Protein AF-0000000086955701 (afdb_homodimer)

pLDDT: mean 74.33, std 22.79, range [26.5, 97.44]

Nearest PDB structures (foldseek):
  3wxb-assembly1_A  TM=9.368E-01  e=4.980E-22  Gallus gallus
  3wxb-assembly1_B  TM=9.186E-01  e=1.092E-20  Gallus gallus
  1sny-assembly1_A-2  TM=8.992E-01  e=3.364E-16  Drosophila melanogaster
  1yo6-assembly1_B  TM=9.088E-01  e=3.689E-15  Caenorhabditis elegans
  1yo6-assembly1_A  TM=8.841E-01  e=3.929E-15  Caenorhabditis elegans

Structure (mmCIF, N/CA/C/O backbone):
data_AF-0000000086955701-model_v1
#
loop_
_entity.id
_entity.type
_entity.pdbx_description
1 polymer '17-beta-hydroxysteroid dehydrogenase type 6-like'
#
loop_
_atom_site.group_PDB
_atom_site.id
_atom_site.type_symbol
_atom_site.label_atom_id
_atom_site.label_alt_id
_atom_site.label_comp_id
_atom_site.label_asym_id
_atom_site.label_entity_id
_atom_site.label_seq_id
_atom_site.pdbx_PDB_ins_code
_atom_site.Cartn_x
_atom_site.Cartn_y
_atom_site.Cartn_z
_atom_site.occupancy
_atom_site.B_iso_or_equiv
_atom_site.auth_seq_id
_atom_site.auth_comp_id
_atom_site.auth_asym_id
_atom_site.auth_atom_id
_atom_site.pdbx_PDB_model_num
ATOM 1 N N . MET A 1 1 ? 8.922 -15.148 -23.328 1 37.38 1 MET A N 1
ATOM 2 C CA . MET A 1 1 ? 9.047 -15.992 -22.141 1 37.38 1 MET A CA 1
ATOM 3 C C . MET A 1 1 ? 10.094 -17.078 -22.344 1 37.38 1 MET A C 1
ATOM 5 O O . MET A 1 1 ? 10.102 -17.75 -23.375 1 37.38 1 MET A O 1
ATOM 9 N N . LEU A 1 2 ? 11.141 -16.922 -21.797 1 40.81 2 LEU A N 1
ATOM 10 C CA . LEU A 1 2 ? 12.133 -17.984 -21.953 1 40.81 2 LEU A CA 1
ATOM 11 C C . LEU A 1 2 ? 11.633 -19.281 -21.312 1 40.81 2 LEU A C 1
ATOM 13 O O . LEU A 1 2 ? 11.219 -19.297 -20.156 1 40.81 2 LEU A O 1
ATOM 17 N N . GLU A 1 3 ? 11.305 -20.25 -22.125 1 47.03 3 GLU A N 1
ATOM 18 C CA . GLU A 1 3 ? 10.945 -21.594 -21.703 1 47.03 3 GLU A CA 1
ATOM 19 C C . GLU A 1 3 ? 12.172 -22.516 -21.703 1 47.03 3 GLU A C 1
ATOM 21 O O . GLU A 1 3 ? 12.945 -22.531 -22.656 1 47.03 3 GLU A O 1
ATOM 26 N N . ALA A 1 4 ? 12.664 -22.922 -20.656 1 48.16 4 ALA A N 1
ATOM 27 C CA . ALA A 1 4 ? 13.695 -23.969 -20.672 1 48.16 4 ALA A CA 1
ATOM 28 C C . ALA A 1 4 ? 13.133 -25.297 -20.188 1 48.16 4 ALA A C 1
ATOM 30 O O . ALA A 1 4 ? 12.562 -25.375 -19.094 1 48.16 4 ALA A O 1
ATOM 31 N N . GLU A 1 5 ? 12.953 -26.312 -21.141 1 46.69 5 GLU A N 1
ATOM 32 C CA . GLU A 1 5 ? 12.695 -27.703 -20.766 1 46.69 5 GLU A CA 1
ATOM 33 C C . GLU A 1 5 ? 13.922 -28.344 -20.141 1 46.69 5 GLU A C 1
ATOM 35 O O . GLU A 1 5 ? 15.023 -28.266 -20.688 1 46.69 5 GLU A O 1
ATOM 40 N N . ALA A 1 6 ? 13.891 -28.75 -18.875 1 48.75 6 ALA A N 1
ATOM 41 C CA . ALA A 1 6 ? 15.008 -29.5 -18.312 1 48.75 6 ALA A CA 1
ATOM 42 C C . ALA A 1 6 ? 15.117 -30.875 -18.953 1 48.75 6 ALA A C 1
ATOM 44 O O . ALA A 1 6 ? 14.102 -31.484 -19.297 1 48.75 6 ALA A O 1
ATOM 45 N N . ALA A 1 7 ? 16.188 -31.453 -19.422 1 43.69 7 ALA A N 1
ATOM 46 C CA . ALA A 1 7 ? 16.531 -32.719 -20.031 1 43.69 7 ALA A CA 1
ATOM 47 C C . ALA A 1 7 ? 15.883 -33.875 -19.266 1 43.69 7 ALA A C 1
ATOM 49 O O . ALA A 1 7 ? 15.742 -33.844 -18.047 1 43.69 7 ALA A O 1
ATOM 50 N N . GLY A 1 8 ? 15.172 -34.906 -19.953 1 35.97 8 GLY A N 1
ATOM 51 C CA . GLY A 1 8 ? 14.438 -36.094 -19.547 1 35.97 8 GLY A CA 1
ATOM 52 C C . GLY A 1 8 ? 15.203 -36.969 -18.562 1 35.97 8 GLY A C 1
ATOM 53 O O . GLY A 1 8 ? 16.422 -37.094 -18.656 1 35.97 8 GLY A O 1
ATOM 54 N N . PRO A 1 9 ? 14.711 -37.406 -17.422 1 35.78 9 PRO A N 1
ATOM 55 C CA . PRO A 1 9 ? 15.406 -38.406 -16.609 1 35.78 9 PRO A CA 1
ATOM 56 C C . PRO A 1 9 ? 15.68 -39.688 -17.359 1 35.78 9 PRO A C 1
ATOM 58 O O . PRO A 1 9 ? 14.914 -40.062 -18.266 1 35.78 9 PRO A O 1
ATOM 61 N N . GLY A 1 10 ? 16.766 -40.344 -17.594 1 33.59 10 GLY A N 1
ATOM 62 C CA . GLY A 1 10 ? 16.906 -41.781 -17.562 1 33.59 10 GLY A CA 1
ATOM 63 C C . GLY A 1 10 ? 16.031 -42.438 -16.531 1 33.59 10 GLY A C 1
ATOM 64 O O . GLY A 1 10 ? 15.406 -41.781 -15.711 1 33.59 10 GLY A O 1
ATOM 65 N N . GLY A 1 11 ? 15.938 -44.031 -16.391 1 34.28 11 GLY A N 1
ATOM 66 C CA . GLY A 1 11 ? 15.195 -44.906 -15.5 1 34.28 11 GLY A CA 1
ATOM 67 C C . GLY A 1 11 ? 15.172 -44.438 -14.062 1 34.28 11 GLY A C 1
ATOM 68 O O . GLY A 1 11 ? 15.133 -45.25 -13.141 1 34.28 11 GLY A O 1
ATOM 69 N N . MET A 1 12 ? 15.688 -43.438 -13.742 1 33.34 12 MET A N 1
ATOM 70 C CA . MET A 1 12 ? 15.906 -43.125 -12.328 1 33.34 12 MET A CA 1
ATOM 71 C C . MET A 1 12 ? 14.633 -43.344 -11.516 1 33.34 12 MET A C 1
ATOM 73 O O . MET A 1 12 ? 13.531 -43.094 -12 1 33.34 12 MET A O 1
ATOM 77 N N . ALA A 1 13 ? 14.695 -44.219 -10.422 1 35.06 13 ALA A N 1
ATOM 78 C CA . ALA A 1 13 ? 13.781 -44.469 -9.312 1 35.06 13 ALA A CA 1
ATOM 79 C C . ALA A 1 13 ? 12.953 -43.25 -8.977 1 35.06 13 ALA A C 1
ATOM 81 O O . ALA A 1 13 ? 13.492 -42.125 -8.883 1 35.06 13 ALA A O 1
ATOM 82 N N . LYS A 1 14 ? 11.688 -43.188 -9.375 1 37.66 14 LYS A N 1
ATOM 83 C CA . LYS A 1 14 ? 10.625 -42.281 -8.945 1 37.66 14 LYS A CA 1
ATOM 84 C C . LYS A 1 14 ? 10.773 -41.906 -7.469 1 37.66 14 LYS A C 1
ATOM 86 O O . LYS A 1 14 ? 10.219 -42.594 -6.602 1 37.66 14 LYS A O 1
ATOM 91 N N . THR A 1 15 ? 11.922 -41.875 -6.887 1 36.03 15 THR A N 1
ATOM 92 C CA . THR A 1 15 ? 11.82 -41.469 -5.488 1 36.03 15 THR A CA 1
ATOM 93 C C . THR A 1 15 ? 10.781 -40.375 -5.316 1 36.03 15 THR A C 1
ATOM 95 O O . THR A 1 15 ? 10.656 -39.5 -6.172 1 36.03 15 THR A O 1
ATOM 98 N N . ALA A 1 16 ? 9.695 -40.562 -4.555 1 39.22 16 ALA A N 1
ATOM 99 C CA . ALA A 1 16 ? 8.539 -39.812 -4.086 1 39.22 16 ALA A CA 1
ATOM 100 C C . ALA A 1 16 ? 8.906 -38.344 -3.91 1 39.22 16 ALA A C 1
ATOM 102 O O . ALA A 1 16 ? 8.203 -37.594 -3.217 1 39.22 16 ALA A O 1
ATOM 103 N N . GLY A 1 17 ? 10.141 -37.969 -3.979 1 42.03 17 GLY A N 1
ATOM 104 C CA . GLY A 1 17 ? 10.539 -36.594 -3.625 1 42.03 17 GLY A CA 1
ATOM 105 C C . GLY A 1 17 ? 9.789 -35.531 -4.406 1 42.03 17 GLY A C 1
ATOM 106 O O . GLY A 1 17 ? 9.383 -35.781 -5.547 1 42.03 17 GLY A O 1
ATOM 107 N N . PHE A 1 18 ? 8.961 -34.594 -3.738 1 47.38 18 PHE A N 1
ATOM 108 C CA . PHE A 1 18 ? 8.055 -33.5 -4.082 1 47.38 18 PHE A CA 1
ATOM 109 C C . PHE A 1 18 ? 8.602 -32.719 -5.262 1 47.38 18 PHE A C 1
ATOM 111 O O . PHE A 1 18 ? 9.516 -31.906 -5.098 1 47.38 18 PHE A O 1
ATOM 118 N N . SER A 1 19 ? 8.844 -33.219 -6.422 1 59 19 SER A N 1
ATOM 119 C CA . SER A 1 19 ? 9.445 -32.594 -7.586 1 59 19 SER A CA 1
ATOM 120 C C . SER A 1 19 ? 8.539 -31.5 -8.148 1 59 19 SER A C 1
ATOM 122 O O . SER A 1 19 ? 7.355 -31.734 -8.398 1 59 19 SER A O 1
ATOM 124 N N . VAL A 1 20 ? 8.82 -30.141 -7.879 1 64.69 20 VAL A N 1
ATOM 125 C CA . VAL A 1 20 ? 8.188 -28.984 -8.516 1 64.69 20 VAL A CA 1
ATOM 126 C C . VAL A 1 20 ? 8.195 -29.172 -10.031 1 64.69 20 VAL A C 1
ATOM 128 O O . VAL A 1 20 ? 9.25 -29.391 -10.633 1 64.69 20 VAL A O 1
ATOM 131 N N . PHE A 1 21 ? 6.957 -29.391 -10.664 1 78.19 21 PHE A N 1
ATOM 132 C CA . PHE A 1 21 ? 6.789 -29.656 -12.094 1 78.19 21 PHE A CA 1
ATOM 133 C C . PHE A 1 21 ? 6.965 -28.375 -12.906 1 78.19 21 PHE A C 1
ATOM 135 O O . PHE A 1 21 ? 7.598 -28.391 -13.961 1 78.19 21 PHE A O 1
ATOM 142 N N . SER A 1 22 ? 6.551 -27.281 -12.383 1 91.12 22 SER A N 1
ATOM 143 C CA . SER A 1 22 ? 6.551 -26.047 -13.172 1 91.12 22 SER A CA 1
ATOM 144 C C . SER A 1 22 ? 6.648 -24.828 -12.273 1 91.12 22 SER A C 1
ATOM 146 O O . SER A 1 22 ? 6.047 -24.781 -11.195 1 91.12 22 SER A O 1
ATOM 148 N N . VAL A 1 23 ? 7.496 -23.812 -12.719 1 91.44 23 VAL A N 1
ATOM 149 C CA . VAL A 1 23 ? 7.711 -22.562 -12 1 91.44 23 VAL A CA 1
ATOM 150 C C . VAL A 1 23 ? 7.691 -21.391 -12.977 1 91.44 23 VAL A C 1
ATOM 152 O O . VAL A 1 23 ? 8.258 -21.484 -14.07 1 91.44 23 VAL A O 1
ATOM 155 N N . LEU A 1 24 ? 6.953 -20.375 -12.664 1 92.44 24 LEU A N 1
ATOM 156 C CA . LEU A 1 24 ? 7.004 -19.109 -13.398 1 92.44 24 LEU A CA 1
ATOM 157 C C . LEU A 1 24 ? 7.574 -18 -12.523 1 92.44 24 LEU A C 1
ATOM 159 O O . LEU A 1 24 ? 7.09 -17.766 -11.414 1 92.44 24 LEU A O 1
ATOM 163 N N . VAL A 1 25 ? 8.641 -17.375 -12.969 1 90.31 25 VAL A N 1
ATOM 164 C CA . VAL A 1 25 ? 9.273 -16.25 -12.273 1 90.31 25 VAL A CA 1
ATOM 165 C C . VAL A 1 25 ? 9.117 -14.984 -13.109 1 90.31 25 VAL A C 1
ATOM 167 O O . VAL A 1 25 ? 9.578 -14.914 -14.25 1 90.31 25 VAL A O 1
ATOM 170 N N . THR A 1 26 ? 8.43 -13.992 -12.531 1 91.5 26 THR A N 1
ATOM 171 C CA . THR A 1 26 ? 8.336 -12.719 -13.234 1 91.5 26 THR A CA 1
ATOM 172 C C . THR A 1 26 ? 9.547 -11.844 -12.938 1 91.5 26 THR A C 1
ATOM 174 O O . THR A 1 26 ? 10.164 -11.977 -11.875 1 91.5 26 THR A O 1
ATOM 177 N N . GLY A 1 27 ? 9.844 -10.891 -13.875 1 86.19 27 GLY A N 1
ATOM 178 C CA . GLY A 1 27 ? 10.984 -10 -13.688 1 86.19 27 GLY A CA 1
ATOM 179 C C . GLY A 1 27 ? 12.305 -10.742 -13.617 1 86.19 27 GLY A C 1
ATOM 180 O O . GLY A 1 27 ? 13.109 -10.508 -12.711 1 86.19 27 GLY A O 1
ATOM 181 N N . SER A 1 28 ? 12.609 -11.617 -14.461 1 81.94 28 SER A N 1
ATOM 182 C CA . SER A 1 28 ? 13.734 -12.539 -14.352 1 81.94 28 SER A CA 1
ATOM 183 C C . SER A 1 28 ? 14.914 -12.07 -15.203 1 81.94 28 SER A C 1
ATOM 185 O O . SER A 1 28 ? 15.82 -12.852 -15.492 1 81.94 28 SER A O 1
ATOM 187 N N . ASP A 1 29 ? 14.891 -10.852 -15.578 1 76.62 29 ASP A N 1
ATOM 188 C CA . ASP A 1 29 ? 15.945 -10.367 -16.469 1 76.62 29 ASP A CA 1
ATOM 189 C C . ASP A 1 29 ? 17.188 -9.953 -15.672 1 76.62 29 ASP A C 1
ATOM 191 O O . ASP A 1 29 ? 18.281 -9.883 -16.219 1 76.62 29 ASP A O 1
ATOM 195 N N . GLN A 1 30 ? 17.016 -9.617 -14.445 1 73.31 30 GLN A N 1
ATOM 196 C CA . GLN A 1 30 ? 18.141 -9.195 -13.617 1 73.31 30 GLN A CA 1
ATOM 197 C C . GLN A 1 30 ? 17.859 -9.453 -12.141 1 73.31 30 GLN A C 1
ATOM 199 O O . GLN A 1 30 ? 16.781 -9.906 -11.773 1 73.31 30 GLN A O 1
ATOM 204 N N . GLY A 1 31 ? 18.969 -9.391 -11.445 1 77.31 31 GLY A N 1
ATOM 205 C CA . GLY A 1 31 ? 18.844 -9.375 -9.992 1 77.31 31 GLY A CA 1
ATOM 206 C C . GLY A 1 31 ? 18.391 -10.703 -9.422 1 77.31 31 GLY A C 1
ATOM 207 O O . GLY A 1 31 ? 18.891 -11.758 -9.797 1 77.31 31 GLY A O 1
ATOM 208 N N . ILE A 1 32 ? 17.484 -10.602 -8.5 1 76.25 32 ILE A N 1
ATOM 209 C CA . ILE A 1 32 ? 16.984 -11.742 -7.734 1 76.25 32 ILE A CA 1
ATOM 210 C C . ILE A 1 32 ? 16.25 -12.711 -8.664 1 76.25 32 ILE A C 1
ATOM 212 O O . ILE A 1 32 ? 16.438 -13.93 -8.555 1 76.25 32 ILE A O 1
ATOM 216 N N . GLY A 1 33 ? 15.508 -12.172 -9.664 1 81.81 33 GLY A N 1
ATOM 217 C CA . GLY A 1 33 ? 14.758 -13.016 -10.57 1 81.81 33 GLY A CA 1
ATOM 218 C C . GLY A 1 33 ? 15.641 -13.914 -11.422 1 81.81 33 GLY A C 1
ATOM 219 O O . GLY A 1 33 ? 15.383 -15.109 -11.539 1 81.81 33 GLY A O 1
ATOM 220 N N . LEU A 1 34 ? 16.656 -13.305 -11.938 1 81.94 34 LEU A N 1
ATOM 221 C CA . LEU A 1 34 ? 17.594 -14.078 -12.742 1 81.94 34 LEU A CA 1
ATOM 222 C C . LEU A 1 34 ? 18.281 -15.141 -11.898 1 81.94 34 LEU A C 1
ATOM 224 O O . LEU A 1 34 ? 18.453 -16.281 -12.352 1 81.94 34 LEU A O 1
ATOM 228 N N . GLY A 1 35 ? 18.656 -14.797 -10.695 1 80.81 35 GLY A N 1
ATOM 229 C CA . GLY A 1 35 ? 19.266 -15.742 -9.781 1 80.81 35 GLY A CA 1
ATOM 230 C C . GLY A 1 35 ? 18.359 -16.906 -9.438 1 80.81 35 GLY A C 1
ATOM 231 O O . GLY A 1 35 ? 18.812 -18.062 -9.367 1 80.81 35 GLY A O 1
ATOM 232 N N . LEU A 1 36 ? 17.141 -16.625 -9.273 1 82.25 36 LEU A N 1
ATOM 233 C CA . LEU A 1 36 ? 16.172 -17.672 -8.953 1 82.25 36 LEU A CA 1
ATOM 234 C C . LEU A 1 36 ? 16.016 -18.641 -10.117 1 82.25 36 LEU A C 1
ATOM 236 O O . LEU A 1 36 ? 16.016 -19.859 -9.922 1 82.25 36 LEU A O 1
ATOM 240 N N . VAL A 1 37 ? 15.883 -18.078 -11.289 1 84.5 37 VAL A N 1
ATOM 241 C CA . VAL A 1 37 ? 15.727 -18.906 -12.477 1 84.5 37 VAL A CA 1
ATOM 242 C C . VAL A 1 37 ? 16.938 -19.828 -12.625 1 84.5 37 VAL A C 1
ATOM 244 O O . VAL A 1 37 ? 16.797 -21.031 -12.836 1 84.5 37 VAL A O 1
ATOM 247 N N . LYS A 1 38 ? 18.078 -19.281 -12.461 1 83.12 38 LYS A N 1
ATOM 248 C CA . LYS A 1 38 ? 19.297 -20.062 -12.57 1 83.12 38 LYS A CA 1
ATOM 249 C C . LYS A 1 38 ? 19.344 -21.156 -11.523 1 83.12 38 LYS A C 1
ATOM 251 O O . LYS A 1 38 ? 19.734 -22.297 -11.82 1 83.12 38 LYS A O 1
ATOM 256 N N . ARG A 1 39 ? 18.953 -20.797 -10.352 1 78.94 39 ARG A N 1
ATOM 257 C CA . ARG A 1 39 ? 18.984 -21.766 -9.258 1 78.94 39 ARG A CA 1
ATOM 258 C C . ARG A 1 39 ? 18.031 -22.922 -9.531 1 78.94 39 ARG A C 1
ATOM 260 O O . ARG A 1 39 ? 18.359 -24.078 -9.25 1 78.94 39 ARG A O 1
ATOM 267 N N . PHE A 1 40 ? 16.875 -22.688 -10.078 1 82.31 40 PHE A N 1
ATOM 268 C CA . PHE A 1 40 ? 15.93 -23.734 -10.406 1 82.31 40 PHE A CA 1
ATOM 269 C C . PHE A 1 40 ? 16.5 -24.672 -11.477 1 82.31 40 PHE A C 1
ATOM 271 O O . PHE A 1 40 ? 16.312 -25.875 -11.414 1 82.31 40 PHE A O 1
ATOM 278 N N . LEU A 1 41 ? 17.188 -24.047 -12.422 1 84.56 41 LEU A N 1
ATOM 279 C CA . LEU A 1 41 ? 17.719 -24.812 -13.539 1 84.56 41 LEU A CA 1
ATOM 280 C C . LEU A 1 41 ? 18.906 -25.656 -13.109 1 84.56 41 LEU A C 1
ATOM 282 O O . LEU A 1 41 ? 19.234 -26.656 -13.742 1 84.56 41 LEU A O 1
ATOM 286 N N . GLU A 1 42 ? 19.5 -25.281 -11.953 1 80.5 42 GLU A N 1
ATOM 287 C CA . GLU A 1 42 ? 20.703 -25.953 -11.484 1 80.5 42 GLU A CA 1
ATOM 288 C C . GLU A 1 42 ? 20.375 -27.016 -10.445 1 80.5 42 GLU A C 1
ATOM 290 O O . GLU A 1 42 ? 21.25 -27.75 -9.992 1 80.5 42 GLU A O 1
ATOM 295 N N . LEU A 1 43 ? 19.156 -27.109 -10.125 1 76.81 43 LEU A N 1
ATOM 296 C CA . LEU A 1 43 ? 18.766 -28.141 -9.172 1 76.81 43 LEU A CA 1
ATOM 297 C C . LEU A 1 43 ? 19.047 -29.531 -9.727 1 76.81 43 LEU A C 1
ATOM 299 O O . LEU A 1 43 ? 18.969 -29.75 -10.938 1 76.81 43 LEU A O 1
ATOM 303 N N . PRO A 1 44 ? 19.391 -30.484 -8.852 1 75.94 44 PRO A N 1
ATOM 304 C CA . PRO A 1 44 ? 19.609 -31.844 -9.32 1 75.94 44 PRO A CA 1
ATOM 305 C C . PRO A 1 44 ? 18.406 -32.406 -10.086 1 75.94 44 PRO A C 1
ATOM 307 O O . PRO A 1 44 ? 18.594 -33.125 -11.078 1 75.94 44 PRO A O 1
ATOM 310 N N . CYS A 1 45 ? 17.281 -32.156 -9.609 1 78.38 45 CYS A N 1
ATOM 311 C CA . CYS A 1 45 ? 16.031 -32.469 -10.297 1 78.38 45 CYS A CA 1
ATOM 312 C C . CYS A 1 45 ? 15.25 -31.188 -10.609 1 78.38 45 CYS A C 1
ATOM 314 O O . CYS A 1 45 ? 14.398 -30.766 -9.828 1 78.38 45 CYS A O 1
ATOM 316 N N . PRO A 1 46 ? 15.547 -30.578 -11.672 1 81.81 46 PRO A N 1
ATOM 317 C CA . PRO A 1 46 ? 14.898 -29.312 -12.008 1 81.81 46 PRO A CA 1
ATOM 318 C C . PRO A 1 46 ? 13.422 -29.484 -12.383 1 81.81 46 PRO A C 1
ATOM 320 O O . PRO A 1 46 ? 13.016 -30.562 -12.805 1 81.81 46 PRO A O 1
ATOM 323 N N . PRO A 1 47 ? 12.688 -28.422 -12.141 1 85.31 47 PRO A N 1
ATOM 324 C CA . PRO A 1 47 ? 11.32 -28.469 -12.672 1 85.31 47 PRO A CA 1
ATOM 325 C C . PRO A 1 47 ? 11.281 -28.719 -14.18 1 85.31 47 PRO A C 1
ATOM 327 O O . PRO A 1 47 ? 12.172 -28.281 -14.906 1 85.31 47 PRO A O 1
ATOM 330 N N . LYS A 1 48 ? 10.289 -29.469 -14.594 1 85.69 48 LYS A N 1
ATOM 331 C CA . LYS A 1 48 ? 10.148 -29.734 -16.016 1 85.69 48 LYS A CA 1
ATOM 332 C C . LYS A 1 48 ? 10.047 -28.438 -16.812 1 85.69 48 LYS A C 1
ATOM 334 O O . LYS A 1 48 ? 10.586 -28.344 -17.922 1 85.69 48 LYS A O 1
ATOM 339 N N . TRP A 1 49 ? 9.312 -27.484 -16.25 1 88 49 TRP A N 1
ATOM 340 C CA . TRP A 1 49 ? 9.133 -26.203 -16.922 1 88 49 TRP A CA 1
ATOM 341 C C . TRP A 1 49 ? 9.547 -25.047 -16.016 1 88 49 TRP A C 1
ATOM 343 O O . TRP A 1 49 ? 9.078 -24.938 -14.883 1 88 49 TRP A O 1
ATOM 353 N N . VAL A 1 50 ? 10.43 -24.219 -16.516 1 87.38 50 VAL A N 1
ATOM 354 C CA . VAL A 1 50 ? 10.781 -22.953 -15.875 1 87.38 50 VAL A CA 1
ATOM 355 C C . VAL A 1 50 ? 10.484 -21.797 -16.828 1 87.38 50 VAL A C 1
ATOM 357 O O . VAL A 1 50 ? 11.117 -21.672 -17.875 1 87.38 50 VAL A O 1
ATOM 360 N N . PHE A 1 51 ? 9.461 -21.031 -16.453 1 85.88 51 PHE A N 1
ATOM 361 C CA . PHE A 1 51 ? 9.07 -19.875 -17.25 1 85.88 51 PHE A CA 1
ATOM 362 C C . PHE A 1 51 ? 9.641 -18.594 -16.656 1 85.88 51 PHE A C 1
ATOM 364 O O . PHE A 1 51 ? 9.547 -18.375 -15.438 1 85.88 51 PHE A O 1
ATOM 371 N N . ALA A 1 52 ? 10.297 -17.828 -17.438 1 82.19 52 ALA A N 1
ATOM 372 C CA . ALA A 1 52 ? 10.875 -16.547 -17.047 1 82.19 52 ALA A CA 1
ATOM 373 C C . ALA A 1 52 ? 10.336 -15.414 -17.906 1 82.19 52 ALA A C 1
ATOM 375 O O . ALA A 1 52 ? 10.359 -15.5 -19.141 1 82.19 52 ALA A O 1
ATOM 376 N N . THR A 1 53 ? 9.68 -14.594 -17.172 1 76.5 53 THR A N 1
ATOM 377 C CA . THR A 1 53 ? 9.258 -13.43 -17.938 1 76.5 53 THR A CA 1
ATOM 378 C C . THR A 1 53 ? 10.391 -12.414 -18.062 1 76.5 53 THR A C 1
ATOM 380 O O . THR A 1 53 ? 11.078 -12.133 -17.078 1 76.5 53 THR A O 1
ATOM 383 N N . SER A 1 54 ? 11.141 -12.695 -19.188 1 57.94 54 SER A N 1
ATOM 384 C CA . SER A 1 54 ? 12.25 -11.789 -19.453 1 57.94 54 SER A CA 1
ATOM 385 C C . SER A 1 54 ? 11.812 -10.617 -20.312 1 57.94 54 SER A C 1
ATOM 387 O O . SER A 1 54 ? 10.789 -10.688 -21 1 57.94 54 SER A O 1
ATOM 389 N N . LEU A 1 55 ? 12.367 -9.344 -19.969 1 46.03 55 LEU A N 1
ATOM 390 C CA . LEU A 1 55 ? 12.352 -8.234 -20.922 1 46.03 55 LEU A CA 1
ATOM 391 C C . LEU A 1 55 ? 12.773 -8.695 -22.312 1 46.03 55 LEU A C 1
ATOM 393 O O . LEU A 1 55 ? 13.648 -9.555 -22.438 1 46.03 55 LEU A O 1
ATOM 397 N N . ASP A 1 56 ? 12.055 -8.93 -23.172 1 42.59 56 ASP A N 1
ATOM 398 C CA . ASP A 1 56 ? 12.773 -8.828 -24.438 1 42.59 56 ASP A CA 1
ATOM 399 C C . ASP A 1 56 ? 14.008 -7.945 -24.281 1 42.59 56 ASP A C 1
ATOM 401 O O . ASP A 1 56 ? 13.914 -6.801 -23.844 1 42.59 56 ASP A O 1
ATOM 405 N N . LEU A 1 57 ? 15.211 -8.414 -24.062 1 37.34 57 LEU A N 1
ATOM 406 C CA . LEU A 1 57 ? 16.5 -7.75 -24.016 1 37.34 57 LEU A CA 1
ATOM 407 C C . LEU A 1 57 ? 16.5 -6.508 -24.906 1 37.34 57 LEU A C 1
ATOM 409 O O . LEU A 1 57 ? 17.484 -5.754 -24.922 1 37.34 57 LEU A O 1
ATOM 413 N N . GLN A 1 58 ? 15.938 -6.586 -25.953 1 38.97 58 GLN A N 1
ATOM 414 C CA . GLN A 1 58 ? 16.344 -5.527 -26.859 1 38.97 58 GLN A CA 1
ATOM 415 C C . GLN A 1 58 ? 15.938 -4.156 -26.328 1 38.97 58 GLN A C 1
ATOM 417 O O . GLN A 1 58 ? 16.438 -3.129 -26.797 1 38.97 58 GLN A O 1
ATOM 422 N N . GLY A 1 59 ? 14.711 -3.834 -25.672 1 38.16 59 GLY A N 1
ATOM 423 C CA . GLY A 1 59 ? 14.414 -2.445 -25.359 1 38.16 59 GLY A CA 1
ATOM 424 C C . GLY A 1 59 ? 14.5 -2.133 -23.875 1 38.16 59 GLY A C 1
ATOM 425 O O . GLY A 1 59 ? 14.625 -3.039 -23.062 1 38.16 59 GLY A O 1
ATOM 426 N N . GLU A 1 60 ? 14.438 -0.698 -23.312 1 37.78 60 GLU A N 1
ATOM 427 C CA . GLU A 1 60 ? 14.703 0.055 -22.094 1 37.78 60 GLU A CA 1
ATOM 428 C C . GLU A 1 60 ? 13.977 -0.558 -20.891 1 37.78 60 GLU A C 1
ATOM 430 O O . GLU A 1 60 ? 13.008 -1.3 -21.062 1 37.78 60 GLU A O 1
ATOM 435 N N . GLU A 1 61 ? 14.453 -0.284 -19.641 1 42.78 61 GLU A N 1
ATOM 436 C CA . GLU A 1 61 ? 14.039 -0.405 -18.234 1 42.78 61 GLU A CA 1
ATOM 437 C C . GLU A 1 61 ? 12.523 -0.528 -18.125 1 42.78 61 GLU A C 1
ATOM 439 O O . GLU A 1 61 ? 12.016 -1.278 -17.281 1 42.78 61 GLU A O 1
ATOM 444 N N . SER A 1 62 ? 11.805 0.159 -19.031 1 46.38 62 SER A N 1
ATOM 445 C CA . SER A 1 62 ? 10.391 0.538 -18.969 1 46.38 62 SER A CA 1
ATOM 446 C C . SER A 1 62 ? 9.484 -0.655 -19.25 1 46.38 62 SER A C 1
ATOM 448 O O . SER A 1 62 ? 8.312 -0.652 -18.875 1 46.38 62 SER A O 1
ATOM 450 N N . LYS A 1 63 ? 9.969 -1.735 -19.812 1 49.41 63 LYS A N 1
ATOM 451 C CA . LYS A 1 63 ? 9.055 -2.729 -20.359 1 49.41 63 LYS A CA 1
ATOM 452 C C . LYS A 1 63 ? 8.672 -3.766 -19.297 1 49.41 63 LYS A C 1
ATOM 454 O O . LYS A 1 63 ? 7.578 -4.328 -19.344 1 49.41 63 LYS A O 1
ATOM 459 N N . GLN A 1 64 ? 9.695 -4.066 -18.312 1 51.72 64 GLN A N 1
ATOM 460 C CA . GLN A 1 64 ? 9.406 -5.043 -17.281 1 51.72 64 GLN A CA 1
ATOM 461 C C . GLN A 1 64 ? 8.102 -4.715 -16.562 1 51.72 64 GLN A C 1
ATOM 463 O O . GLN A 1 64 ? 7.273 -5.602 -16.328 1 51.72 64 GLN A O 1
ATOM 468 N N . THR A 1 65 ? 8.016 -3.428 -16.219 1 55.66 65 THR A N 1
ATOM 469 C CA . THR A 1 65 ? 6.895 -2.938 -15.422 1 55.66 65 THR A CA 1
ATOM 470 C C . THR A 1 65 ? 5.586 -3.086 -16.203 1 55.66 65 THR A C 1
ATOM 472 O O . THR A 1 65 ? 4.535 -3.342 -15.602 1 55.66 65 THR A O 1
ATOM 475 N N . LYS A 1 66 ? 5.855 -3.197 -17.5 1 60.44 66 LYS A N 1
ATOM 476 C CA . LYS A 1 66 ? 4.652 -3.188 -18.312 1 60.44 66 LYS A CA 1
ATOM 477 C C . LYS A 1 66 ? 4.066 -4.59 -18.453 1 60.44 66 LYS A C 1
ATOM 479 O O . LYS A 1 66 ? 2.854 -4.75 -18.594 1 60.44 66 LYS A O 1
ATOM 484 N N . TYR A 1 67 ? 4.941 -5.664 -18.219 1 73.38 67 TYR A N 1
ATOM 485 C CA . TYR A 1 67 ? 4.469 -7.02 -18.469 1 73.38 67 TYR A CA 1
ATOM 486 C C . TYR A 1 67 ? 3.5 -7.473 -17.391 1 73.38 67 TYR A C 1
ATOM 488 O O . TYR A 1 67 ? 2.459 -8.07 -17.672 1 73.38 67 TYR A O 1
ATOM 496 N N . VAL A 1 68 ? 3.807 -7.055 -16.188 1 85.31 68 VAL A N 1
ATOM 497 C CA . VAL A 1 68 ? 2.979 -7.566 -15.109 1 85.31 68 VAL A CA 1
ATOM 498 C C . VAL A 1 68 ? 1.809 -6.621 -14.859 1 85.31 68 VAL A C 1
ATOM 500 O O . VAL A 1 68 ? 0.92 -6.918 -14.055 1 85.31 68 VAL A O 1
ATOM 503 N N . THR A 1 69 ? 1.828 -5.492 -15.562 1 86.94 69 THR A N 1
ATOM 504 C CA . THR A 1 69 ? 0.75 -4.535 -15.344 1 86.94 69 THR A CA 1
ATOM 505 C C . THR A 1 69 ? -0.188 -4.488 -16.547 1 86.94 69 THR A C 1
ATOM 507 O O . THR A 1 69 ? -1.237 -3.844 -16.5 1 86.94 69 THR A O 1
ATOM 510 N N . ASN A 1 70 ? 0.196 -5.133 -17.625 1 89.31 70 ASN A N 1
ATOM 511 C CA . ASN A 1 70 ? -0.621 -5.199 -18.828 1 89.31 70 ASN A CA 1
ATOM 512 C C . ASN A 1 70 ? -1.38 -6.52 -18.922 1 89.31 70 ASN A C 1
ATOM 514 O O . ASN A 1 70 ? -0.772 -7.582 -19.078 1 89.31 70 ASN A O 1
ATOM 518 N N . LEU A 1 71 ? -2.713 -6.43 -18.922 1 91.5 71 LEU A N 1
ATOM 519 C CA . LEU A 1 71 ? -3.562 -7.617 -18.859 1 91.5 71 LEU A CA 1
ATOM 520 C C . LEU A 1 71 ? -3.391 -8.469 -20.109 1 91.5 71 LEU A C 1
ATOM 522 O O . LEU A 1 71 ? -3.422 -9.703 -20.031 1 91.5 71 LEU A O 1
ATOM 526 N N . GLU A 1 72 ? -3.203 -7.855 -21.219 1 90.81 72 GLU A N 1
ATOM 527 C CA . GLU A 1 72 ? -3.016 -8.602 -22.453 1 90.81 72 GLU A CA 1
ATOM 528 C C . GLU A 1 72 ? -1.73 -9.422 -22.422 1 90.81 72 GLU A C 1
ATOM 530 O O . GLU A 1 72 ? -1.71 -10.578 -22.859 1 90.81 72 GLU A O 1
ATOM 535 N N . SER A 1 73 ? -0.643 -8.773 -21.953 1 88.38 73 SER A N 1
ATOM 536 C CA . SER A 1 73 ? 0.625 -9.477 -21.812 1 88.38 73 SER A CA 1
ATOM 537 C C . SER A 1 73 ? 0.499 -10.648 -20.844 1 88.38 73 SER A C 1
ATOM 539 O O . SER A 1 73 ? 1.041 -11.727 -21.094 1 88.38 73 SER A O 1
ATOM 541 N N . ILE A 1 74 ? -0.272 -10.477 -19.797 1 92.62 74 ILE A N 1
ATOM 542 C CA . ILE A 1 74 ? -0.468 -11.508 -18.797 1 92.62 74 ILE A CA 1
ATOM 543 C C . ILE A 1 74 ? -1.254 -12.672 -19.391 1 92.62 74 ILE A C 1
ATOM 545 O O . ILE A 1 74 ? -0.895 -13.836 -19.203 1 92.62 74 ILE A O 1
ATOM 549 N N . GLN A 1 75 ? -2.234 -12.359 -20.156 1 93.25 75 GLN A N 1
ATOM 550 C CA . GLN A 1 75 ? -3.051 -13.398 -20.781 1 93.25 75 GLN A CA 1
ATOM 551 C C . GLN A 1 75 ? -2.246 -14.188 -21.812 1 93.25 75 GLN A C 1
ATOM 553 O O . GLN A 1 75 ? -2.412 -15.398 -21.953 1 93.25 75 GLN A O 1
ATOM 558 N N . SER A 1 76 ? -1.44 -13.469 -22.531 1 90.44 76 SER A N 1
ATOM 559 C CA . SER A 1 76 ? -0.579 -14.148 -23.484 1 90.44 76 SER A CA 1
ATOM 560 C C . SER A 1 76 ? 0.374 -15.117 -22.797 1 90.44 76 SER A C 1
ATOM 562 O O . SER A 1 76 ? 0.569 -16.234 -23.266 1 90.44 76 SER A O 1
ATOM 564 N N . ALA A 1 77 ? 0.94 -14.648 -21.672 1 88.81 77 ALA A N 1
ATOM 565 C CA . ALA A 1 77 ? 1.817 -15.516 -20.891 1 88.81 77 ALA A CA 1
ATOM 566 C C . ALA A 1 77 ? 1.062 -16.734 -20.375 1 88.81 77 ALA A C 1
ATOM 568 O O . ALA A 1 77 ? 1.588 -17.859 -20.406 1 88.81 77 ALA A O 1
ATOM 569 N N . LEU A 1 78 ? -0.156 -16.531 -19.938 1 93.62 78 LEU A N 1
ATOM 570 C CA . LEU A 1 78 ? -0.989 -17.625 -19.453 1 93.62 78 LEU A CA 1
ATOM 571 C C . LEU A 1 78 ? -1.191 -18.688 -20.516 1 93.62 78 LEU A C 1
ATOM 573 O O . LEU A 1 78 ? -1.029 -19.875 -20.25 1 93.62 78 LEU A O 1
ATOM 577 N N . LYS A 1 79 ? -1.506 -18.234 -21.688 1 93.44 79 LYS A N 1
ATOM 578 C CA . LYS A 1 79 ? -1.748 -19.172 -22.781 1 93.44 79 LYS A CA 1
ATOM 579 C C . LYS A 1 79 ? -0.493 -19.969 -23.109 1 93.44 79 LYS A C 1
ATOM 581 O O . LYS A 1 79 ? -0.567 -21.172 -23.344 1 93.44 79 LYS A O 1
ATOM 586 N N . GLU A 1 80 ? 0.604 -19.312 -23.125 1 89.31 80 GLU A N 1
ATOM 587 C CA . GLU A 1 80 ? 1.868 -19.984 -23.406 1 89.31 80 GLU A CA 1
ATOM 588 C C . GLU A 1 80 ? 2.189 -21.031 -22.359 1 89.31 80 GLU A C 1
ATOM 590 O O . GLU A 1 80 ? 2.611 -22.141 -22.672 1 89.31 80 GLU A O 1
ATOM 595 N N . VAL A 1 81 ? 1.982 -20.672 -21.094 1 92.38 81 VAL A N 1
ATOM 596 C CA . VAL A 1 81 ? 2.27 -21.594 -20 1 92.38 81 VAL A CA 1
ATOM 597 C C . VAL A 1 81 ? 1.291 -22.766 -20.031 1 92.38 81 VAL A C 1
ATOM 599 O O . VAL A 1 81 ? 1.688 -23.922 -19.859 1 92.38 81 VAL A O 1
ATOM 602 N N . GLU A 1 82 ? 0.056 -22.484 -20.266 1 93.75 82 GLU A N 1
ATOM 603 C CA . GLU A 1 82 ? -0.985 -23.5 -20.297 1 93.75 82 GLU A CA 1
ATOM 604 C C . GLU A 1 82 ? -0.705 -24.547 -21.359 1 93.75 82 GLU A C 1
ATOM 606 O O . GLU A 1 82 ? -0.923 -25.75 -21.141 1 93.75 82 GLU A O 1
ATOM 611 N N . LYS A 1 83 ? -0.24 -24.141 -22.469 1 92.88 83 LYS A N 1
ATOM 612 C CA . LYS A 1 83 ? 0.09 -25.047 -23.562 1 92.88 83 LYS A CA 1
ATOM 613 C C . LYS A 1 83 ? 1.172 -26.031 -23.141 1 92.88 83 LYS A C 1
ATOM 615 O O . LYS A 1 83 ? 1.158 -27.188 -23.562 1 92.88 83 LYS A O 1
ATOM 620 N N . CYS A 1 84 ? 2.043 -25.562 -22.328 1 90.88 84 CYS A N 1
ATOM 621 C CA . CYS A 1 84 ? 3.182 -26.375 -21.922 1 90.88 84 CYS A CA 1
ATOM 622 C C . CYS A 1 84 ? 2.812 -27.297 -20.766 1 90.88 84 CYS A C 1
ATOM 624 O O . CYS A 1 84 ? 3.1 -28.5 -20.812 1 90.88 84 CYS A O 1
ATOM 626 N N . VAL A 1 85 ? 2.139 -26.797 -19.797 1 92 85 VAL A N 1
ATOM 627 C CA . VAL A 1 85 ? 1.952 -27.547 -18.562 1 92 85 VAL A CA 1
ATOM 628 C C . VAL A 1 85 ? 0.717 -28.438 -18.672 1 92 85 VAL A C 1
ATOM 630 O O . VAL A 1 85 ? 0.585 -29.438 -17.953 1 92 85 VAL A O 1
ATOM 633 N N . GLY A 1 86 ? -0.271 -28.125 -19.5 1 89.81 86 GLY A N 1
ATOM 634 C CA . GLY A 1 86 ? -1.47 -28.906 -19.719 1 89.81 86 GLY A CA 1
ATOM 635 C C . GLY A 1 86 ? -2.225 -29.219 -18.438 1 89.81 86 GLY A C 1
ATOM 636 O O . GLY A 1 86 ? -2.518 -28.312 -17.656 1 89.81 86 GLY A O 1
ATOM 637 N N . GLU A 1 87 ? -2.443 -30.531 -18.25 1 89.75 87 GLU A N 1
ATOM 638 C CA . GLU A 1 87 ? -3.248 -30.969 -17.109 1 89.75 87 GLU A CA 1
ATOM 639 C C . GLU A 1 87 ? -2.436 -30.953 -15.82 1 89.75 87 GLU A C 1
ATOM 641 O O . GLU A 1 87 ? -2.996 -31.047 -14.727 1 89.75 87 GLU A O 1
ATOM 646 N N . GLY A 1 88 ? -1.155 -30.875 -15.969 1 89.62 88 GLY A N 1
ATOM 647 C CA . GLY A 1 88 ? -0.296 -30.875 -14.797 1 89.62 88 GLY A CA 1
ATOM 648 C C . GLY A 1 88 ? -0.424 -29.609 -13.961 1 89.62 88 GLY A C 1
ATOM 649 O O . GLY A 1 88 ? -0.132 -29.625 -12.766 1 89.62 88 GLY A O 1
ATOM 650 N N . GLY A 1 89 ? -0.874 -28.5 -14.672 1 93.5 89 GLY A N 1
ATOM 651 C CA . GLY A 1 89 ? -1.021 -27.234 -13.961 1 93.5 89 GLY A CA 1
ATOM 652 C C . GLY A 1 89 ? 0.306 -26.578 -13.641 1 93.5 89 GLY A C 1
ATOM 653 O O . GLY A 1 89 ? 1.335 -26.922 -14.227 1 93.5 89 GLY A O 1
ATOM 654 N N . MET A 1 90 ? 0.241 -25.531 -12.734 1 94.06 90 MET A N 1
ATOM 655 C CA . MET A 1 90 ? 1.429 -24.797 -12.328 1 94.06 90 MET A CA 1
ATOM 656 C C . MET A 1 90 ? 1.63 -24.875 -10.82 1 94.06 90 MET A C 1
ATOM 658 O O . MET A 1 90 ? 0.702 -24.609 -10.047 1 94.06 90 MET A O 1
ATOM 662 N N . ASN A 1 91 ? 2.898 -25.172 -10.438 1 92.06 91 ASN A N 1
ATOM 663 C CA . ASN A 1 91 ? 3.156 -25.406 -9.023 1 92.06 91 ASN A CA 1
ATOM 664 C C . ASN A 1 91 ? 3.531 -24.109 -8.305 1 92.06 91 ASN A C 1
ATOM 666 O O . ASN A 1 91 ? 3.086 -23.875 -7.18 1 92.06 91 ASN A O 1
ATOM 670 N N . ILE A 1 92 ? 4.387 -23.281 -8.953 1 93.25 92 ILE A N 1
ATOM 671 C CA . ILE A 1 92 ? 4.898 -22.125 -8.219 1 93.25 92 ILE A CA 1
ATOM 672 C C . ILE A 1 92 ? 4.836 -20.891 -9.094 1 93.25 92 ILE A C 1
ATOM 674 O O . ILE A 1 92 ? 5.34 -20.891 -10.219 1 93.25 92 ILE A O 1
ATOM 678 N N . LEU A 1 93 ? 4.184 -19.906 -8.688 1 95.19 93 LEU A N 1
ATOM 679 C CA . LEU A 1 93 ? 4.227 -18.547 -9.242 1 95.19 93 LEU A CA 1
ATOM 680 C C . LEU A 1 93 ? 5.051 -17.625 -8.359 1 95.19 93 LEU A C 1
ATOM 682 O O . LEU A 1 93 ? 4.684 -17.375 -7.207 1 95.19 93 LEU A O 1
ATOM 686 N N . ILE A 1 94 ? 6.18 -17.172 -8.859 1 92.31 94 ILE A N 1
ATOM 687 C CA . ILE A 1 94 ? 7.031 -16.25 -8.117 1 92.31 94 ILE A CA 1
ATOM 688 C C . ILE A 1 94 ? 6.891 -14.836 -8.703 1 92.31 94 ILE A C 1
ATOM 690 O O . ILE A 1 94 ? 7.398 -14.555 -9.789 1 92.31 94 ILE A O 1
ATOM 694 N N . ASN A 1 95 ? 6.176 -14.047 -8 1 93.62 95 ASN A N 1
ATOM 695 C CA . ASN A 1 95 ? 6.07 -12.633 -8.352 1 93.62 95 ASN A CA 1
ATOM 696 C C . ASN A 1 95 ? 7.285 -11.844 -7.867 1 93.62 95 ASN A C 1
ATOM 698 O O . ASN A 1 95 ? 7.309 -11.367 -6.73 1 93.62 95 ASN A O 1
ATOM 702 N N . ASN A 1 96 ? 8.195 -11.68 -8.719 1 87.5 96 ASN A N 1
ATOM 703 C CA . ASN A 1 96 ? 9.461 -11.047 -8.391 1 87.5 96 ASN A CA 1
ATOM 704 C C . ASN A 1 96 ? 9.602 -9.68 -9.062 1 87.5 96 ASN A C 1
ATOM 706 O O . ASN A 1 96 ? 10.352 -8.828 -8.586 1 87.5 96 ASN A O 1
ATOM 710 N N . ALA A 1 97 ? 8.867 -9.516 -10.219 1 87.31 97 ALA A N 1
ATOM 711 C CA . ALA A 1 97 ? 8.945 -8.227 -10.898 1 87.31 97 ALA A CA 1
ATOM 712 C C . ALA A 1 97 ? 8.656 -7.082 -9.938 1 87.31 97 ALA A C 1
ATOM 714 O O . ALA A 1 97 ? 7.707 -7.145 -9.156 1 87.31 97 ALA A O 1
ATOM 715 N N . GLY A 1 98 ? 9.492 -6.125 -9.906 1 86.81 98 GLY A N 1
ATOM 716 C CA . GLY A 1 98 ? 9.352 -4.957 -9.055 1 86.81 98 GLY A CA 1
ATOM 717 C C . GLY A 1 98 ? 10.125 -3.752 -9.555 1 86.81 98 GLY A C 1
ATOM 718 O O . GLY A 1 98 ? 10.977 -3.879 -10.438 1 86.81 98 GLY A O 1
ATOM 719 N N . THR A 1 99 ? 9.75 -2.645 -9.07 1 86.88 99 THR A N 1
ATOM 720 C CA . THR A 1 99 ? 10.43 -1.401 -9.422 1 86.88 99 THR A CA 1
ATOM 721 C C . THR A 1 99 ? 10.508 -0.47 -8.219 1 86.88 99 THR A C 1
ATOM 723 O O . THR A 1 99 ? 9.805 -0.667 -7.223 1 86.88 99 THR A O 1
ATOM 726 N N . SER A 1 100 ? 11.477 0.339 -8.266 1 85.56 100 SER A N 1
ATOM 727 C CA . SER A 1 100 ? 11.648 1.372 -7.246 1 85.56 100 SER A CA 1
ATOM 728 C C . SER A 1 100 ? 11.891 2.736 -7.883 1 85.56 100 SER A C 1
ATOM 730 O O . SER A 1 100 ? 12.148 2.83 -9.086 1 85.56 100 SER A O 1
ATOM 732 N N . SER A 1 101 ? 11.586 3.766 -7.16 1 82.06 101 SER A N 1
ATOM 733 C CA . SER A 1 101 ? 11.891 5.148 -7.52 1 82.06 101 SER A CA 1
ATOM 734 C C . SER A 1 101 ? 12.445 5.918 -6.332 1 82.06 101 SER A C 1
ATOM 736 O O . SER A 1 101 ? 11.742 6.164 -5.355 1 82.06 101 SER A O 1
ATOM 738 N N . PRO A 1 102 ? 13.773 6.133 -6.41 1 82.69 102 PRO A N 1
ATOM 739 C CA . PRO A 1 102 ? 14.312 6.941 -5.316 1 82.69 102 PRO A CA 1
ATOM 740 C C . PRO A 1 102 ? 13.625 8.305 -5.195 1 82.69 102 PRO A C 1
ATOM 742 O O . PRO A 1 102 ? 13.508 9.023 -6.188 1 82.69 102 PRO A O 1
ATOM 745 N N . ASN A 1 103 ? 13.07 8.539 -4.125 1 85.81 103 ASN A N 1
ATOM 746 C CA . ASN A 1 103 ? 12.445 9.82 -3.818 1 85.81 103 ASN A CA 1
ATOM 747 C C . ASN A 1 103 ? 12.297 10.031 -2.312 1 85.81 103 ASN A C 1
ATOM 749 O O . ASN A 1 103 ? 12.461 9.094 -1.533 1 85.81 103 ASN A O 1
ATOM 753 N N . ASP A 1 104 ? 12.164 11.305 -1.939 1 87.31 104 ASP A N 1
ATOM 754 C CA . ASP A 1 104 ? 11.945 11.602 -0.527 1 87.31 104 ASP A CA 1
ATOM 755 C C . ASP A 1 104 ? 10.539 12.141 -0.289 1 87.31 104 ASP A C 1
ATOM 757 O O . ASP A 1 104 ? 9.758 12.289 -1.231 1 87.31 104 ASP A O 1
ATOM 761 N N . LEU A 1 105 ? 10.211 12.406 0.961 1 91.12 105 LEU A N 1
ATOM 762 C CA . LEU A 1 105 ? 8.859 12.797 1.343 1 91.12 105 LEU A CA 1
ATOM 763 C C . LEU A 1 105 ? 8.469 14.125 0.698 1 91.12 105 LEU A C 1
ATOM 765 O O . LEU A 1 105 ? 7.297 14.352 0.394 1 91.12 105 LEU A O 1
ATOM 769 N N . GLU A 1 106 ? 9.422 14.961 0.467 1 90.31 106 GLU A N 1
ATOM 770 C CA . GLU A 1 106 ? 9.133 16.297 -0.043 1 90.31 106 GLU A CA 1
ATOM 771 C C . GLU A 1 106 ? 8.953 16.281 -1.559 1 90.31 106 GLU A C 1
ATOM 773 O O . GLU A 1 106 ? 8.164 17.062 -2.102 1 90.31 106 GLU A O 1
ATOM 778 N N . THR A 1 107 ? 9.617 15.359 -2.23 1 90.81 107 THR A N 1
ATOM 779 C CA . THR A 1 107 ? 9.648 15.422 -3.688 1 90.81 107 THR A CA 1
ATOM 780 C C . THR A 1 107 ? 8.828 14.289 -4.293 1 90.81 107 THR A C 1
ATOM 782 O O . THR A 1 107 ? 8.57 14.273 -5.5 1 90.81 107 THR A O 1
ATOM 785 N N . GLU A 1 108 ? 8.445 13.344 -3.484 1 91.94 108 GLU A N 1
ATOM 786 C CA . GLU A 1 108 ? 7.625 12.242 -3.992 1 91.94 108 GLU A CA 1
ATOM 787 C C . GLU A 1 108 ? 6.332 12.766 -4.613 1 91.94 108 GLU A C 1
ATOM 789 O O . GLU A 1 108 ? 5.805 13.797 -4.191 1 91.94 108 GLU A O 1
ATOM 794 N N . ASN A 1 109 ? 5.875 12.086 -5.672 1 93.62 109 ASN A N 1
ATOM 795 C CA . ASN A 1 109 ? 4.691 12.547 -6.391 1 93.62 109 ASN A CA 1
ATOM 796 C C . ASN A 1 109 ? 3.756 11.391 -6.73 1 93.62 109 ASN A C 1
ATOM 798 O O . ASN A 1 109 ? 4.148 10.227 -6.648 1 93.62 109 ASN A O 1
ATOM 802 N N . ALA A 1 110 ? 2.578 11.789 -7.137 1 94.94 110 ALA A N 1
ATOM 803 C CA . ALA A 1 110 ? 1.514 10.82 -7.387 1 94.94 110 ALA A CA 1
ATOM 804 C C . ALA A 1 110 ? 1.889 9.875 -8.531 1 94.94 110 ALA A C 1
ATOM 806 O O . ALA A 1 110 ? 1.605 8.68 -8.469 1 94.94 110 ALA A O 1
ATOM 807 N N . LYS A 1 111 ? 2.422 10.438 -9.508 1 93.94 111 LYS A N 1
ATOM 808 C CA . LYS A 1 111 ? 2.766 9.648 -10.688 1 93.94 111 LYS A CA 1
ATOM 809 C C . LYS A 1 111 ? 3.73 8.523 -10.336 1 93.94 111 LYS A C 1
ATOM 811 O O . LYS A 1 111 ? 3.506 7.363 -10.695 1 93.94 111 LYS A O 1
ATOM 816 N N . ASP A 1 112 ? 4.754 8.836 -9.609 1 93.19 112 ASP A N 1
ATOM 817 C CA . ASP A 1 112 ? 5.742 7.84 -9.211 1 93.19 112 ASP A CA 1
ATOM 818 C C . ASP A 1 112 ? 5.137 6.816 -8.258 1 93.19 112 ASP A C 1
ATOM 820 O O . ASP A 1 112 ? 5.367 5.613 -8.406 1 93.19 112 ASP A O 1
ATOM 824 N N . MET A 1 113 ? 4.395 7.238 -7.324 1 95.31 113 MET A N 1
ATOM 825 C CA . MET A 1 113 ? 3.775 6.336 -6.355 1 95.31 113 MET A CA 1
ATOM 826 C C . MET A 1 113 ? 2.832 5.359 -7.047 1 95.31 113 MET A C 1
ATOM 828 O O . MET A 1 113 ? 2.818 4.168 -6.723 1 95.31 113 MET A O 1
ATOM 832 N N . MET A 1 114 ? 2.072 5.875 -8.016 1 95.56 114 MET A N 1
ATOM 833 C CA . MET A 1 114 ? 1.132 5.02 -8.734 1 95.56 114 MET A CA 1
ATOM 834 C C . MET A 1 114 ? 1.87 3.992 -9.586 1 95.56 114 MET A C 1
ATOM 836 O O . MET A 1 114 ? 1.469 2.828 -9.648 1 95.56 114 MET A O 1
ATOM 840 N N . ARG A 1 115 ? 2.863 4.449 -10.227 1 93.12 115 ARG A N 1
ATOM 841 C CA . ARG A 1 115 ? 3.643 3.553 -11.078 1 93.12 115 ARG A CA 1
ATOM 842 C C . ARG A 1 115 ? 4.238 2.41 -10.258 1 93.12 115 ARG A C 1
ATOM 844 O O . ARG A 1 115 ? 4.105 1.242 -10.633 1 93.12 115 ARG A O 1
ATOM 851 N N . VAL A 1 116 ? 4.844 2.721 -9.148 1 93.62 116 VAL A N 1
ATOM 852 C CA . VAL A 1 116 ? 5.504 1.729 -8.305 1 93.62 116 VAL A CA 1
ATOM 853 C C . VAL A 1 116 ? 4.465 0.783 -7.711 1 93.62 116 VAL A C 1
ATOM 855 O O . VAL A 1 116 ? 4.668 -0.434 -7.684 1 93.62 116 VAL A O 1
ATOM 858 N N . TYR A 1 117 ? 3.377 1.312 -7.305 1 95.62 117 TYR A N 1
ATOM 859 C CA . TYR A 1 117 ? 2.291 0.516 -6.746 1 95.62 117 TYR A CA 1
ATOM 860 C C . TYR A 1 117 ? 1.719 -0.435 -7.793 1 95.62 117 TYR A C 1
ATOM 862 O O . TYR A 1 117 ? 1.395 -1.584 -7.484 1 95.62 117 TYR A O 1
ATOM 870 N N . SER A 1 118 ? 1.562 0.042 -8.992 1 95.81 118 SER A N 1
ATOM 871 C CA . SER A 1 118 ? 1.023 -0.754 -10.094 1 95.81 118 SER A CA 1
ATOM 872 C C . SER A 1 118 ? 1.879 -1.989 -10.352 1 95.81 118 SER A C 1
ATOM 874 O O . SER A 1 118 ? 1.353 -3.088 -10.531 1 95.81 118 SER A O 1
ATOM 876 N N . VAL A 1 119 ? 3.105 -1.832 -10.297 1 93.25 119 VAL A N 1
ATOM 877 C CA . VAL A 1 119 ? 4.02 -2.926 -10.609 1 93.25 119 VAL A CA 1
ATOM 878 C C . VAL A 1 119 ? 4.18 -3.832 -9.391 1 93.25 119 VAL A C 1
ATOM 880 O O . VAL A 1 119 ? 4.02 -5.051 -9.492 1 93.25 119 VAL A O 1
ATOM 883 N N . ASN A 1 120 ? 4.406 -3.26 -8.195 1 93 120 ASN A N 1
ATOM 884 C CA . ASN A 1 120 ? 4.852 -4.004 -7.023 1 93 120 ASN A CA 1
ATOM 885 C C . ASN A 1 120 ? 3.682 -4.672 -6.305 1 93 120 ASN A C 1
ATOM 887 O O . ASN A 1 120 ? 3.871 -5.645 -5.57 1 93 120 ASN A O 1
ATOM 891 N N . THR A 1 121 ? 2.504 -4.133 -6.426 1 96.12 121 THR A N 1
ATOM 892 C CA . THR A 1 121 ? 1.378 -4.645 -5.656 1 96.12 121 THR A CA 1
ATOM 893 C C . THR A 1 121 ? 0.273 -5.148 -6.582 1 96.12 121 THR A C 1
ATOM 895 O O . THR A 1 121 ? -0.144 -6.305 -6.488 1 96.12 121 THR A O 1
ATOM 898 N N . ILE A 1 122 ? -0.119 -4.316 -7.539 1 96.88 122 ILE A N 1
ATOM 899 C CA . ILE A 1 122 ? -1.213 -4.695 -8.43 1 96.88 122 ILE A CA 1
ATOM 900 C C . ILE A 1 122 ? -0.75 -5.801 -9.375 1 96.88 122 ILE A C 1
ATOM 902 O O . ILE A 1 122 ? -1.522 -6.703 -9.703 1 96.88 122 ILE A O 1
ATOM 906 N N . GLY A 1 123 ? 0.491 -5.711 -9.844 1 95 123 GLY A N 1
ATOM 907 C CA . GLY A 1 123 ? 1.053 -6.738 -10.711 1 95 123 GLY A CA 1
ATOM 908 C C . GLY A 1 123 ? 0.885 -8.141 -10.156 1 95 123 GLY A C 1
ATOM 909 O O . GLY A 1 123 ? 0.244 -8.984 -10.781 1 95 123 GLY A O 1
ATOM 910 N N . PRO A 1 124 ? 1.415 -8.375 -8.953 1 96.12 124 PRO A N 1
ATOM 911 C CA . PRO A 1 124 ? 1.273 -9.688 -8.32 1 96.12 124 PRO A CA 1
ATOM 912 C C . PRO A 1 124 ? -0.183 -10.125 -8.195 1 96.12 124 PRO A C 1
ATOM 914 O O . PRO A 1 124 ? -0.49 -11.312 -8.336 1 96.12 124 PRO A O 1
ATOM 917 N N . LEU A 1 125 ? -1.077 -9.195 -7.887 1 96.81 125 LEU A N 1
ATOM 918 C CA . LEU A 1 125 ? -2.494 -9.539 -7.812 1 96.81 125 LEU A CA 1
ATOM 919 C C . LEU A 1 125 ? -3 -10.055 -9.156 1 96.81 125 LEU A C 1
ATOM 921 O O . LEU A 1 125 ? -3.637 -11.109 -9.219 1 96.81 125 LEU A O 1
ATOM 925 N N . GLN A 1 126 ? -2.715 -9.344 -10.188 1 96.56 126 GLN A N 1
ATOM 926 C CA . GLN A 1 126 ? -3.23 -9.68 -11.508 1 96.56 126 GLN A CA 1
ATOM 927 C C . GLN A 1 126 ? -2.611 -10.977 -12.023 1 96.56 126 GLN A C 1
ATOM 929 O O . GLN A 1 126 ? -3.289 -11.789 -12.656 1 96.56 126 GLN A O 1
ATOM 934 N N . MET A 1 127 ? -1.323 -11.125 -11.766 1 95.69 127 MET A N 1
ATOM 935 C CA . MET A 1 127 ? -0.671 -12.375 -12.133 1 95.69 127 MET A CA 1
ATOM 936 C C . MET A 1 127 ? -1.332 -13.562 -11.43 1 95.69 127 MET A C 1
ATOM 938 O O . MET A 1 127 ? -1.63 -14.57 -12.062 1 95.69 127 MET A O 1
ATOM 942 N N . THR A 1 128 ? -1.571 -13.414 -10.156 1 97.19 128 THR A N 1
ATOM 943 C CA . THR A 1 128 ? -2.178 -14.484 -9.375 1 97.19 128 THR A CA 1
ATOM 944 C C . THR A 1 128 ? -3.588 -14.789 -9.875 1 97.19 128 THR A C 1
ATOM 946 O O . THR A 1 128 ? -3.969 -15.953 -10 1 97.19 128 THR A O 1
ATOM 949 N N . GLN A 1 129 ? -4.324 -13.742 -10.172 1 96.69 129 GLN A N 1
ATOM 950 C CA . GLN A 1 129 ? -5.672 -13.93 -10.688 1 96.69 129 GLN A CA 1
ATOM 951 C C . GLN A 1 129 ? -5.656 -14.734 -11.984 1 96.69 129 GLN A C 1
ATOM 953 O O . GLN A 1 129 ? -6.449 -15.664 -12.156 1 96.69 129 GLN A O 1
ATOM 958 N N . ALA A 1 130 ? -4.785 -14.391 -12.875 1 96.19 130 ALA A N 1
ATOM 959 C CA . ALA A 1 130 ? -4.723 -15.023 -14.188 1 96.19 130 ALA A CA 1
ATOM 960 C C . ALA A 1 130 ? -4.293 -16.484 -14.062 1 96.19 130 ALA A C 1
ATOM 962 O O . ALA A 1 130 ? -4.82 -17.359 -14.766 1 96.19 130 ALA A O 1
ATOM 963 N N . PHE A 1 131 ? -3.418 -16.797 -13.156 1 96.69 131 PHE A N 1
ATOM 964 C CA . PHE A 1 131 ? -2.807 -18.109 -13.117 1 96.69 131 PHE A CA 1
ATOM 965 C C . PHE A 1 131 ? -3.469 -18.984 -12.062 1 96.69 131 PHE A C 1
ATOM 967 O O . PHE A 1 131 ? -3.109 -20.156 -11.898 1 96.69 131 PHE A O 1
ATOM 974 N N . LEU A 1 132 ? -4.461 -18.438 -11.375 1 97.44 132 LEU A N 1
ATOM 975 C CA . LEU A 1 132 ? -5.113 -19.141 -10.273 1 97.44 132 LEU A CA 1
ATOM 976 C C . LEU A 1 132 ? -5.68 -20.469 -10.727 1 97.44 132 LEU A C 1
ATOM 978 O O . LEU A 1 132 ? -5.516 -21.484 -10.039 1 97.44 132 LEU A O 1
ATOM 982 N N . PRO A 1 133 ? -6.266 -20.609 -11.93 1 97 133 PRO A N 1
ATOM 983 C CA . PRO A 1 133 ? -6.793 -21.906 -12.359 1 97 133 PRO A CA 1
ATOM 984 C C . PRO A 1 133 ? -5.707 -22.969 -12.5 1 97 133 PRO A C 1
ATOM 986 O O . PRO A 1 133 ? -5.93 -24.125 -12.156 1 97 133 PRO A O 1
ATOM 989 N N . LEU A 1 134 ? -4.57 -22.594 -12.977 1 96.69 134 LEU A N 1
ATOM 990 C CA . LEU A 1 134 ? -3.477 -23.547 -13.133 1 96.69 134 LEU A CA 1
ATOM 991 C C . LEU A 1 134 ? -2.916 -23.953 -11.773 1 96.69 134 LEU A C 1
ATOM 993 O O . LEU A 1 134 ? -2.523 -25.094 -11.578 1 96.69 134 LEU A O 1
ATOM 997 N N . LEU A 1 135 ? -2.896 -23.031 -10.852 1 96.69 135 LEU A N 1
ATOM 998 C CA . LEU A 1 135 ? -2.436 -23.312 -9.5 1 96.69 135 LEU A CA 1
ATOM 999 C C . LEU A 1 135 ? -3.389 -24.281 -8.797 1 96.69 135 LEU A C 1
ATOM 1001 O O . LEU A 1 135 ? -2.951 -25.219 -8.141 1 96.69 135 LEU A O 1
ATOM 1005 N N . LYS A 1 136 ? -4.66 -24.031 -9 1 96.31 136 LYS A N 1
ATOM 1006 C CA . LYS A 1 136 ? -5.668 -24.906 -8.414 1 96.31 136 LYS A CA 1
ATOM 1007 C C . LYS A 1 136 ? -5.555 -26.328 -8.977 1 96.31 136 LYS A C 1
ATOM 1009 O O . LYS A 1 136 ? -5.707 -27.297 -8.25 1 96.31 136 LYS A O 1
ATOM 1014 N N . ARG A 1 137 ? -5.34 -26.391 -10.234 1 95.25 137 ARG A N 1
ATOM 1015 C CA . ARG A 1 137 ? -5.195 -27.688 -10.891 1 95.25 137 ARG A CA 1
ATOM 1016 C C . ARG A 1 137 ? -4.016 -28.469 -10.312 1 95.25 137 ARG A C 1
ATOM 1018 O O . ARG A 1 137 ? -4.141 -29.656 -10.008 1 95.25 137 ARG A O 1
ATOM 1025 N N . ALA A 1 138 ? -2.893 -27.797 -10.172 1 93.88 138 ALA A N 1
ATOM 1026 C CA . ALA A 1 138 ? -1.719 -28.438 -9.586 1 93.88 138 ALA A CA 1
ATOM 1027 C C . ALA A 1 138 ? -1.989 -28.875 -8.148 1 93.88 138 ALA A C 1
ATOM 1029 O O . ALA A 1 138 ? -1.581 -29.953 -7.734 1 93.88 138 ALA A O 1
ATOM 1030 N N . ALA A 1 139 ? -2.641 -28.016 -7.41 1 93.62 139 ALA A N 1
ATOM 1031 C CA . ALA A 1 139 ? -2.949 -28.297 -6.016 1 93.62 139 ALA A CA 1
ATOM 1032 C C . ALA A 1 139 ? -3.836 -29.547 -5.898 1 93.62 139 ALA A C 1
ATOM 1034 O O . ALA A 1 139 ? -3.641 -30.375 -5.004 1 93.62 139 ALA A O 1
ATOM 1035 N N . ARG A 1 140 ? -4.777 -29.688 -6.789 1 92.69 140 ARG A N 1
ATOM 1036 C CA . ARG A 1 140 ? -5.727 -30.781 -6.758 1 92.69 140 ARG A CA 1
ATOM 1037 C C . ARG A 1 140 ? -5.051 -32.094 -7.145 1 92.69 140 ARG A C 1
ATOM 1039 O O . ARG A 1 140 ? -5.434 -33.156 -6.66 1 92.69 140 ARG A O 1
ATOM 1046 N N . ARG A 1 141 ? -4.113 -32.031 -7.945 1 89.69 141 ARG A N 1
ATOM 1047 C CA . ARG A 1 141 ? -3.459 -33.219 -8.477 1 89.69 141 ARG A CA 1
ATOM 1048 C C . ARG A 1 141 ? -2.41 -33.75 -7.508 1 89.69 141 ARG A C 1
ATOM 1050 O O . ARG A 1 141 ? -2.018 -34.906 -7.582 1 89.69 141 ARG A O 1
ATOM 1057 N N . SER A 1 142 ? -1.939 -32.844 -6.652 1 86.31 142 SER A N 1
ATOM 1058 C CA . SER A 1 142 ? -0.857 -33.219 -5.746 1 86.31 142 SER A CA 1
ATOM 1059 C C . SER A 1 142 ? -1.331 -34.219 -4.695 1 86.31 142 SER A C 1
ATOM 1061 O O . SER A 1 142 ? -2.387 -34.031 -4.086 1 86.31 142 SER A O 1
ATOM 1063 N N . PRO A 1 143 ? -0.538 -35.312 -4.488 1 81.62 143 PRO A N 1
ATOM 1064 C CA . PRO A 1 143 ? -0.89 -36.281 -3.447 1 81.62 143 PRO A CA 1
ATOM 1065 C C . PRO A 1 143 ? -0.567 -35.781 -2.041 1 81.62 143 PRO A C 1
ATOM 1067 O O . PRO A 1 143 ? -0.98 -36.406 -1.054 1 81.62 143 PRO A O 1
ATOM 1070 N N . CYS A 1 144 ? 0.144 -34.719 -1.938 1 76.5 144 CYS A N 1
ATOM 1071 C CA . CYS A 1 144 ? 0.556 -34.156 -0.651 1 76.5 144 CYS A CA 1
ATOM 1072 C C . CYS A 1 144 ? -0.619 -33.5 0.063 1 76.5 144 CYS A C 1
ATOM 1074 O O . CYS A 1 144 ? -1.455 -32.875 -0.573 1 76.5 144 CYS A O 1
ATOM 1076 N N . GLN A 1 145 ? -0.657 -33.812 1.36 1 78.38 145 GLN A N 1
ATOM 1077 C CA . GLN A 1 145 ? -1.68 -33.156 2.168 1 78.38 145 GLN A CA 1
ATOM 1078 C C . GLN A 1 145 ? -1.165 -31.844 2.742 1 78.38 145 GLN A C 1
ATOM 1080 O O . GLN A 1 145 ? 0.04 -31.688 2.939 1 78.38 145 GLN A O 1
ATOM 1085 N N . GLY A 1 146 ? -2.047 -30.875 2.971 1 79.25 146 GLY A N 1
ATOM 1086 C CA . GLY A 1 146 ? -1.668 -29.594 3.568 1 79.25 146 GLY A CA 1
ATOM 1087 C C . GLY A 1 146 ? -1.126 -28.609 2.561 1 79.25 146 GLY A C 1
ATOM 1088 O O . GLY A 1 146 ? -1.408 -28.703 1.364 1 79.25 146 GLY A O 1
ATOM 1089 N N . LEU A 1 147 ? -0.523 -27.609 3.061 1 79.69 147 LEU A N 1
ATOM 1090 C CA . LEU A 1 147 ? 0.056 -26.578 2.213 1 79.69 147 LEU A CA 1
ATOM 1091 C C . LEU A 1 147 ? 1.539 -26.828 1.972 1 79.69 147 LEU A C 1
ATOM 1093 O O . LEU A 1 147 ? 2.277 -27.156 2.904 1 79.69 147 LEU A O 1
ATOM 1097 N N . SER A 1 148 ? 1.922 -26.797 0.669 1 76.44 148 SER A N 1
ATOM 1098 C CA . SER A 1 148 ? 3.316 -27 0.291 1 76.44 148 SER A CA 1
ATOM 1099 C C . SER A 1 148 ? 3.615 -26.391 -1.073 1 76.44 148 SER A C 1
ATOM 1101 O O . SER A 1 148 ? 2.75 -26.359 -1.951 1 76.44 148 SER A O 1
ATOM 1103 N N . SER A 1 149 ? 4.879 -25.969 -1.232 1 78.94 149 SER A N 1
ATOM 1104 C CA . SER A 1 149 ? 5.285 -25.406 -2.52 1 78.94 149 SER A CA 1
ATOM 1105 C C . SER A 1 149 ? 5.363 -26.484 -3.59 1 78.94 149 SER A C 1
ATOM 1107 O O . SER A 1 149 ? 5.367 -26.188 -4.785 1 78.94 149 SER A O 1
ATOM 1109 N N . SER A 1 150 ? 5.418 -27.75 -3.111 1 78.81 150 SER A N 1
ATOM 1110 C CA . SER A 1 150 ? 5.43 -28.844 -4.074 1 78.81 150 SER A CA 1
ATOM 1111 C C . SER A 1 150 ? 4.039 -29.078 -4.648 1 78.81 150 SER A C 1
ATOM 1113 O O . SER A 1 150 ? 3.898 -29.734 -5.688 1 78.81 150 SER A O 1
ATOM 1115 N N . LYS A 1 151 ? 2.98 -28.625 -3.975 1 87.88 151 LYS A N 1
ATOM 1116 C CA . LYS A 1 151 ? 1.606 -28.688 -4.461 1 87.88 151 LYS A CA 1
ATOM 1117 C C . LYS A 1 151 ? 1.268 -27.469 -5.316 1 87.88 151 LYS A C 1
ATOM 1119 O O . LYS A 1 151 ? 1.227 -27.562 -6.547 1 87.88 151 LYS A O 1
ATOM 1124 N N . ALA A 1 152 ? 1.176 -26.344 -4.688 1 93.69 152 ALA A N 1
ATOM 1125 C CA . ALA A 1 152 ? 0.941 -25.062 -5.336 1 93.69 152 ALA A CA 1
ATOM 1126 C C . ALA A 1 152 ? 1.27 -23.906 -4.395 1 93.69 152 ALA A C 1
ATOM 1128 O O . ALA A 1 152 ? 0.886 -23.922 -3.221 1 93.69 152 ALA A O 1
ATOM 1129 N N . ALA A 1 153 ? 2.035 -22.938 -4.938 1 92.94 153 ALA A N 1
ATOM 1130 C CA . ALA A 1 153 ? 2.445 -21.844 -4.078 1 92.94 153 ALA A CA 1
ATOM 1131 C C . ALA A 1 153 ? 2.557 -20.547 -4.871 1 92.94 153 ALA A C 1
ATOM 1133 O O . ALA A 1 153 ? 2.961 -20.547 -6.035 1 92.94 153 ALA A O 1
ATOM 1134 N N . ILE A 1 154 ? 2.152 -19.5 -4.27 1 95.19 154 ILE A N 1
ATOM 1135 C CA . ILE A 1 154 ? 2.402 -18.141 -4.707 1 95.19 154 ILE A CA 1
ATOM 1136 C C . ILE A 1 154 ? 3.467 -17.5 -3.818 1 95.19 154 ILE A C 1
ATOM 1138 O O . ILE A 1 154 ? 3.312 -17.438 -2.598 1 95.19 154 ILE A O 1
ATOM 1142 N N . ILE A 1 155 ? 4.559 -17.109 -4.402 1 91.94 155 ILE A N 1
ATOM 1143 C CA . ILE A 1 155 ? 5.629 -16.438 -3.668 1 91.94 155 ILE A CA 1
ATOM 1144 C C . ILE A 1 155 ? 5.75 -14.992 -4.133 1 91.94 155 ILE A C 1
ATOM 1146 O O . ILE A 1 155 ? 6.086 -14.734 -5.289 1 91.94 155 ILE A O 1
ATOM 1150 N N . ASN A 1 156 ? 5.434 -14.062 -3.295 1 93.31 156 ASN A N 1
ATOM 1151 C CA . ASN A 1 156 ? 5.633 -12.641 -3.551 1 93.31 156 ASN A CA 1
ATOM 1152 C C . ASN A 1 156 ? 6.957 -12.148 -2.973 1 93.31 156 ASN A C 1
ATOM 1154 O O . ASN A 1 156 ? 7.188 -12.242 -1.766 1 93.31 156 ASN A O 1
ATOM 1158 N N . ILE A 1 157 ? 7.832 -11.648 -3.82 1 86.81 157 ILE A N 1
ATOM 1159 C CA . ILE A 1 157 ? 9.125 -11.164 -3.354 1 86.81 157 ILE A CA 1
ATOM 1160 C C . ILE A 1 157 ? 8.984 -9.742 -2.816 1 86.81 157 ILE A C 1
ATOM 1162 O O . ILE A 1 157 ? 8.742 -8.805 -3.582 1 86.81 157 ILE A O 1
ATOM 1166 N N . SER A 1 158 ? 9.086 -9.641 -1.54 1 83.94 158 SER A N 1
ATOM 1167 C CA . SER A 1 158 ? 9.023 -8.359 -0.85 1 83.94 158 SER A CA 1
ATOM 1168 C C . SER A 1 158 ? 10.414 -7.852 -0.489 1 83.94 158 SER A C 1
ATOM 1170 O O . SER A 1 158 ? 11.375 -8.102 -1.213 1 83.94 158 SER A O 1
ATOM 1172 N N . SER A 1 159 ? 10.602 -6.867 0.259 1 64.19 159 SER A N 1
ATOM 1173 C CA . SER A 1 159 ? 11.867 -6.293 0.722 1 64.19 159 SER A CA 1
ATOM 1174 C C . SER A 1 159 ? 11.82 -6.004 2.219 1 64.19 159 SER A C 1
ATOM 1176 O O . SER A 1 159 ? 10.742 -5.883 2.803 1 64.19 159 SER A O 1
ATOM 1178 N N . ILE A 1 160 ? 13.062 -6.027 2.762 1 52.97 160 ILE A N 1
ATOM 1179 C CA . ILE A 1 160 ? 13.172 -5.605 4.156 1 52.97 160 ILE A CA 1
ATOM 1180 C C . ILE A 1 160 ? 12.539 -4.23 4.332 1 52.97 160 ILE A C 1
ATOM 1182 O O . ILE A 1 160 ? 11.984 -3.924 5.391 1 52.97 160 ILE A O 1
ATOM 1186 N N . ALA A 1 161 ? 12.555 -3.539 3.301 1 49.81 161 ALA A N 1
ATOM 1187 C CA . ALA A 1 161 ? 11.992 -2.193 3.326 1 49.81 161 ALA A CA 1
ATOM 1188 C C . ALA A 1 161 ? 10.469 -2.24 3.441 1 49.81 161 ALA A C 1
ATOM 1190 O O . ALA A 1 161 ? 9.836 -1.235 3.768 1 49.81 161 ALA A O 1
ATOM 1191 N N . GLY A 1 162 ? 9.898 -3.373 3.285 1 51.5 162 GLY A N 1
ATOM 1192 C CA . GLY A 1 162 ? 8.461 -3.559 3.424 1 51.5 162 GLY A CA 1
ATOM 1193 C C . GLY A 1 162 ? 8.039 -3.879 4.844 1 51.5 162 GLY A C 1
ATOM 1194 O O . GLY A 1 162 ? 6.867 -4.168 5.098 1 51.5 162 GLY A O 1
ATOM 1195 N N . SER A 1 163 ? 9.047 -3.957 5.699 1 50.69 163 SER A N 1
ATOM 1196 C CA . SER A 1 163 ? 8.695 -4.184 7.098 1 50.69 163 SER A CA 1
ATOM 1197 C C . SER A 1 163 ? 8.469 -2.867 7.832 1 50.69 163 SER A C 1
ATOM 1199 O O . SER A 1 163 ? 9.391 -2.062 7.973 1 50.69 163 SER A O 1
ATOM 1201 N N . ILE A 1 164 ? 7.27 -2.666 8.195 1 53.12 164 ILE A N 1
ATOM 1202 C CA . ILE A 1 164 ? 6.906 -1.431 8.883 1 53.12 164 ILE A CA 1
ATOM 1203 C C . ILE A 1 164 ? 7.816 -1.229 10.094 1 53.12 164 ILE A C 1
ATOM 1205 O O . ILE A 1 164 ? 8.125 -0.093 10.461 1 53.12 164 ILE A O 1
ATOM 1209 N N . GLU A 1 165 ? 8.242 -2.357 10.625 1 49.75 165 GLU A N 1
ATOM 1210 C CA . GLU A 1 165 ? 9.031 -2.289 11.852 1 49.75 165 GLU A CA 1
ATOM 1211 C C . GLU A 1 165 ? 10.477 -1.895 11.555 1 49.75 165 GLU A C 1
ATOM 1213 O O . GLU A 1 165 ? 11.188 -1.404 12.43 1 49.75 165 GLU A O 1
ATOM 1218 N N . ASN A 1 166 ? 10.977 -2.15 10.367 1 49.09 166 ASN A N 1
ATOM 1219 C CA . ASN A 1 166 ? 12.398 -1.94 10.094 1 49.09 166 ASN A CA 1
ATOM 1220 C C . ASN A 1 166 ? 12.633 -0.647 9.32 1 49.09 166 ASN A C 1
ATOM 1222 O O . ASN A 1 166 ? 13.492 -0.593 8.438 1 49.09 166 ASN A O 1
ATOM 1226 N N . VAL A 1 167 ? 11.922 0.373 9.57 1 48.38 167 VAL A N 1
ATOM 1227 C CA . VAL A 1 167 ? 12.055 1.631 8.844 1 48.38 167 VAL A CA 1
ATOM 1228 C C . VAL A 1 167 ? 13.367 2.312 9.227 1 48.38 167 VAL A C 1
ATOM 1230 O O . VAL A 1 167 ? 13.914 3.107 8.461 1 48.38 167 VAL A O 1
ATOM 1233 N N . VAL A 1 168 ? 13.938 1.984 10.328 1 46.94 168 VAL A N 1
ATOM 1234 C CA . VAL A 1 168 ? 15.109 2.674 10.867 1 46.94 168 VAL A CA 1
ATOM 1235 C C . VAL A 1 168 ? 16.281 2.527 9.898 1 46.94 168 VAL A C 1
ATOM 1237 O O . VAL A 1 168 ? 17.094 3.441 9.758 1 46.94 168 VAL A O 1
ATOM 1240 N N . PHE A 1 169 ? 16.438 1.334 9.43 1 45.56 169 PHE A N 1
ATOM 1241 C CA . PHE A 1 169 ? 17.625 1.141 8.609 1 45.56 169 PHE A CA 1
ATOM 1242 C C . PHE A 1 169 ? 17.609 2.057 7.391 1 45.56 169 PHE A C 1
ATOM 1244 O O . PHE A 1 169 ? 18.578 2.148 6.652 1 45.56 169 PHE A O 1
ATOM 1251 N N . LEU A 1 170 ? 16.562 2.711 7.195 1 47.69 170 LEU A N 1
ATOM 1252 C CA . LEU A 1 170 ? 16.406 3.377 5.91 1 47.69 170 LEU A CA 1
ATOM 1253 C C . LEU A 1 170 ? 16.609 4.883 6.047 1 47.69 170 LEU A C 1
ATOM 1255 O O . LEU A 1 170 ? 16.25 5.648 5.152 1 47.69 170 LEU A O 1
ATOM 1259 N N . LYS A 1 171 ? 17.062 5.367 7.207 1 52.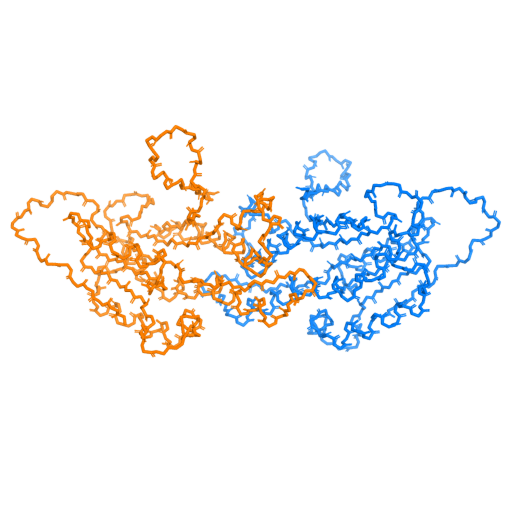28 171 LYS A N 1
ATOM 1260 C CA . LYS A 1 171 ? 17.359 6.793 7.281 1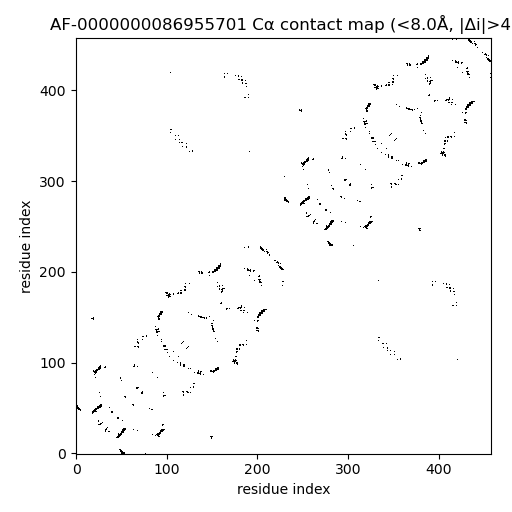 52.28 171 LYS A CA 1
ATOM 1261 C C . LYS A 1 171 ? 18.047 7.281 6.008 1 52.28 171 LYS A C 1
ATOM 1263 O O . LYS A 1 171 ? 17.875 8.438 5.613 1 52.28 171 LYS A O 1
ATOM 1268 N N . ASN A 1 172 ? 18.703 6.242 5.285 1 51.19 172 ASN A N 1
ATOM 1269 C CA . ASN A 1 172 ? 19.516 6.75 4.184 1 51.19 172 ASN A CA 1
ATOM 1270 C C . ASN A 1 172 ? 18.922 6.375 2.828 1 51.19 172 ASN A C 1
ATOM 1272 O O . ASN A 1 172 ? 19.469 6.75 1.785 1 51.19 172 ASN A O 1
ATOM 1276 N N . VAL A 1 173 ? 17.969 5.578 2.805 1 55.47 173 VAL A N 1
ATOM 1277 C CA . VAL A 1 173 ? 17.469 5.246 1.476 1 55.47 173 VAL A CA 1
ATOM 1278 C C . VAL A 1 173 ? 16.031 5.738 1.326 1 55.47 173 VAL A C 1
ATOM 1280 O O . VAL A 1 173 ? 15.117 5.223 1.978 1 55.47 173 VAL A O 1
ATOM 1283 N N . LYS A 1 174 ? 15.867 6.953 0.671 1 65.88 174 LYS A N 1
ATOM 1284 C CA . LYS A 1 174 ? 14.609 7.668 0.477 1 65.88 174 LYS A CA 1
ATOM 1285 C C . LYS A 1 174 ? 13.781 7.031 -0.631 1 65.88 174 LYS A C 1
ATOM 1287 O O . LYS A 1 174 ? 13.93 7.375 -1.805 1 65.88 174 LYS A O 1
ATOM 1292 N N . ILE A 1 175 ? 13.094 5.961 -0.379 1 83.75 175 ILE A N 1
ATOM 1293 C CA . ILE A 1 175 ? 12.273 5.262 -1.361 1 83.75 175 ILE A CA 1
ATOM 1294 C C . ILE A 1 175 ? 10.852 5.105 -0.829 1 83.75 175 ILE A C 1
ATOM 1296 O O . ILE A 1 175 ? 10.359 3.988 -0.68 1 83.75 175 ILE A O 1
ATOM 1300 N N . ILE A 1 176 ? 10.141 6.168 -0.707 1 88.44 176 ILE A N 1
ATOM 1301 C CA . ILE A 1 176 ? 8.828 6.215 -0.076 1 88.44 176 ILE A CA 1
ATOM 1302 C C . ILE A 1 176 ? 7.848 5.34 -0.858 1 88.44 176 ILE A C 1
ATOM 1304 O O . ILE A 1 176 ? 7.152 4.504 -0.279 1 88.44 176 ILE A O 1
ATOM 1308 N N . ALA A 1 177 ? 7.871 5.52 -2.18 1 92.06 177 ALA A N 1
ATOM 1309 C CA . ALA A 1 177 ? 6.953 4.762 -3.027 1 92.06 177 ALA A CA 1
ATOM 1310 C C . ALA A 1 177 ? 7.207 3.262 -2.904 1 92.06 177 ALA A C 1
ATOM 1312 O O . ALA A 1 177 ? 6.262 2.473 -2.824 1 92.06 177 ALA A O 1
ATOM 1313 N N . TYR A 1 178 ? 8.43 2.918 -2.893 1 89.38 178 TYR A N 1
ATOM 1314 C CA . TYR A 1 178 ? 8.812 1.514 -2.795 1 89.38 178 TYR A CA 1
ATOM 1315 C C . TYR A 1 178 ? 8.375 0.919 -1.463 1 89.38 178 TYR A C 1
ATOM 1317 O O . TYR A 1 178 ? 7.746 -0.143 -1.427 1 89.38 178 TYR A O 1
ATOM 1325 N N . ARG A 1 179 ? 8.625 1.568 -0.357 1 88.12 179 ARG A N 1
ATOM 1326 C CA . ARG A 1 179 ? 8.266 1.09 0.973 1 88.12 179 ARG A CA 1
ATOM 1327 C C . ARG A 1 179 ? 6.758 0.903 1.095 1 88.12 179 ARG A C 1
ATOM 1329 O O . ARG A 1 179 ? 6.289 -0.133 1.572 1 88.12 179 ARG A O 1
ATOM 1336 N N . CYS A 1 180 ? 6.047 1.897 0.674 1 92.06 180 CYS A N 1
ATOM 1337 C CA . CYS A 1 180 ? 4.594 1.832 0.758 1 92.06 180 CYS A CA 1
ATOM 1338 C C . CYS A 1 180 ? 4.047 0.692 -0.094 1 92.06 180 CYS A C 1
ATOM 1340 O O . CYS A 1 180 ? 3.139 -0.024 0.327 1 92.06 180 CYS A O 1
ATOM 1342 N N . SER A 1 181 ? 4.594 0.463 -1.28 1 92.94 181 SER A N 1
ATOM 1343 C CA . SER A 1 181 ? 4.105 -0.58 -2.178 1 92.94 181 SER A CA 1
ATOM 1344 C C . SER A 1 181 ? 4.406 -1.969 -1.625 1 92.94 181 SER A C 1
ATOM 1346 O O . SER A 1 181 ? 3.598 -2.887 -1.769 1 92.94 181 SER A O 1
ATOM 1348 N N . LYS A 1 182 ? 5.562 -2.102 -1.021 1 89.62 182 LYS A N 1
ATOM 1349 C CA . LYS A 1 182 ? 5.969 -3.424 -0.551 1 89.62 182 LYS A CA 1
ATOM 1350 C C . LYS A 1 182 ? 5.188 -3.826 0.697 1 89.62 182 LYS A C 1
ATOM 1352 O O . LYS A 1 182 ? 4.867 -5.004 0.883 1 89.62 182 LYS A O 1
ATOM 1357 N N . VAL A 1 183 ? 4.934 -2.93 1.566 1 88.31 183 VAL A N 1
ATOM 1358 C CA . VAL A 1 183 ? 4.086 -3.281 2.703 1 88.31 183 VAL A CA 1
ATOM 1359 C C . VAL A 1 183 ? 2.68 -3.619 2.217 1 88.31 183 VAL A C 1
ATOM 1361 O O . VAL A 1 183 ? 2.016 -4.492 2.779 1 88.31 183 VAL A O 1
ATOM 1364 N N . ALA A 1 184 ? 2.227 -2.877 1.255 1 92.56 184 ALA A N 1
ATOM 1365 C CA . ALA A 1 184 ? 0.945 -3.217 0.64 1 92.56 184 ALA A CA 1
ATOM 1366 C C . ALA A 1 184 ? 0.976 -4.625 0.054 1 92.56 184 ALA A C 1
ATOM 1368 O O . ALA A 1 184 ? 0.001 -5.371 0.167 1 92.56 184 ALA A O 1
ATOM 1369 N N . LEU A 1 185 ? 2.062 -4.961 -0.59 1 92.88 185 LEU A N 1
ATOM 1370 C CA . LEU A 1 185 ? 2.244 -6.309 -1.112 1 92.88 185 LEU A CA 1
ATOM 1371 C C . LEU A 1 185 ? 2.156 -7.344 0.006 1 92.88 185 LEU A C 1
ATOM 1373 O O . LEU A 1 185 ? 1.576 -8.414 -0.177 1 92.88 185 LEU A O 1
ATOM 1377 N N . ASN A 1 186 ? 2.766 -7.047 1.13 1 87.62 186 ASN A N 1
ATOM 1378 C CA . ASN A 1 186 ? 2.688 -7.949 2.273 1 87.62 186 ASN A CA 1
ATOM 1379 C C . ASN A 1 186 ? 1.245 -8.172 2.717 1 87.62 186 ASN A C 1
ATOM 1381 O O . ASN A 1 186 ? 0.862 -9.289 3.066 1 87.62 186 ASN A O 1
ATOM 1385 N N . MET A 1 187 ? 0.523 -7.09 2.701 1 88.75 187 MET A N 1
ATOM 1386 C CA . MET A 1 187 ? -0.888 -7.227 3.053 1 88.75 187 MET A CA 1
ATOM 1387 C C . MET A 1 187 ? -1.626 -8.078 2.029 1 88.75 187 MET A C 1
ATOM 1389 O O . MET A 1 187 ? -2.426 -8.945 2.396 1 88.75 187 MET A O 1
ATOM 1393 N N . LEU A 1 188 ? -1.403 -7.832 0.788 1 92.06 188 LEU A N 1
ATOM 1394 C CA . LEU A 1 188 ? -1.993 -8.648 -0.265 1 92.06 188 LEU A CA 1
ATOM 1395 C C . LEU A 1 188 ? -1.66 -10.125 -0.057 1 92.06 188 LEU A C 1
ATOM 1397 O O . LEU A 1 188 ? -2.529 -10.992 -0.202 1 92.06 188 LEU A O 1
ATOM 1401 N N . THR A 1 189 ? -0.42 -10.383 0.254 1 91.12 189 THR A N 1
ATOM 1402 C CA . THR A 1 189 ? 0.04 -11.75 0.488 1 91.12 189 THR A CA 1
ATOM 1403 C C . THR A 1 189 ? -0.766 -12.406 1.603 1 91.12 189 THR A C 1
ATOM 1405 O O . THR A 1 189 ? -1.172 -13.562 1.482 1 91.12 189 THR A O 1
ATOM 1408 N N . LYS A 1 190 ? -0.93 -11.672 2.666 1 88.62 190 LYS A N 1
ATOM 1409 C CA . LYS A 1 190 ? -1.704 -12.203 3.785 1 88.62 190 LYS A CA 1
ATOM 1410 C C . LYS A 1 190 ? -3.133 -12.523 3.359 1 88.62 190 LYS A C 1
ATOM 1412 O O . LYS A 1 190 ? -3.682 -13.562 3.748 1 88.62 190 LYS A O 1
ATOM 1417 N N . CYS A 1 191 ? -3.748 -11.633 2.598 1 89 191 CYS A N 1
ATOM 1418 C CA . CYS A 1 191 ? -5.094 -11.875 2.086 1 89 191 CYS A CA 1
ATOM 1419 C C . CYS A 1 191 ? -5.121 -13.117 1.204 1 89 191 CYS A C 1
ATOM 1421 O O . CYS A 1 191 ? -6.035 -13.938 1.312 1 89 191 CYS A O 1
ATOM 1423 N N . GLN A 1 192 ? -4.168 -13.25 0.354 1 92.38 192 GLN A N 1
ATOM 1424 C CA . GLN A 1 192 ? -4.062 -14.422 -0.513 1 92.38 192 GLN A CA 1
ATOM 1425 C C . GLN A 1 192 ? -3.914 -15.703 0.306 1 92.38 192 GLN A C 1
ATOM 1427 O O . GLN A 1 192 ? -4.539 -16.719 -0.004 1 92.38 192 GLN A O 1
ATOM 1432 N N . ALA A 1 193 ? -3.027 -15.664 1.298 1 89.12 193 ALA A N 1
ATOM 1433 C CA . ALA A 1 193 ? -2.791 -16.828 2.148 1 89.12 193 ALA A CA 1
ATOM 1434 C C . ALA A 1 193 ? -4.078 -17.281 2.824 1 89.12 193 ALA A C 1
ATOM 1436 O O . ALA A 1 193 ? -4.348 -18.484 2.914 1 89.12 193 ALA A O 1
ATOM 1437 N N . LEU A 1 194 ? -4.824 -16.344 3.246 1 87.69 194 LEU A N 1
ATOM 1438 C CA . LEU A 1 194 ? -6.062 -16.656 3.945 1 87.69 194 LEU A CA 1
ATOM 1439 C C . LEU A 1 194 ? -7.086 -17.25 2.99 1 87.69 194 LEU A C 1
ATOM 1441 O O . LEU A 1 194 ? -7.715 -18.266 3.305 1 87.69 194 LEU A O 1
ATOM 1445 N N . GLU A 1 195 ? -7.211 -16.75 1.848 1 90.12 195 GLU A N 1
ATOM 1446 C CA . GLU A 1 195 ? -8.281 -17.156 0.94 1 90.12 195 GLU A CA 1
ATOM 1447 C C . GLU A 1 195 ? -7.895 -18.406 0.154 1 90.12 195 GLU A C 1
ATOM 1449 O O . GLU A 1 195 ? -8.711 -19.312 -0.02 1 90.12 195 GLU A O 1
ATOM 1454 N N . TYR A 1 196 ? -6.691 -18.516 -0.283 1 93.56 196 TYR A N 1
ATOM 1455 C CA . TYR A 1 196 ? -6.316 -19.562 -1.213 1 93.56 196 TYR A CA 1
ATOM 1456 C C . TYR A 1 196 ? -5.898 -20.828 -0.464 1 93.56 196 TYR A C 1
ATOM 1458 O O . TYR A 1 196 ? -5.75 -21.891 -1.065 1 93.56 196 TYR A O 1
ATOM 1466 N N . SER A 1 197 ? -5.73 -20.703 0.82 1 90.88 197 SER A N 1
ATOM 1467 C CA . SER A 1 197 ? -5.395 -21.891 1.593 1 90.88 197 SER A CA 1
ATOM 1468 C C . SER A 1 197 ? -6.473 -22.969 1.456 1 90.88 197 SER A C 1
ATOM 1470 O O . SER A 1 197 ? -6.176 -24.156 1.485 1 90.88 197 SER A O 1
ATOM 1472 N N . ALA A 1 198 ? -7.676 -22.531 1.289 1 91 198 ALA A N 1
ATOM 1473 C CA . ALA A 1 198 ? -8.789 -23.469 1.121 1 91 198 ALA A CA 1
ATOM 1474 C C . ALA A 1 198 ? -8.648 -24.25 -0.177 1 91 198 ALA A C 1
ATOM 1476 O O . ALA A 1 198 ? -9.172 -25.375 -0.292 1 91 198 ALA A O 1
ATOM 1477 N N . ASP A 1 199 ? -7.922 -23.75 -1.098 1 93.94 199 ASP A N 1
ATOM 1478 C CA . ASP A 1 199 ? -7.703 -24.406 -2.385 1 93.94 199 ASP A CA 1
ATOM 1479 C C . ASP A 1 199 ? -6.398 -25.203 -2.381 1 93.94 199 ASP A C 1
ATOM 1481 O O . ASP A 1 199 ? -5.973 -25.703 -3.42 1 93.94 199 ASP A O 1
ATOM 1485 N N . GLY A 1 200 ? -5.707 -25.219 -1.226 1 92.62 200 GLY A N 1
ATOM 1486 C CA . GLY A 1 200 ? -4.449 -25.938 -1.122 1 92.62 200 GLY A CA 1
ATOM 1487 C C . GLY A 1 200 ? -3.268 -25.172 -1.683 1 92.62 200 GLY A C 1
ATOM 1488 O O . GLY A 1 200 ? -2.244 -25.766 -2.033 1 92.62 200 GLY A O 1
ATOM 1489 N N . ILE A 1 201 ? -3.42 -23.875 -1.869 1 94.25 201 ILE A N 1
ATOM 1490 C CA . ILE A 1 201 ? -2.363 -23.031 -2.416 1 94.25 201 ILE A CA 1
ATOM 1491 C C . ILE A 1 201 ? -1.704 -22.234 -1.293 1 94.25 201 ILE A C 1
ATOM 1493 O O . ILE A 1 201 ? -2.383 -21.531 -0.55 1 94.25 201 ILE A O 1
ATOM 1497 N N . MET A 1 202 ? -0.448 -22.375 -1.179 1 91.19 202 MET A N 1
ATOM 1498 C CA . MET A 1 202 ? 0.321 -21.625 -0.195 1 91.19 202 MET A CA 1
ATOM 1499 C C . MET A 1 202 ? 0.716 -20.266 -0.745 1 91.19 202 MET A C 1
ATOM 1501 O O . MET A 1 202 ? 1.157 -20.156 -1.891 1 91.19 202 MET A O 1
ATOM 1505 N N . SER A 1 203 ? 0.493 -19.203 0.003 1 93.19 203 SER A N 1
ATOM 1506 C CA . SER A 1 203 ? 0.933 -17.859 -0.359 1 93.19 203 SER A CA 1
ATOM 1507 C C . SER A 1 203 ? 1.864 -17.281 0.699 1 93.19 203 SER A C 1
ATOM 1509 O O . SER A 1 203 ? 1.501 -17.188 1.874 1 93.19 203 SER A O 1
ATOM 1511 N N . ILE A 1 204 ? 3.1 -16.875 0.249 1 87.25 204 ILE A N 1
ATOM 1512 C CA . ILE A 1 204 ? 4.059 -16.344 1.209 1 87.25 204 ILE A CA 1
ATOM 1513 C C . ILE A 1 204 ? 4.809 -15.164 0.59 1 87.25 204 ILE A C 1
ATOM 1515 O O . ILE A 1 204 ? 4.887 -15.039 -0.635 1 87.25 204 ILE A O 1
ATOM 1519 N N . ALA A 1 205 ? 5.223 -14.273 1.468 1 88.38 205 ALA A N 1
ATOM 1520 C CA . ALA A 1 205 ? 6.133 -13.203 1.078 1 88.38 205 ALA A CA 1
ATOM 1521 C C . ALA A 1 205 ? 7.562 -13.508 1.509 1 88.38 205 ALA A C 1
ATOM 1523 O O . ALA A 1 205 ? 7.793 -13.984 2.623 1 88.38 205 ALA A O 1
ATOM 1524 N N . ILE A 1 206 ? 8.555 -13.289 0.605 1 78.19 206 ILE A N 1
ATOM 1525 C CA . ILE A 1 206 ? 9.969 -13.484 0.927 1 78.19 206 ILE A CA 1
ATOM 1526 C C . ILE A 1 206 ? 10.703 -12.148 0.841 1 78.19 206 ILE A C 1
ATOM 1528 O O . ILE A 1 206 ? 10.5 -11.383 -0.102 1 78.19 206 ILE A O 1
ATOM 1532 N N . HIS A 1 207 ? 11.523 -11.734 1.894 1 70.75 207 HIS A N 1
ATOM 1533 C CA . HIS A 1 207 ? 12.359 -10.539 1.91 1 70.75 207 HIS A CA 1
ATOM 1534 C C . HIS A 1 207 ? 13.828 -10.883 1.673 1 70.75 207 HIS A C 1
ATOM 1536 O O . HIS A 1 207 ? 14.43 -11.617 2.461 1 70.75 207 HIS A O 1
ATOM 1542 N N . PRO A 1 208 ? 14.375 -10.531 0.531 1 53.5 208 PRO A N 1
ATOM 1543 C CA . PRO A 1 208 ? 15.766 -10.93 0.278 1 53.5 208 PRO A CA 1
ATOM 1544 C C . PRO A 1 208 ? 16.719 -10.492 1.392 1 53.5 208 PRO A C 1
ATOM 1546 O O . PRO A 1 208 ? 17.703 -11.172 1.661 1 53.5 208 PRO A O 1
ATOM 1549 N N . GLY A 1 209 ? 16.891 -9.125 1.998 1 45.03 209 GLY A N 1
ATOM 1550 C CA . GLY A 1 209 ? 17.906 -8.688 2.941 1 45.03 209 GLY A CA 1
ATOM 1551 C C . GLY A 1 209 ? 17.766 -9.344 4.305 1 45.03 209 GLY A C 1
ATOM 1552 O O . GLY A 1 209 ? 18.578 -9.094 5.199 1 45.03 209 GLY A O 1
ATOM 1553 N N . SER A 1 210 ? 16.859 -9.5 4.867 1 37.47 210 SER A N 1
ATOM 1554 C CA . SER A 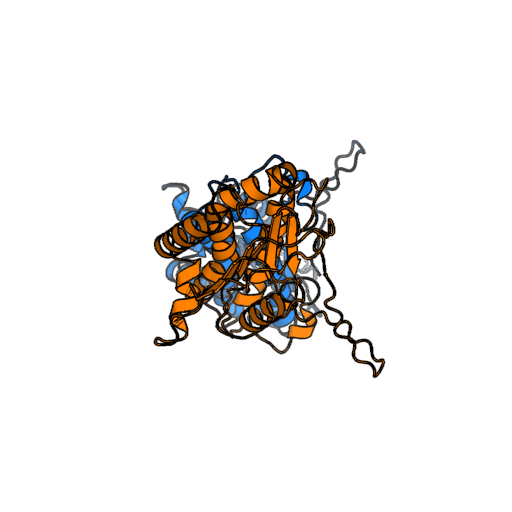1 210 ? 16.938 -9.953 6.254 1 37.47 210 SER A CA 1
ATOM 1555 C C . SER A 1 210 ? 17.844 -11.172 6.387 1 37.47 210 SER A C 1
ATOM 1557 O O . SER A 1 210 ? 17.391 -12.312 6.379 1 37.47 210 SER A O 1
ATOM 1559 N N . VAL A 1 211 ? 19.062 -11.094 5.734 1 33.28 211 VAL A N 1
ATOM 1560 C CA . VAL A 1 211 ? 20.094 -12.031 6.18 1 33.28 211 VAL A CA 1
ATOM 1561 C C . VAL A 1 211 ? 20.438 -11.766 7.645 1 33.28 211 VAL A C 1
ATOM 1563 O O . VAL A 1 211 ? 20.531 -10.609 8.07 1 33.28 2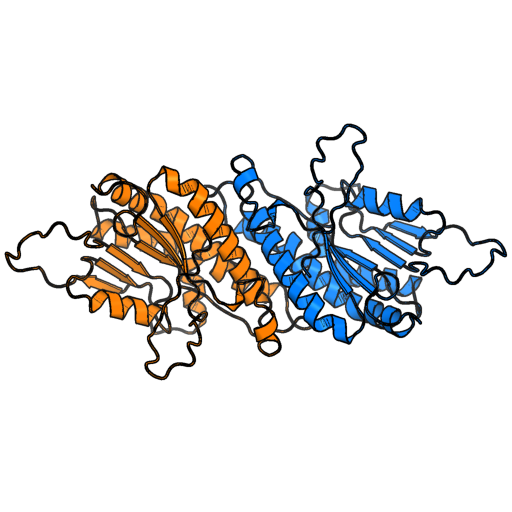11 VAL A O 1
ATOM 1566 N N . LYS A 1 212 ? 20.125 -12.523 8.5 1 31.91 212 LYS A N 1
ATOM 1567 C CA . LYS A 1 212 ? 20.781 -12.461 9.805 1 31.91 212 LYS A CA 1
ATOM 1568 C C . LYS A 1 212 ? 22.25 -12.094 9.664 1 31.91 212 LYS A C 1
ATOM 1570 O O . LYS A 1 212 ? 23 -12.781 8.961 1 31.91 212 LYS A O 1
ATOM 1575 N N . THR A 1 213 ? 22.609 -10.922 9.633 1 31.16 213 THR A N 1
ATOM 1576 C CA . THR A 1 213 ? 24.016 -10.734 9.945 1 31.16 213 THR A CA 1
ATOM 1577 C C . THR A 1 213 ? 24.438 -11.648 11.094 1 31.16 213 THR A C 1
ATOM 1579 O O . THR A 1 213 ? 24.062 -11.406 12.25 1 31.16 213 THR A O 1
ATOM 1582 N N . ALA A 1 214 ? 24.469 -13.016 10.922 1 28.98 214 ALA A N 1
ATOM 1583 C CA . ALA A 1 214 ? 25.375 -13.75 11.797 1 28.98 214 ALA A CA 1
ATOM 1584 C C . ALA A 1 214 ? 26.75 -13.086 11.82 1 28.98 214 ALA A C 1
ATOM 1586 O O . ALA A 1 214 ? 27.375 -12.883 10.773 1 28.98 214 ALA A O 1
ATOM 1587 N N . ARG A 1 215 ? 27.109 -12.328 12.734 1 31.28 215 ARG A N 1
ATOM 1588 C CA . ARG A 1 215 ? 28.516 -12.086 13.016 1 31.28 215 ARG A CA 1
ATOM 1589 C C . ARG A 1 215 ? 29.375 -13.281 12.617 1 31.28 215 ARG A C 1
ATOM 1591 O O . ARG A 1 215 ? 30.594 -13.266 12.781 1 31.28 215 ARG A O 1
ATOM 1598 N N . ASN A 1 216 ? 29.016 -14.562 12.961 1 29.75 216 ASN A N 1
ATOM 1599 C CA . ASN A 1 216 ? 30.188 -15.422 12.789 1 29.75 216 ASN A CA 1
ATOM 1600 C C . ASN A 1 216 ? 30.578 -15.57 11.32 1 29.75 216 ASN A C 1
ATOM 1602 O O . ASN A 1 216 ? 29.719 -15.422 10.438 1 29.75 216 ASN A O 1
ATOM 1606 N N . PRO A 1 217 ? 32 -15.734 10.875 1 33.97 217 PRO A N 1
ATOM 1607 C CA . PRO A 1 217 ? 32.781 -15.945 9.656 1 33.97 217 PRO A CA 1
ATOM 1608 C C . PRO A 1 217 ? 32.031 -16.766 8.609 1 33.97 217 PRO A C 1
ATOM 1610 O O . PRO A 1 217 ? 32.281 -16.625 7.41 1 33.97 217 PRO A O 1
ATOM 1613 N N . HIS A 1 218 ? 31.625 -18.047 8.914 1 31.22 218 HIS A N 1
ATOM 1614 C CA . HIS A 1 218 ? 31.062 -19.016 7.977 1 31.22 218 HIS A CA 1
ATOM 1615 C C . HIS A 1 218 ? 29.688 -18.578 7.496 1 31.22 218 HIS A C 1
ATOM 1617 O O . HIS A 1 218 ? 28.703 -18.688 8.234 1 31.22 218 HIS A O 1
ATOM 1623 N N . GLY A 1 219 ? 29.734 -17.438 6.895 1 32.34 219 GLY A N 1
ATOM 1624 C CA . GLY A 1 219 ? 28.734 -16.484 6.445 1 32.34 219 GLY A CA 1
ATOM 1625 C C . GLY A 1 219 ? 27.531 -17.156 5.805 1 32.34 219 GLY A C 1
ATOM 1626 O O . GLY A 1 219 ? 27.484 -17.344 4.586 1 32.34 219 GLY A O 1
ATOM 1627 N N . LYS A 1 220 ? 27.016 -18.141 6.453 1 31.08 220 LYS A N 1
ATOM 1628 C CA . LYS A 1 220 ? 25.922 -18.953 5.941 1 31.08 220 LYS A CA 1
ATOM 1629 C C . LYS A 1 220 ? 24.719 -18.078 5.555 1 31.08 220 LYS A C 1
ATOM 1631 O O . LYS A 1 220 ? 24.312 -17.203 6.316 1 31.08 220 LYS A O 1
ATOM 1636 N N . LYS A 1 221 ? 24.453 -18.078 4.277 1 31.23 221 LYS A N 1
ATOM 1637 C CA . LYS A 1 221 ? 23.359 -17.594 3.455 1 31.23 221 LYS A CA 1
ATOM 1638 C C . LYS A 1 221 ? 22.016 -17.891 4.109 1 31.23 221 LYS A C 1
ATOM 1640 O O . LYS A 1 221 ? 21.562 -19.047 4.133 1 31.23 221 LYS A O 1
ATOM 1645 N N . PHE A 1 222 ? 21.766 -17.422 5.348 1 27.73 222 PHE A N 1
ATOM 1646 C CA . PHE A 1 222 ? 20.469 -17.859 5.832 1 27.73 222 PHE A CA 1
ATOM 1647 C C . PHE A 1 222 ? 19.359 -17.016 5.207 1 27.73 222 PHE A C 1
ATOM 1649 O O . PHE A 1 222 ? 19.438 -15.789 5.16 1 27.73 222 PHE A O 1
ATOM 1656 N N . LEU A 1 223 ? 18.781 -17.391 4.18 1 30.06 223 LEU A N 1
ATOM 1657 C CA . LEU A 1 223 ? 17.453 -17.031 3.695 1 30.06 223 LEU A CA 1
ATOM 1658 C C . LEU A 1 223 ? 16.453 -16.938 4.848 1 30.06 223 LEU A C 1
ATOM 1660 O O . LEU A 1 223 ? 16.25 -17.906 5.57 1 30.06 223 LEU A O 1
ATOM 1664 N N . GLN A 1 224 ? 16.578 -16.047 5.719 1 30.5 224 GLN A N 1
ATOM 1665 C CA . GLN A 1 224 ? 15.531 -16.125 6.734 1 30.5 224 GLN A CA 1
ATOM 1666 C C . GLN A 1 224 ? 14.156 -15.852 6.137 1 30.5 224 GLN A C 1
ATOM 1668 O O . GLN A 1 224 ? 13.992 -14.906 5.359 1 30.5 224 GLN A O 1
ATOM 1673 N N . GLU A 1 225 ? 13.375 -16.781 6 1 29.77 225 GLU A N 1
ATOM 1674 C CA . GLU A 1 225 ? 11.938 -16.875 5.73 1 29.77 225 GLU A CA 1
ATOM 1675 C C . GLU A 1 225 ? 11.156 -15.898 6.609 1 29.77 225 GLU A C 1
ATOM 1677 O O . GLU A 1 225 ? 11.203 -15.984 7.836 1 29.77 225 GLU A O 1
ATOM 1682 N N . SER A 1 226 ? 11.383 -14.734 6.555 1 33.03 226 SER A N 1
ATOM 1683 C CA . SER A 1 226 ? 10.328 -14.094 7.344 1 33.03 226 SER A CA 1
ATOM 1684 C C . SER A 1 226 ? 8.953 -14.414 6.777 1 33.03 226 SER A C 1
ATOM 1686 O O . SER A 1 226 ? 8.672 -14.133 5.609 1 33.03 226 SER A O 1
ATOM 1688 N N . MET A 1 227 ? 8.406 -15.539 7 1 29.42 227 MET A N 1
ATOM 1689 C CA . MET A 1 227 ? 7.039 -15.992 6.742 1 29.42 227 MET A CA 1
ATOM 1690 C C . MET A 1 227 ? 6.023 -15.016 7.328 1 29.42 227 MET A C 1
ATOM 1692 O O . MET A 1 227 ? 6.051 -14.727 8.523 1 29.42 227 MET A O 1
ATOM 1696 N N . CYS A 1 228 ? 5.836 -13.992 6.754 1 30.42 228 CYS A N 1
ATOM 1697 C CA . CYS A 1 228 ? 4.602 -13.398 7.258 1 30.42 228 CYS A CA 1
ATOM 1698 C C . CYS A 1 228 ? 3.48 -14.43 7.312 1 30.42 228 CYS A C 1
ATOM 1700 O O . CYS A 1 228 ? 2.988 -14.867 6.273 1 30.42 228 CYS A O 1
ATOM 1702 N N . LEU A 1 229 ? 3.66 -15.477 8.078 1 26.58 229 LEU A N 1
ATOM 1703 C CA . LEU A 1 229 ? 2.506 -16.281 8.453 1 26.58 229 LEU A CA 1
ATOM 1704 C C . LEU A 1 229 ? 1.399 -15.414 9.039 1 26.58 229 LEU A C 1
ATOM 1706 O O . LEU A 1 229 ? 1.673 -14.492 9.812 1 26.58 229 LEU A O 1
ATOM 1710 N N . MET B 1 1 ? -14.5 24.969 1.752 1 35.75 1 MET B N 1
ATOM 1711 C CA . MET B 1 1 ? -13.906 24.688 3.055 1 35.75 1 MET B CA 1
ATOM 1712 C C . MET B 1 1 ? -14.703 25.344 4.172 1 35.75 1 MET B C 1
ATOM 1714 O O . MET B 1 1 ? -15.047 26.531 4.086 1 35.75 1 MET B O 1
ATOM 1718 N N . LEU B 1 2 ? -15.414 24.625 4.809 1 40.78 2 LEU B N 1
ATOM 1719 C CA . LEU B 1 2 ? -16.141 25.25 5.918 1 40.78 2 LEU B CA 1
ATOM 1720 C C . LEU B 1 2 ? -15.164 25.781 6.969 1 40.78 2 LEU B C 1
ATOM 1722 O O . LEU B 1 2 ? -14.289 25.047 7.434 1 40.78 2 LEU B O 1
ATOM 1726 N N . GLU B 1 3 ? -15.039 27.078 7.051 1 46.84 3 GLU B N 1
ATOM 1727 C CA . GLU B 1 3 ? -14.273 27.781 8.086 1 46.84 3 GLU B CA 1
ATOM 1728 C C . GLU B 1 3 ? -15.148 28.141 9.281 1 46.84 3 GLU B C 1
ATOM 1730 O O . GLU B 1 3 ? -16.25 28.656 9.109 1 46.84 3 GLU B O 1
ATOM 1735 N N . ALA B 1 4 ? -15.062 27.547 10.367 1 47.19 4 ALA B N 1
ATOM 1736 C CA . ALA B 1 4 ? -15.773 28.062 11.539 1 47.19 4 ALA B CA 1
ATOM 1737 C C . ALA B 1 4 ? -14.805 28.734 12.516 1 47.19 4 ALA B C 1
ATOM 1739 O O . ALA B 1 4 ? -13.805 28.141 12.922 1 47.19 4 ALA B O 1
ATOM 1740 N N . GLU B 1 5 ? -14.828 30.125 12.617 1 46.59 5 GLU B N 1
ATOM 1741 C CA . GLU B 1 5 ? -14.164 30.859 13.695 1 46.59 5 GLU B CA 1
ATOM 1742 C C . GLU B 1 5 ? -14.844 30.594 15.039 1 46.59 5 GLU B C 1
ATOM 1744 O O . GLU B 1 5 ? -16.062 30.703 15.156 1 46.59 5 GLU B O 1
ATOM 1749 N N . ALA B 1 6 ? -14.18 29.969 15.984 1 48.62 6 ALA B N 1
ATOM 1750 C CA . ALA B 1 6 ? -14.766 29.844 17.312 1 48.62 6 ALA B CA 1
ATOM 1751 C C . ALA B 1 6 ? -14.859 31.219 17.984 1 48.62 6 ALA B C 1
ATOM 1753 O O . ALA B 1 6 ? -14 32.062 17.797 1 48.62 6 ALA B O 1
ATOM 1754 N N . ALA B 1 7 ? -15.898 31.734 18.594 1 43.09 7 ALA B N 1
ATOM 1755 C CA . ALA B 1 7 ? -16.203 32.969 19.312 1 43.09 7 ALA B CA 1
ATOM 1756 C C . ALA B 1 7 ? -15.078 33.344 20.266 1 43.09 7 ALA B C 1
ATOM 1758 O O . ALA B 1 7 ? -14.43 32.469 20.844 1 43.09 7 ALA B O 1
ATOM 1759 N N . GLY B 1 8 ? -14.539 34.656 20.312 1 35.66 8 GLY B N 1
ATOM 1760 C CA . GLY B 1 8 ? -13.484 35.312 21.078 1 35.66 8 GLY B CA 1
ATOM 1761 C C . GLY B 1 8 ? -13.57 35.031 22.562 1 35.66 8 GLY B C 1
ATOM 1762 O O . GLY B 1 8 ? -14.664 34.938 23.125 1 35.66 8 GLY B O 1
ATOM 1763 N N . PRO B 1 9 ? -12.586 34.594 23.312 1 35.56 9 PRO B N 1
ATOM 1764 C CA . PRO B 1 9 ? -12.656 34.562 24.766 1 35.56 9 PRO B CA 1
ATOM 1765 C C . PRO B 1 9 ? -12.914 35.969 25.359 1 35.56 9 PRO B C 1
ATOM 1767 O O . PRO B 1 9 ? -12.555 36.969 24.75 1 35.56 9 PRO B O 1
ATOM 1770 N N . GLY B 1 10 ? -13.828 36.375 26.172 1 33.28 10 GLY B N 1
ATOM 1771 C CA . GLY B 1 10 ? -13.633 37.312 27.266 1 33.28 10 GLY B CA 1
ATOM 1772 C C . GLY B 1 10 ? -12.25 37.25 27.875 1 33.28 10 GLY B C 1
ATOM 1773 O O . GLY B 1 10 ? -11.484 36.312 27.594 1 33.28 10 GLY B O 1
ATOM 1774 N N . GLY B 1 11 ? -11.75 38.25 29.016 1 33.97 11 GLY B N 1
ATOM 1775 C CA . GLY B 1 11 ? -10.516 38.406 29.766 1 33.97 11 GLY B CA 1
ATOM 1776 C C . GLY B 1 11 ? -9.93 37.094 30.25 1 33.97 11 GLY B C 1
ATOM 1777 O O . GLY B 1 11 ? -9.234 37.031 31.25 1 33.97 11 GLY B O 1
ATOM 1778 N N . MET B 1 12 ? -10.469 36.062 30.047 1 33.88 12 MET B N 1
ATOM 1779 C CA . MET B 1 12 ? -10.086 34.844 30.766 1 33.88 12 MET B CA 1
ATOM 1780 C C . MET B 1 12 ? -8.57 34.656 30.734 1 33.88 12 MET B C 1
ATOM 1782 O O . MET B 1 12 ? -7.918 34.969 29.75 1 33.88 12 MET B O 1
ATOM 1786 N N . ALA B 1 13 ? -7.906 34.438 31.938 1 35.97 13 ALA B N 1
ATOM 1787 C CA . ALA B 1 13 ? -6.566 34 32.312 1 35.97 13 ALA B CA 1
ATOM 1788 C C . ALA B 1 13 ? -5.98 33.062 31.25 1 35.97 13 ALA B C 1
ATOM 1790 O O . ALA B 1 13 ? -6.633 32.094 30.844 1 35.97 13 ALA B O 1
ATOM 1791 N N . LYS B 1 14 ? -5.094 33.531 30.406 1 38.31 14 LYS B N 1
ATOM 1792 C CA . LYS B 1 14 ? -4.18 32.844 29.5 1 38.31 14 LYS B CA 1
ATOM 1793 C C . LYS B 1 14 ? -3.67 31.531 30.109 1 38.31 14 LYS B C 1
ATOM 1795 O O . LYS B 1 14 ? -2.631 31.516 30.766 1 38.31 14 LYS B O 1
ATOM 1800 N N . THR B 1 15 ? -4.387 30.828 30.922 1 36.03 15 THR B N 1
ATOM 1801 C CA . THR B 1 15 ? -3.736 29.609 31.391 1 36.03 15 THR B CA 1
ATOM 1802 C C . THR B 1 15 ? -2.973 28.938 30.25 1 36.03 15 THR B C 1
ATOM 1804 O O . THR B 1 15 ? -3.42 28.953 29.109 1 36.03 15 THR B O 1
ATOM 1807 N N . ALA B 1 16 ? -1.657 28.734 30.344 1 39.41 16 ALA B N 1
ATOM 1808 C CA . ALA B 1 16 ? -0.59 28.125 29.562 1 39.41 16 ALA B CA 1
ATOM 1809 C C . ALA B 1 16 ? -1.107 26.922 28.781 1 39.41 16 ALA B C 1
ATOM 1811 O O . ALA B 1 16 ? -0.324 26.078 28.328 1 39.41 16 ALA B O 1
ATOM 1812 N N . GLY B 1 17 ? -2.281 26.438 29.047 1 42.16 17 GLY B N 1
ATOM 1813 C CA . GLY B 1 17 ? -2.734 25.188 28.469 1 42.16 17 GLY B CA 1
ATOM 1814 C C . GLY B 1 17 ? -2.686 25.172 26.953 1 42.16 17 GLY B C 1
ATOM 1815 O O . GLY B 1 17 ? -2.885 26.203 26.312 1 42.16 17 GLY B O 1
ATOM 1816 N N . PHE B 1 18 ? -1.798 24.297 26.266 1 47.19 18 PHE B N 1
ATOM 1817 C CA . PHE B 1 18 ? -1.398 24.031 24.891 1 47.19 18 PHE B CA 1
ATOM 1818 C C . PHE B 1 18 ? -2.594 24.125 23.953 1 47.19 18 PHE B C 1
ATOM 1820 O O . PHE B 1 18 ? -3.439 23.219 23.922 1 47.19 18 PHE B O 1
ATOM 1827 N N . SER B 1 19 ? -3.275 25.203 23.797 1 58.94 19 SER B N 1
ATOM 1828 C CA . SER B 1 19 ? -4.469 25.438 22.984 1 58.94 19 SER B CA 1
ATOM 1829 C C . SER B 1 19 ? -4.164 25.281 21.5 1 58.94 19 SER B C 1
ATOM 1831 O O . SER B 1 19 ? -3.201 25.859 20.984 1 58.94 19 SER B O 1
ATOM 1833 N N . VAL B 1 20 ? -4.543 24.109 20.812 1 64.25 20 VAL B N 1
ATOM 1834 C CA . VAL B 1 20 ? -4.516 23.922 19.359 1 64.25 20 VAL B CA 1
ATOM 1835 C C . VAL B 1 20 ? -5.164 25.109 18.672 1 64.25 20 VAL B C 1
ATOM 1837 O O . VAL B 1 20 ? -6.309 25.469 18.969 1 64.25 20 VAL B O 1
ATOM 1840 N N . PHE B 1 21 ? -4.328 25.969 17.906 1 77.75 21 PHE B N 1
ATOM 1841 C CA . PHE B 1 21 ? -4.762 27.203 17.25 1 77.75 21 PHE B CA 1
ATOM 1842 C C . PHE B 1 21 ? -5.527 26.875 15.969 1 77.75 21 PHE B C 1
ATOM 1844 O O . PHE B 1 21 ? -6.547 27.516 15.68 1 77.75 21 PHE B O 1
ATOM 1851 N N . SER B 1 22 ? -5.156 25.844 15.305 1 90.94 22 SER B N 1
ATOM 1852 C CA . SER B 1 22 ? -5.75 25.578 14 1 90.94 22 SER B CA 1
ATOM 1853 C C . SER B 1 22 ? -5.691 24.094 13.664 1 90.94 22 SER B C 1
ATOM 1855 O O . SER B 1 22 ? -4.703 23.422 13.961 1 90.94 22 SER B O 1
ATOM 1857 N N . VAL B 1 23 ? -6.824 23.562 13.078 1 91.19 23 VAL B N 1
ATOM 1858 C CA . VAL B 1 23 ? -6.949 22.156 12.688 1 91.19 23 VAL B CA 1
ATOM 1859 C C . VAL B 1 23 ? -7.598 22.062 11.305 1 91.19 23 VAL B C 1
ATOM 1861 O O . VAL B 1 23 ? -8.555 22.797 11.016 1 91.19 23 VAL B O 1
ATOM 1864 N N . LEU B 1 24 ? -7.012 21.328 10.438 1 92.19 24 LEU B N 1
ATOM 1865 C CA . LEU B 1 24 ? -7.633 20.984 9.156 1 92.19 24 LEU B CA 1
ATOM 1866 C C . LEU B 1 24 ? -7.977 19.5 9.102 1 92.19 24 LEU B C 1
ATOM 1868 O O . LEU B 1 24 ? -7.113 18.641 9.344 1 92.19 24 LEU B O 1
ATOM 1872 N N . VAL B 1 25 ? -9.234 19.156 8.883 1 90.06 25 VAL B N 1
AT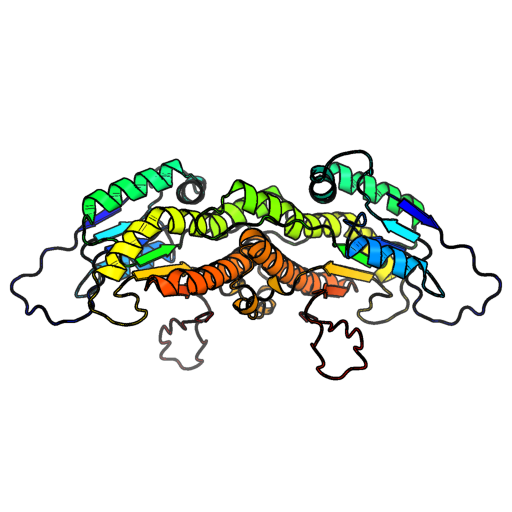OM 1873 C CA . VAL B 1 25 ? -9.711 17.797 8.742 1 90.06 25 VAL B CA 1
ATOM 1874 C C . VAL B 1 25 ? -10.195 17.547 7.316 1 90.06 25 VAL B C 1
ATOM 1876 O O . VAL B 1 25 ? -11.109 18.234 6.844 1 90.06 25 VAL B O 1
ATOM 1879 N N . THR B 1 26 ? -9.547 16.609 6.633 1 91.38 26 THR B N 1
ATOM 1880 C CA . THR B 1 26 ? -10.031 16.281 5.297 1 91.38 26 THR B CA 1
ATOM 1881 C C . THR B 1 26 ? -11.133 15.227 5.371 1 91.38 26 THR B C 1
ATOM 1883 O O . THR B 1 26 ? -11.188 14.438 6.32 1 91.38 26 THR B O 1
ATOM 1886 N N . GLY B 1 27 ? -12 15.195 4.309 1 85.88 27 GLY B N 1
ATOM 1887 C CA . GLY B 1 27 ? -13.086 14.234 4.285 1 85.88 27 GLY B CA 1
ATOM 1888 C C . GLY B 1 27 ? -14.062 14.406 5.43 1 85.88 27 GLY B C 1
ATOM 1889 O O . GLY B 1 27 ? -14.414 13.445 6.113 1 85.88 27 GLY B O 1
ATOM 1890 N N . SER B 1 28 ? -14.523 15.539 5.719 1 81.06 28 SER B N 1
ATOM 1891 C CA . SER B 1 28 ? -15.273 15.852 6.93 1 81.06 28 SER B CA 1
ATOM 1892 C C . SER B 1 28 ? -16.781 15.898 6.656 1 81.06 28 SER B C 1
ATOM 1894 O O . SER B 1 28 ? -17.547 16.438 7.453 1 81.06 28 SER B O 1
ATOM 1896 N N . ASP B 1 29 ? -17.156 15.344 5.57 1 75.81 29 ASP B N 1
ATOM 1897 C CA . ASP B 1 29 ? -18.562 15.422 5.203 1 75.81 29 ASP B CA 1
ATOM 1898 C C . ASP B 1 29 ? -19.375 14.328 5.891 1 75.81 29 ASP B C 1
ATOM 1900 O O . ASP B 1 29 ? -20.609 14.445 6.016 1 75.81 29 ASP B O 1
ATOM 1904 N N . GLN B 1 30 ? -18.75 13.273 6.25 1 72.5 30 GLN B N 1
ATOM 1905 C CA . GLN B 1 30 ? -19.453 12.172 6.891 1 72.5 30 GLN B CA 1
ATOM 1906 C C . GLN B 1 30 ? -18.516 11.352 7.766 1 72.5 30 GLN B C 1
ATOM 1908 O O . GLN B 1 30 ? -17.312 11.617 7.816 1 72.5 30 GLN B O 1
ATOM 1913 N N . GLY B 1 31 ? -19.188 10.594 8.586 1 77 31 GLY B N 1
ATOM 1914 C CA . GLY B 1 31 ? -18.453 9.578 9.328 1 77 31 GLY B CA 1
ATOM 1915 C C . GLY B 1 31 ? -17.531 10.164 10.383 1 77 31 GLY B C 1
ATOM 1916 O O . GLY B 1 31 ? -17.938 11.031 11.156 1 77 31 GLY B O 1
ATOM 1917 N N . ILE B 1 32 ? -16.359 9.641 10.422 1 75.69 32 ILE B N 1
ATOM 1918 C CA . ILE B 1 32 ? -15.352 9.961 11.43 1 75.69 32 ILE B CA 1
ATOM 1919 C C . ILE B 1 32 ? -14.938 11.43 11.289 1 75.69 32 ILE B C 1
ATOM 1921 O O . ILE B 1 32 ? -14.797 12.133 12.289 1 75.69 32 ILE B O 1
ATOM 1925 N N . GLY B 1 33 ? -14.844 11.922 10.023 1 81.12 33 GLY B N 1
ATOM 1926 C CA . GLY B 1 33 ? -14.414 13.297 9.797 1 81.12 33 GLY B CA 1
ATOM 1927 C C . GLY B 1 33 ? -15.383 14.32 10.359 1 81.12 33 GLY B C 1
ATOM 1928 O O . GLY B 1 33 ? -14.969 15.266 11.031 1 81.12 33 GLY B O 1
ATOM 1929 N N . LEU B 1 34 ? -16.609 14.07 10.094 1 81.5 34 LEU B N 1
ATOM 1930 C CA . LEU B 1 34 ? -17.641 14.977 10.609 1 81.5 34 LEU B CA 1
ATOM 1931 C C . LEU B 1 34 ? -17.656 14.953 12.133 1 81.5 34 LEU B C 1
ATOM 1933 O O . LEU B 1 34 ? -17.766 16 12.766 1 81.5 34 LEU B O 1
ATOM 1937 N N . GLY B 1 35 ? -17.516 13.789 12.711 1 80.69 35 GLY B N 1
ATOM 1938 C CA . GLY B 1 35 ? -17.453 13.656 14.156 1 80.69 35 GLY B CA 1
ATOM 1939 C C . GLY B 1 35 ? -16.281 14.383 14.781 1 80.69 35 GLY B C 1
ATOM 1940 O O . GLY B 1 35 ? -16.406 15.016 15.828 1 80.69 35 GLY B O 1
ATOM 1941 N N . LEU B 1 36 ? -15.195 14.32 14.125 1 82 36 LEU B N 1
ATOM 1942 C CA . LEU B 1 36 ? -14 14.992 14.617 1 82 36 LEU B CA 1
ATOM 1943 C C . LEU B 1 36 ? -14.18 16.516 14.594 1 82 36 LEU B C 1
ATOM 1945 O O . LEU B 1 36 ? -13.836 17.188 15.562 1 82 36 LEU B O 1
ATOM 1949 N N . VAL B 1 37 ? -14.703 16.984 13.5 1 84.06 37 VAL B N 1
ATOM 1950 C CA . VAL B 1 37 ? -14.914 18.422 13.375 1 84.06 37 VAL B CA 1
ATOM 1951 C C . VAL B 1 37 ? -15.859 18.906 14.477 1 84.06 37 VAL B C 1
ATOM 1953 O O . VAL B 1 37 ? -15.578 19.906 15.148 1 84.06 37 VAL B O 1
ATOM 1956 N N . LYS B 1 38 ? -16.891 18.188 14.672 1 82.62 38 LYS B N 1
ATOM 1957 C CA . LYS B 1 38 ? -17.859 18.547 15.711 1 82.62 38 LYS B CA 1
ATOM 1958 C C . LYS B 1 38 ? -17.219 18.531 17.094 1 82.62 38 LYS B C 1
ATOM 1960 O O . LYS B 1 38 ? -17.453 19.438 17.906 1 82.62 38 LYS B O 1
ATOM 1965 N N . ARG B 1 39 ? -16.422 17.531 17.297 1 78.75 39 ARG B N 1
ATOM 1966 C CA . ARG B 1 39 ? -15.766 17.406 18.594 1 78.75 39 ARG B CA 1
ATOM 1967 C C . ARG B 1 39 ? -14.82 18.578 18.859 1 78.75 39 ARG B C 1
ATOM 1969 O O . ARG B 1 39 ? -14.75 19.094 19.969 1 78.75 39 ARG B O 1
ATOM 1976 N N . PHE B 1 40 ? -14.102 19.031 17.859 1 82.06 40 PHE B N 1
ATOM 1977 C CA . PHE B 1 40 ? -13.195 20.172 18.016 1 82.06 40 PHE B CA 1
ATOM 1978 C C . PHE B 1 40 ? -13.977 21.438 18.328 1 82.06 40 PHE B C 1
ATOM 1980 O O . PHE B 1 40 ? -13.547 22.25 19.156 1 82.06 40 PHE B O 1
ATOM 1987 N N . LEU B 1 41 ? -15.125 21.547 17.672 1 84.06 41 LEU B N 1
ATOM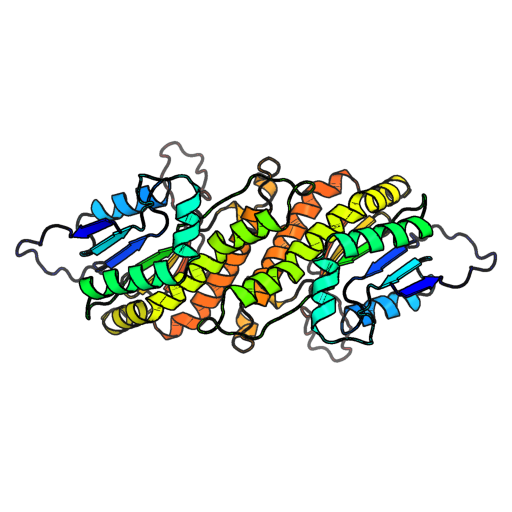 1988 C CA . LEU B 1 41 ? -15.93 22.75 17.844 1 84.06 41 LEU B CA 1
ATOM 1989 C C . LEU B 1 41 ? -16.609 22.766 19.203 1 84.06 41 LEU B C 1
ATOM 1991 O O . LEU B 1 41 ? -16.969 23.828 19.703 1 84.06 41 LEU B O 1
ATOM 1995 N N . GLU B 1 42 ? -16.688 21.578 19.828 1 80.19 42 GLU B N 1
ATOM 1996 C CA . GLU B 1 42 ? -17.391 21.469 21.094 1 80.19 42 GLU B CA 1
ATOM 1997 C C . GLU B 1 42 ? -16.438 21.516 22.281 1 80.19 42 GLU B C 1
ATOM 1999 O O . GLU B 1 42 ? -16.859 21.5 23.438 1 80.19 42 GLU B O 1
ATOM 2004 N N . LEU B 1 43 ? -15.219 21.578 21.984 1 76.38 43 LEU B N 1
ATOM 2005 C CA . LEU B 1 43 ? -14.234 21.688 23.062 1 76.38 43 LEU B CA 1
ATOM 2006 C C . LEU B 1 43 ? -14.445 22.969 23.875 1 76.38 43 LEU B C 1
ATOM 2008 O O . LEU B 1 43 ? -14.875 23.984 23.328 1 76.38 43 LEU B O 1
ATOM 2012 N N . PRO B 1 44 ? -14.172 22.906 25.156 1 75.62 44 PRO B N 1
ATOM 2013 C CA . PRO B 1 44 ? -14.297 24.125 25.969 1 75.62 44 PRO B CA 1
ATOM 2014 C C . PRO B 1 44 ? -13.477 25.281 25.422 1 75.62 44 PRO B C 1
ATOM 2016 O O . PRO B 1 44 ? -13.922 26.438 25.469 1 75.62 44 PRO B O 1
ATOM 2019 N N . CYS B 1 45 ? -12.328 25.016 25.016 1 77.88 45 CYS B N 1
ATOM 2020 C CA . CYS B 1 45 ? -11.477 25.953 24.297 1 77.88 45 CYS B CA 1
ATOM 2021 C C . CYS B 1 45 ? -11.188 25.484 22.875 1 77.88 45 CYS B C 1
ATOM 2023 O O . CYS B 1 45 ? -10.18 24.812 22.641 1 77.88 45 CYS B O 1
ATOM 2025 N N . PRO B 1 46 ? -12.039 25.75 22.016 1 81.19 46 PRO B N 1
ATOM 2026 C CA . PRO B 1 46 ? -11.867 25.266 20.641 1 81.19 46 PRO B CA 1
ATOM 2027 C C . PRO B 1 46 ? -10.711 25.953 19.906 1 81.19 46 PRO B C 1
ATOM 2029 O O . PRO B 1 46 ? -10.328 27.062 20.266 1 81.19 46 PRO B O 1
ATOM 2032 N N . PRO B 1 47 ? -10.18 25.203 18.953 1 84.81 47 PRO B N 1
ATOM 2033 C CA . PRO B 1 47 ? -9.211 25.891 18.109 1 84.81 47 PRO B CA 1
ATOM 2034 C C . PRO B 1 47 ? -9.789 27.141 17.438 1 84.81 47 PRO B C 1
ATOM 2036 O O . PRO B 1 47 ? -10.984 27.172 17.109 1 84.81 47 PRO B O 1
ATOM 2039 N N . LYS B 1 48 ? -8.953 28.141 17.312 1 85.19 48 LYS B N 1
ATOM 2040 C CA . LYS B 1 48 ? -9.406 29.359 16.656 1 85.19 48 LYS B CA 1
ATOM 2041 C C . LYS B 1 48 ? -9.922 29.078 15.25 1 85.19 48 LYS B C 1
ATOM 2043 O O . LYS B 1 48 ? -10.906 29.688 14.812 1 85.19 48 LYS B O 1
ATOM 2048 N N . TRP B 1 49 ? -9.227 28.156 14.562 1 87.5 49 TRP B N 1
ATOM 2049 C CA . TRP B 1 49 ? -9.625 27.812 13.195 1 87.5 49 TRP B CA 1
ATOM 2050 C C . TRP B 1 49 ? -9.82 26.297 13.047 1 87.5 49 TRP B C 1
ATOM 2052 O O . TRP B 1 49 ? -8.93 25.516 13.398 1 87.5 49 TRP B O 1
ATOM 2062 N N . VAL B 1 50 ? -10.984 25.938 12.57 1 86.75 50 VAL B N 1
ATOM 2063 C CA . VAL B 1 50 ? -11.266 24.547 12.18 1 86.75 50 VAL B CA 1
ATOM 2064 C C . VAL B 1 50 ? -11.656 24.516 10.703 1 86.75 50 VAL B C 1
ATOM 2066 O O . VAL B 1 50 ? -12.695 25.047 10.312 1 86.75 50 VAL B O 1
ATOM 2069 N N . PHE B 1 51 ? -10.75 23.922 9.922 1 85.25 51 PHE B N 1
ATOM 2070 C CA . PHE B 1 51 ? -10.992 23.781 8.492 1 85.25 51 PHE B CA 1
ATOM 2071 C C . PHE B 1 51 ? -11.492 22.391 8.156 1 85.25 51 PHE B C 1
ATOM 2073 O O . PHE B 1 51 ? -10.93 21.391 8.633 1 85.25 51 PHE B O 1
ATOM 2080 N N . ALA B 1 52 ? -12.57 22.312 7.477 1 81.38 52 ALA B N 1
ATOM 2081 C CA . ALA B 1 52 ? -13.156 21.047 7.039 1 81.38 52 ALA B CA 1
ATOM 2082 C C . ALA B 1 52 ? -13.289 21 5.52 1 81.38 52 ALA B C 1
ATOM 2084 O O . ALA B 1 52 ? -13.852 21.922 4.914 1 81.38 52 ALA B O 1
ATOM 2085 N N . THR B 1 53 ? -12.555 20.062 5.051 1 75.69 53 THR B N 1
ATOM 2086 C CA . THR B 1 53 ? -12.758 19.906 3.615 1 75.69 53 THR B CA 1
ATOM 2087 C C . THR B 1 53 ? -14 19.062 3.336 1 75.69 53 THR B C 1
ATOM 2089 O O . THR B 1 53 ? -14.227 18.047 3.99 1 75.69 53 THR B O 1
ATOM 2092 N N . SER B 1 54 ? -15.094 19.906 3.238 1 57.44 54 SER B N 1
ATOM 2093 C CA . SER B 1 54 ? -16.359 19.25 2.938 1 57.44 54 SER B CA 1
ATOM 2094 C C . SER B 1 54 ? -16.594 19.156 1.434 1 57.44 54 SER B C 1
ATOM 2096 O O . SER B 1 54 ? -15.992 19.891 0.657 1 57.44 54 SER B O 1
ATOM 2098 N N . LEU B 1 55 ? -17.188 17.938 0.976 1 45.78 55 LEU B N 1
ATOM 2099 C CA . LEU B 1 55 ? -17.828 17.859 -0.336 1 45.78 55 LEU B CA 1
ATOM 2100 C C . LEU B 1 55 ? -18.703 19.078 -0.583 1 45.78 55 LEU B C 1
ATOM 2102 O O . LEU B 1 55 ? -19.344 19.594 0.344 1 45.78 55 LEU B O 1
ATOM 2106 N N . ASP B 1 56 ? -18.422 19.984 -1.22 1 42.28 56 ASP B N 1
ATOM 2107 C CA . ASP B 1 56 ? -19.625 20.672 -1.66 1 42.28 56 ASP B CA 1
ATOM 2108 C C . ASP B 1 56 ? -20.828 19.734 -1.641 1 42.28 56 ASP B C 1
ATOM 2110 O O . ASP B 1 56 ? -20.797 18.656 -2.242 1 42.28 56 ASP B O 1
ATOM 2114 N N . LEU B 1 57 ? -21.656 19.656 -0.634 1 37.34 57 LEU B N 1
ATOM 2115 C CA . LEU B 1 57 ? -22.922 18.938 -0.518 1 37.34 57 LEU B CA 1
ATOM 2116 C C . LEU B 1 57 ? -23.578 18.75 -1.886 1 37.34 57 LEU B C 1
ATOM 2118 O O . LEU B 1 57 ? -24.594 18.062 -2.01 1 37.34 57 LEU B O 1
ATOM 2122 N N . GLN B 1 58 ? -23.547 19.656 -2.639 1 38.91 58 GLN B N 1
ATOM 2123 C CA . GLN B 1 58 ? -24.516 19.516 -3.725 1 38.91 58 GLN B CA 1
ATOM 2124 C C . GLN B 1 58 ? -24.172 18.328 -4.613 1 38.91 58 GLN B C 1
ATOM 2126 O O . GLN B 1 58 ? -25.016 17.875 -5.395 1 38.91 58 GLN B O 1
ATOM 2131 N N . GLY B 1 59 ? -22.875 17.922 -5.016 1 38.03 59 GLY B N 1
ATOM 2132 C CA . GLY B 1 59 ? -22.734 16.844 -5.988 1 38.03 59 GLY B CA 1
ATOM 2133 C C . GLY B 1 59 ? -22.25 15.547 -5.379 1 38.03 59 GLY B C 1
ATOM 2134 O O . GLY B 1 59 ? -21.844 15.516 -4.215 1 38.03 59 GLY B O 1
ATOM 2135 N N . GLU B 1 60 ? -22.281 14.195 -6.117 1 37.47 60 GLU B N 1
ATOM 2136 C CA . GLU B 1 60 ? -22.141 12.766 -5.875 1 37.47 60 GLU B CA 1
ATOM 2137 C C . GLU B 1 60 ? -20.859 12.453 -5.105 1 37.47 60 GLU B C 1
ATOM 2139 O O . GLU B 1 60 ? -19.938 13.266 -5.078 1 37.47 60 GLU B O 1
ATOM 2144 N N . GLU B 1 61 ? -20.797 11.234 -4.441 1 42.53 61 GLU B N 1
ATOM 2145 C CA . GLU B 1 61 ? -19.812 10.391 -3.768 1 42.53 61 GLU B CA 1
ATOM 2146 C C . GLU B 1 61 ? -18.391 10.703 -4.246 1 42.53 61 GLU B C 1
ATOM 2148 O O . GLU B 1 61 ? -17.453 10.703 -3.451 1 42.53 61 GLU B O 1
ATOM 2153 N N . SER B 1 62 ? -18.266 11.008 -5.551 1 45.75 62 SER B N 1
ATOM 2154 C CA . SER B 1 62 ? -17.062 10.977 -6.395 1 45.75 62 SER B CA 1
ATOM 2155 C C . SER B 1 62 ? -16.141 12.148 -6.094 1 45.75 62 SER B C 1
ATOM 2157 O O . SER B 1 62 ? -14.961 12.125 -6.438 1 45.75 62 SER B O 1
ATOM 2159 N N . LYS B 1 63 ? -16.578 13.203 -5.426 1 48.88 63 LYS B N 1
ATOM 2160 C CA . LYS B 1 63 ? -15.805 14.438 -5.414 1 48.88 63 LYS B CA 1
ATOM 2161 C C . LYS B 1 63 ? -14.812 14.453 -4.258 1 48.88 63 LYS B C 1
ATOM 2163 O O . LYS B 1 63 ? -13.766 15.102 -4.344 1 48.88 63 LYS B O 1
ATOM 2168 N N . GLN B 1 64 ? -15.211 13.766 -3.066 1 51.34 64 GLN B N 1
ATOM 2169 C CA . GLN B 1 64 ? -14.32 13.727 -1.914 1 51.34 64 GLN B CA 1
ATOM 2170 C C . GLN B 1 64 ? -12.914 13.281 -2.32 1 51.34 64 GLN B C 1
ATOM 2172 O O . GLN B 1 64 ? -11.93 13.891 -1.906 1 51.34 64 GLN B O 1
ATOM 2177 N N . THR B 1 65 ? -12.938 12.18 -3.094 1 55.22 65 THR B N 1
ATOM 2178 C CA . THR B 1 65 ? -11.695 11.523 -3.502 1 55.22 65 THR B CA 1
ATOM 2179 C C . THR B 1 65 ? -10.859 12.445 -4.387 1 55.22 65 THR B C 1
ATOM 2181 O O . THR B 1 65 ? -9.633 12.414 -4.336 1 55.22 65 THR B O 1
ATOM 2184 N N . LYS B 1 66 ? -11.656 13.398 -4.887 1 60.16 66 LYS B N 1
ATOM 2185 C CA . LYS B 1 66 ? -10.969 14.219 -5.875 1 60.16 66 LYS B CA 1
ATOM 2186 C C . LYS B 1 66 ? -10.227 15.375 -5.211 1 60.16 66 LYS B C 1
ATOM 2188 O O . LYS B 1 66 ? -9.203 15.836 -5.711 1 60.16 66 LYS B O 1
ATOM 2193 N N . TYR B 1 67 ? -10.672 15.758 -3.918 1 73.12 67 TYR B N 1
ATOM 2194 C CA . TYR B 1 67 ? -10.086 16.953 -3.307 1 73.12 67 TYR B CA 1
ATOM 2195 C C . TYR B 1 67 ? -8.672 16.672 -2.816 1 73.12 67 TYR B C 1
ATOM 2197 O O . TYR B 1 67 ? -7.77 17.5 -3.008 1 73.12 67 TYR B O 1
ATOM 2205 N N . VAL B 1 68 ? -8.5 15.477 -2.34 1 85.31 68 VAL B N 1
ATOM 2206 C CA . VAL B 1 68 ? -7.195 15.211 -1.747 1 85.31 68 VAL B CA 1
ATOM 2207 C C . VAL B 1 68 ? -6.254 14.633 -2.801 1 85.31 68 VAL B C 1
ATOM 2209 O O . VAL B 1 68 ? -5.066 14.445 -2.545 1 85.31 68 VAL B O 1
ATOM 2212 N N . THR B 1 69 ? -6.824 14.383 -3.979 1 86.81 69 THR B N 1
ATOM 2213 C CA . THR B 1 69 ? -5.98 13.797 -5.016 1 86.81 69 THR B CA 1
ATOM 2214 C C . THR B 1 69 ? -5.699 14.812 -6.121 1 86.81 69 THR B C 1
ATOM 2216 O O . THR B 1 69 ? -4.887 14.555 -7.012 1 86.81 69 THR B O 1
ATOM 2219 N N . ASN B 1 70 ? -6.379 15.93 -6.09 1 89.19 70 ASN B N 1
ATOM 2220 C CA . ASN B 1 70 ? -6.184 17 -7.066 1 89.19 70 ASN B CA 1
ATOM 2221 C C . ASN B 1 70 ? -5.293 18.109 -6.512 1 89.19 70 ASN B C 1
ATOM 2223 O O . ASN B 1 70 ? -5.68 18.812 -5.582 1 89.19 70 ASN B O 1
ATOM 2227 N N . LEU B 1 71 ? -4.145 18.312 -7.164 1 91.38 71 LEU B N 1
ATOM 2228 C CA . LEU B 1 71 ? -3.135 19.234 -6.664 1 91.38 71 LEU B CA 1
ATOM 2229 C C . LEU B 1 71 ? -3.664 20.672 -6.672 1 91.38 71 LEU B C 1
ATOM 2231 O O . LEU B 1 71 ? -3.354 21.453 -5.77 1 91.38 71 LEU B O 1
ATOM 2235 N N . GLU B 1 72 ? -4.441 21 -7.625 1 90.62 72 GLU B N 1
ATOM 2236 C CA . GLU B 1 72 ? -5 22.359 -7.699 1 90.62 72 GLU B CA 1
ATOM 2237 C C . GLU B 1 72 ? -5.945 22.625 -6.527 1 90.62 72 GLU B C 1
ATOM 2239 O O . GLU B 1 72 ? -5.922 23.703 -5.941 1 90.62 72 GLU B O 1
ATOM 2244 N N . SER B 1 73 ? -6.816 21.625 -6.254 1 88.25 73 SER B N 1
ATOM 2245 C CA . SER B 1 73 ? -7.723 21.75 -5.117 1 88.25 73 SER B CA 1
ATOM 2246 C C . SER B 1 73 ? -6.949 21.875 -3.807 1 88.25 73 SER B C 1
ATOM 2248 O O . SER B 1 73 ? -7.316 22.672 -2.939 1 88.25 73 SER B O 1
ATOM 2250 N N . ILE B 1 74 ? -5.855 21.172 -3.691 1 92.56 74 ILE B N 1
ATOM 2251 C CA . ILE B 1 74 ? -5.031 21.188 -2.488 1 92.56 74 ILE B CA 1
ATOM 2252 C C . ILE B 1 74 ? -4.375 22.562 -2.338 1 92.56 74 ILE B C 1
ATOM 2254 O O . ILE B 1 74 ? -4.367 23.141 -1.246 1 92.56 74 ILE B O 1
ATOM 2258 N N . GLN B 1 75 ? -3.918 23.094 -3.414 1 93.12 75 GLN B N 1
ATOM 2259 C CA . GLN B 1 75 ? -3.27 24.406 -3.377 1 93.12 75 GLN B CA 1
ATOM 2260 C C . GLN B 1 75 ? -4.27 25.5 -3.035 1 93.12 75 GLN B C 1
ATOM 2262 O O . GLN B 1 75 ? -3.939 26.438 -2.316 1 93.12 75 GLN B O 1
ATOM 2267 N N . SER B 1 76 ? -5.43 25.359 -3.568 1 90.31 76 SER B N 1
ATOM 2268 C CA . SER B 1 76 ? -6.477 26.328 -3.24 1 90.31 76 SER B CA 1
ATOM 2269 C C . SER B 1 76 ? -6.809 26.297 -1.752 1 90.31 76 SER B C 1
ATOM 2271 O O . SER B 1 76 ? -6.957 27.344 -1.122 1 90.31 76 SER B O 1
ATOM 2273 N N . ALA B 1 77 ? -6.895 25.047 -1.215 1 88.69 77 ALA B N 1
ATOM 2274 C CA . ALA B 1 77 ? -7.141 24.906 0.218 1 88.69 77 ALA B CA 1
ATOM 2275 C C . ALA B 1 77 ? -6.008 25.516 1.035 1 88.69 77 ALA B C 1
ATOM 2277 O O . ALA B 1 77 ? -6.25 26.172 2.049 1 88.69 77 ALA B O 1
ATOM 2278 N N . LEU B 1 78 ? -4.793 25.328 0.582 1 93.5 78 LEU B N 1
ATOM 2279 C CA . LEU B 1 78 ? -3.625 25.875 1.262 1 93.5 78 LEU B CA 1
ATOM 2280 C C . LEU B 1 78 ? -3.705 27.391 1.339 1 93.5 78 LEU B C 1
ATOM 2282 O O . LEU B 1 78 ? -3.486 27.984 2.402 1 93.5 78 LEU B O 1
ATOM 2286 N N . LYS B 1 79 ? -4.035 27.984 0.246 1 93.31 79 LYS B N 1
ATOM 2287 C CA . LYS B 1 79 ? -4.121 29.438 0.194 1 93.31 79 LYS B CA 1
ATOM 2288 C C . LYS B 1 79 ? -5.199 29.953 1.14 1 93.31 79 LYS B C 1
ATOM 2290 O O . LYS B 1 79 ? -4.992 30.953 1.834 1 93.31 79 LYS B O 1
ATOM 2295 N N . GLU B 1 80 ? -6.297 29.297 1.146 1 88.94 80 GLU B N 1
ATOM 2296 C CA . GLU B 1 80 ? -7.395 29.703 2.021 1 88.94 80 GLU B CA 1
ATOM 2297 C C . GLU B 1 80 ? -6.996 29.578 3.49 1 88.94 80 GLU B C 1
ATOM 2299 O O . GLU B 1 80 ? -7.285 30.484 4.289 1 88.94 80 GLU B O 1
ATOM 2304 N N . VAL B 1 81 ? -6.328 28.5 3.834 1 92.12 81 VAL B N 1
ATOM 2305 C CA . VAL B 1 81 ? -5.91 28.281 5.215 1 92.12 81 VAL B CA 1
ATOM 2306 C C . VAL B 1 81 ? -4.832 29.297 5.594 1 92.12 81 VAL B C 1
ATOM 2308 O O . VAL B 1 81 ? -4.867 29.859 6.688 1 92.12 81 VAL B O 1
ATOM 2311 N N . GLU B 1 82 ? -3.914 29.516 4.723 1 93.62 82 GLU B N 1
ATOM 2312 C CA . GLU B 1 82 ? -2.805 30.438 4.98 1 93.62 82 GLU B CA 1
ATOM 2313 C C . GLU B 1 82 ? -3.309 31.844 5.262 1 93.62 82 GLU B C 1
ATOM 2315 O O . GLU B 1 82 ? -2.781 32.531 6.133 1 93.62 82 GLU B O 1
ATOM 2320 N N . LYS B 1 83 ? -4.289 32.25 4.555 1 92.56 83 LYS B N 1
ATOM 2321 C CA . LYS B 1 83 ? -4.875 33.594 4.75 1 92.56 83 LYS B CA 1
ATOM 2322 C C . LYS B 1 83 ? -5.438 33.75 6.16 1 92.56 83 LYS B C 1
ATOM 2324 O O . LYS B 1 83 ? -5.383 34.812 6.742 1 92.56 83 LYS B O 1
ATOM 2329 N N . CYS B 1 84 ? -5.93 32.656 6.656 1 90.5 84 CYS B N 1
ATOM 2330 C CA . CYS B 1 84 ? -6.586 32.688 7.957 1 90.5 84 CYS B CA 1
ATOM 2331 C C . CYS B 1 84 ? -5.566 32.562 9.086 1 90.5 84 CYS B C 1
ATOM 2333 O O . CYS B 1 84 ? -5.594 33.344 10.039 1 90.5 84 CYS B O 1
ATOM 2335 N N . VAL B 1 85 ? -4.645 31.656 8.961 1 91.75 85 VAL B N 1
ATOM 2336 C CA . VAL B 1 85 ? -3.787 31.328 10.094 1 91.75 85 VAL B CA 1
ATOM 2337 C C . VAL B 1 85 ? -2.58 32.281 10.117 1 91.75 85 VAL B C 1
ATOM 2339 O O . VAL B 1 85 ? -1.946 32.438 11.156 1 91.75 85 VAL B O 1
ATOM 2342 N N . GLY B 1 86 ? -2.152 32.844 9.008 1 89.69 86 GLY B N 1
ATOM 2343 C CA . GLY B 1 86 ? -1.042 33.781 8.93 1 89.69 86 GLY B CA 1
ATOM 2344 C C . GLY B 1 86 ? 0.244 33.219 9.516 1 89.69 86 GLY B C 1
ATOM 2345 O O . GLY B 1 86 ? 0.667 32.125 9.18 1 89.69 86 GLY B O 1
ATOM 2346 N N . GLU B 1 87 ? 0.792 34 10.453 1 89.62 87 GLU B N 1
ATOM 2347 C CA . GLU B 1 87 ? 2.086 33.656 11.039 1 89.62 87 GLU B CA 1
ATOM 2348 C C . GLU B 1 87 ? 1.942 32.562 12.094 1 89.62 87 GLU B C 1
ATOM 2350 O O . GLU B 1 87 ? 2.934 31.969 12.508 1 89.62 87 GLU B O 1
ATOM 2355 N N . GLY B 1 88 ? 0.733 32.344 12.508 1 89.5 88 GLY B N 1
ATOM 2356 C CA . GLY B 1 88 ? 0.501 31.344 13.531 1 89.5 88 GLY B CA 1
ATOM 2357 C C . GLY B 1 88 ? 0.727 29.938 13.039 1 89.5 88 GLY B C 1
ATOM 2358 O O . GLY B 1 88 ? 1.012 29.031 13.828 1 89.5 88 GLY B O 1
ATOM 2359 N N . GLY B 1 89 ? 0.579 29.781 11.664 1 93.31 89 GLY B N 1
ATOM 2360 C CA . GLY B 1 89 ? 0.766 28.453 11.094 1 93.31 89 GLY B CA 1
ATOM 2361 C C . GLY B 1 89 ? -0.383 27.516 11.383 1 93.31 89 GLY B C 1
ATOM 2362 O O . GLY B 1 89 ? -1.473 27.953 11.766 1 93.31 89 GLY B O 1
ATOM 2363 N N . MET B 1 90 ? -0.139 26.188 11.109 1 93.94 90 MET B N 1
ATOM 2364 C CA . MET B 1 90 ? -1.147 25.141 11.32 1 93.94 90 MET B CA 1
ATOM 2365 C C . MET B 1 90 ? -0.643 24.094 12.297 1 93.94 90 MET B C 1
ATOM 2367 O O . MET B 1 90 ? 0.453 23.547 12.125 1 93.94 90 MET B O 1
ATOM 2371 N N . ASN B 1 91 ? -1.524 23.781 13.281 1 91.94 91 ASN B N 1
ATOM 2372 C CA . ASN B 1 91 ? -1.079 22.875 14.336 1 91.94 91 ASN B CA 1
ATOM 2373 C C . ASN B 1 91 ? -1.354 21.422 13.984 1 91.94 91 ASN B C 1
ATOM 2375 O O . ASN B 1 91 ? -0.518 20.547 14.227 1 91.94 91 ASN B O 1
ATOM 2379 N N . ILE B 1 92 ? -2.561 21.156 13.414 1 93.06 92 ILE B N 1
ATOM 2380 C CA . ILE B 1 92 ? -2.92 19.75 13.227 1 93.06 92 ILE B CA 1
ATOM 2381 C C . ILE B 1 92 ? -3.504 19.547 11.828 1 93.06 92 ILE B C 1
ATOM 2383 O O . ILE B 1 92 ? -4.441 20.25 11.438 1 93.06 92 ILE B O 1
ATOM 2387 N N . LEU B 1 93 ? -2.951 18.734 11.07 1 95.12 93 LEU B N 1
ATOM 2388 C CA . LEU B 1 93 ? -3.504 18.203 9.828 1 95.12 93 LEU B CA 1
ATOM 2389 C C . LEU B 1 93 ? -4.023 16.781 10.016 1 95.12 93 LEU B C 1
ATOM 2391 O O . LEU B 1 93 ? -3.25 15.867 10.312 1 95.12 93 LEU B O 1
ATOM 2395 N N . ILE B 1 94 ? -5.316 16.609 9.914 1 92.19 94 ILE B N 1
ATOM 2396 C CA . ILE B 1 94 ? -5.922 15.289 10.031 1 92.19 94 ILE B CA 1
ATOM 2397 C C . ILE B 1 94 ? -6.336 14.789 8.656 1 92.19 94 ILE B C 1
ATOM 2399 O O . ILE B 1 94 ? -7.316 15.273 8.078 1 92.19 94 ILE B O 1
ATOM 2403 N N . ASN B 1 95 ? -5.574 13.891 8.156 1 93.5 95 ASN B N 1
ATOM 2404 C CA . ASN B 1 95 ? -5.918 13.211 6.914 1 93.5 95 ASN B CA 1
ATOM 2405 C C . ASN B 1 95 ? -6.926 12.086 7.152 1 93.5 95 ASN B C 1
ATOM 2407 O O . ASN B 1 95 ? -6.543 10.953 7.453 1 93.5 95 ASN B O 1
ATOM 2411 N N . ASN B 1 96 ? -8.125 12.406 6.961 1 87.19 96 ASN B N 1
ATOM 2412 C CA . ASN B 1 96 ? -9.219 11.484 7.25 1 87.19 96 ASN B CA 1
ATOM 2413 C C . ASN B 1 96 ? -9.906 11.016 5.973 1 87.19 96 ASN B C 1
ATOM 2415 O O . ASN B 1 96 ? -10.523 9.945 5.953 1 87.19 96 ASN B O 1
ATOM 2419 N N . ALA B 1 97 ? -9.82 11.875 4.906 1 87.06 97 ALA B N 1
ATOM 2420 C CA . ALA B 1 97 ? -10.445 11.477 3.646 1 87.06 97 ALA B CA 1
ATOM 2421 C C . ALA B 1 97 ? -10 10.07 3.234 1 87.06 97 ALA B C 1
ATOM 2423 O O . ALA B 1 97 ? -8.812 9.75 3.291 1 87.06 97 ALA B O 1
ATOM 2424 N N . GLY B 1 98 ? -10.906 9.234 2.947 1 86.69 98 GLY B N 1
ATOM 2425 C CA . GLY B 1 98 ? -10.648 7.871 2.525 1 86.69 98 GLY B CA 1
ATOM 2426 C C . GLY B 1 98 ? -11.789 7.262 1.733 1 86.69 98 GLY B C 1
ATOM 2427 O O . GLY B 1 98 ? -12.898 7.801 1.719 1 86.69 98 GLY B O 1
ATOM 2428 N N . THR B 1 99 ? -11.469 6.246 1.041 1 86.69 99 THR B N 1
ATOM 2429 C CA . THR B 1 99 ? -12.469 5.52 0.263 1 86.69 99 THR B CA 1
ATOM 2430 C C . THR B 1 99 ? -12.195 4.02 0.298 1 86.69 99 THR B C 1
ATOM 2432 O O . THR B 1 99 ? -11.109 3.59 0.681 1 86.69 99 THR B O 1
ATOM 2435 N N . SER B 1 100 ? -13.219 3.32 0.113 1 85.44 100 SER B N 1
ATOM 2436 C CA . SER B 1 100 ? -13.133 1.866 0.016 1 85.44 100 SER B CA 1
ATOM 2437 C C . SER B 1 100 ? -13.898 1.348 -1.198 1 85.44 100 SER B C 1
ATOM 2439 O O . SER B 1 100 ? -14.672 2.084 -1.811 1 85.44 100 SER B O 1
ATOM 2441 N N . SER B 1 101 ? -13.516 0.201 -1.662 1 81.94 101 SER B N 1
ATOM 2442 C CA . SER B 1 101 ? -14.219 -0.538 -2.707 1 81.94 101 SER B CA 1
ATOM 2443 C C . SER B 1 101 ? -14.344 -2.016 -2.352 1 81.94 101 SER B C 1
ATOM 2445 O O . SER B 1 101 ? -13.344 -2.734 -2.301 1 81.94 101 SER B O 1
ATOM 2447 N N . PRO B 1 102 ? -15.586 -2.354 -1.96 1 82.75 102 PRO B N 1
ATOM 2448 C CA . PRO B 1 102 ? -15.742 -3.785 -1.691 1 82.75 102 PRO B CA 1
ATOM 2449 C C . PRO B 1 102 ? -15.375 -4.652 -2.893 1 82.75 102 PRO B C 1
ATOM 2451 O O . PRO B 1 102 ? -15.859 -4.418 -4 1 82.75 102 PRO B O 1
ATOM 2454 N N . ASN B 1 103 ? -14.461 -5.477 -2.729 1 85.88 103 ASN B N 1
ATOM 2455 C CA . ASN B 1 103 ? -14.039 -6.434 -3.748 1 85.88 103 ASN B CA 1
ATOM 2456 C C . ASN B 1 103 ? -13.297 -7.613 -3.135 1 85.88 103 ASN B C 1
ATOM 2458 O O . ASN B 1 103 ? -12.891 -7.562 -1.972 1 85.88 103 ASN B O 1
ATOM 2462 N N . ASP B 1 104 ? -13.266 -8.703 -3.893 1 87.38 104 ASP B N 1
ATOM 2463 C CA . ASP B 1 104 ? -12.516 -9.867 -3.428 1 87.38 104 ASP B CA 1
ATOM 2464 C C . ASP B 1 104 ? -11.289 -10.117 -4.305 1 87.38 104 ASP B C 1
ATOM 2466 O O . ASP B 1 104 ? -11.062 -9.391 -5.273 1 87.38 104 ASP B O 1
ATOM 2470 N N . LEU B 1 105 ? -10.508 -11.117 -3.945 1 91.19 105 LEU B N 1
ATOM 2471 C CA . LEU B 1 105 ? -9.242 -11.375 -4.613 1 91.19 105 LEU B CA 1
ATOM 2472 C C . LEU B 1 105 ? -9.461 -11.742 -6.078 1 91.19 105 LEU B C 1
ATOM 2474 O O . LEU B 1 105 ? -8.617 -11.445 -6.93 1 91.19 105 LEU B O 1
ATOM 2478 N N . GLU B 1 106 ? -10.562 -12.328 -6.375 1 90.44 106 GLU B N 1
ATOM 2479 C CA . GLU B 1 106 ? -10.812 -12.812 -7.73 1 90.44 106 GLU B CA 1
ATOM 2480 C C . GLU B 1 106 ? -11.312 -11.688 -8.633 1 90.44 106 GLU B C 1
ATOM 2482 O O . GLU B 1 106 ? -11.008 -11.664 -9.828 1 90.44 106 GLU B O 1
ATOM 2487 N N . THR B 1 107 ? -12 -10.727 -8.062 1 90.88 107 THR B N 1
ATOM 2488 C CA . THR B 1 107 ? -12.672 -9.742 -8.898 1 90.88 107 THR B CA 1
ATOM 2489 C C . THR B 1 107 ? -11.992 -8.375 -8.781 1 90.88 107 THR B C 1
ATOM 2491 O O . THR B 1 107 ? -12.289 -7.461 -9.547 1 90.88 107 THR B O 1
ATOM 2494 N N . GLU B 1 108 ? -11.109 -8.242 -7.836 1 92 108 GLU B N 1
ATOM 2495 C CA . GLU B 1 108 ? -10.398 -6.98 -7.695 1 92 108 GLU B CA 1
ATOM 2496 C C . GLU B 1 108 ? -9.648 -6.625 -8.977 1 92 108 GLU B C 1
ATOM 2498 O O . GLU B 1 108 ? -9.219 -7.512 -9.719 1 92 108 GLU B O 1
ATOM 2503 N N . ASN B 1 109 ? -9.555 -5.316 -9.266 1 93.81 109 ASN B N 1
ATOM 2504 C CA . ASN B 1 109 ? -8.93 -4.875 -10.508 1 93.81 109 ASN B CA 1
ATOM 2505 C C . ASN B 1 109 ? -8.031 -3.662 -10.281 1 93.81 109 ASN B C 1
ATOM 2507 O O . ASN B 1 109 ? -8.109 -3.012 -9.242 1 93.81 109 ASN B O 1
ATOM 2511 N N . ALA B 1 110 ? -7.266 -3.404 -11.312 1 95 110 ALA B N 1
ATOM 2512 C CA . ALA B 1 110 ? -6.25 -2.357 -11.227 1 95 110 ALA B CA 1
ATOM 2513 C C . ALA B 1 110 ? -6.895 -0.989 -11.016 1 95 110 ALA B C 1
ATOM 2515 O O . ALA B 1 110 ? -6.383 -0.166 -10.258 1 95 110 ALA B O 1
ATOM 2516 N N . LYS B 1 111 ? -7.891 -0.771 -11.727 1 94 111 LYS B N 1
ATOM 2517 C CA . LYS B 1 1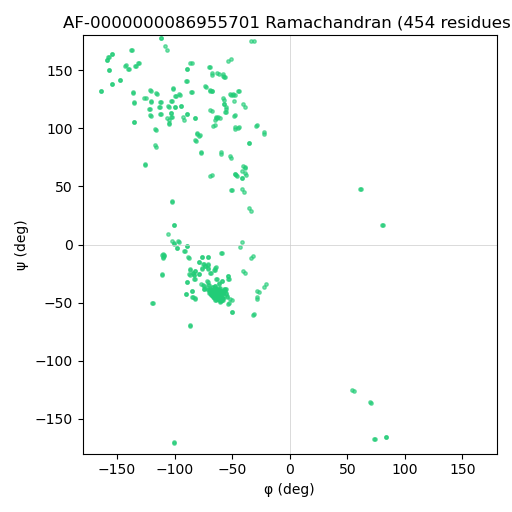11 ? -8.555 0.528 -11.664 1 94 111 LYS B CA 1
ATOM 2518 C C . LYS B 1 111 ? -9.016 0.841 -10.242 1 94 111 LYS B C 1
ATOM 2520 O O . LYS B 1 111 ? -8.75 1.925 -9.719 1 94 111 LYS B O 1
ATOM 2525 N N . ASP B 1 112 ? -9.656 -0.092 -9.617 1 93.25 112 ASP B N 1
ATOM 2526 C CA . ASP B 1 112 ? -10.156 0.095 -8.258 1 93.25 112 ASP B CA 1
ATOM 2527 C C . ASP B 1 112 ? -9 0.233 -7.27 1 93.25 112 ASP B C 1
ATOM 2529 O O . ASP B 1 112 ? -9.023 1.101 -6.395 1 93.25 112 ASP B O 1
ATOM 2533 N N . MET B 1 113 ? -8.023 -0.566 -7.375 1 95.31 113 MET B N 1
ATOM 2534 C CA . MET B 1 113 ? -6.879 -0.524 -6.469 1 95.31 113 MET B CA 1
ATOM 2535 C C . MET B 1 113 ? -6.152 0.812 -6.57 1 95.31 113 MET B C 1
ATOM 2537 O O . MET B 1 113 ? -5.754 1.387 -5.559 1 95.31 113 MET B O 1
ATOM 2541 N N . MET B 1 114 ? -6.016 1.312 -7.812 1 95.62 114 MET B N 1
ATOM 2542 C CA . MET B 1 114 ? -5.332 2.586 -8.008 1 95.62 114 MET B CA 1
ATOM 2543 C C . MET B 1 114 ? -6.148 3.736 -7.426 1 95.62 114 MET B C 1
ATOM 2545 O O . MET B 1 114 ? -5.59 4.648 -6.816 1 95.62 114 MET B O 1
ATOM 2549 N N . ARG B 1 115 ? -7.391 3.68 -7.656 1 93.12 115 ARG B N 1
ATOM 2550 C CA . ARG B 1 115 ? -8.266 4.73 -7.145 1 93.12 115 ARG B CA 1
ATOM 2551 C C . ARG B 1 115 ? -8.195 4.801 -5.621 1 93.12 115 ARG B C 1
ATOM 2553 O O . ARG B 1 115 ? -8.008 5.879 -5.055 1 93.12 115 ARG B O 1
ATOM 2560 N N . VAL B 1 116 ? -8.305 3.686 -4.969 1 93.5 116 VAL B N 1
ATOM 2561 C CA . VAL B 1 116 ? -8.312 3.621 -3.512 1 93.5 116 VAL B CA 1
ATOM 2562 C C . VAL B 1 116 ? -6.945 4.047 -2.971 1 93.5 116 VAL B C 1
ATOM 2564 O O . VAL B 1 116 ? -6.867 4.809 -2.006 1 93.5 116 VAL B O 1
ATOM 2567 N N . TYR B 1 117 ? -5.926 3.615 -3.602 1 95.56 117 TYR B N 1
ATOM 2568 C CA . TYR B 1 117 ? -4.566 3.973 -3.207 1 95.56 117 TYR B CA 1
ATOM 2569 C C . TYR B 1 117 ? -4.332 5.473 -3.359 1 95.56 117 TYR B C 1
ATOM 2571 O O . TYR B 1 117 ? -3.678 6.09 -2.518 1 95.56 117 TYR B O 1
ATOM 2579 N N . SER B 1 118 ? -4.816 6.035 -4.422 1 95.81 118 SER B N 1
ATOM 2580 C CA . SER B 1 118 ? -4.668 7.461 -4.695 1 95.81 118 SER B CA 1
ATOM 2581 C C . SER B 1 118 ? -5.281 8.305 -3.586 1 95.81 118 SER B C 1
ATOM 2583 O O . SER B 1 118 ? -4.676 9.281 -3.137 1 95.81 118 SER B O 1
ATOM 2585 N N . VAL B 1 119 ? -6.363 7.914 -3.123 1 93.19 119 VAL B N 1
ATOM 2586 C CA . VAL B 1 119 ? -7.078 8.695 -2.119 1 93.19 119 VAL B CA 1
ATOM 2587 C C . VAL B 1 119 ? -6.504 8.406 -0.734 1 93.19 119 VAL B C 1
ATOM 2589 O O . VAL B 1 119 ? -6.152 9.328 0.004 1 93.19 119 VAL B O 1
ATOM 2592 N N . ASN B 1 120 ? -6.285 7.121 -0.385 1 92.94 120 ASN B N 1
ATOM 2593 C CA . ASN B 1 120 ? -6.012 6.703 0.985 1 92.94 120 ASN B CA 1
ATOM 2594 C C . ASN B 1 120 ? -4.535 6.875 1.337 1 92.94 120 ASN B C 1
ATOM 2596 O O . ASN B 1 120 ? -4.18 6.961 2.514 1 92.94 120 ASN B O 1
ATOM 2600 N N . THR B 1 121 ? -3.666 6.832 0.364 1 96.06 121 THR B N 1
ATOM 2601 C CA . THR B 1 121 ? -2.236 6.855 0.653 1 96.06 121 THR B CA 1
ATOM 2602 C C . THR B 1 121 ? -1.576 8.078 0.016 1 96.06 121 THR B C 1
ATOM 2604 O O . THR B 1 121 ? -0.94 8.875 0.706 1 96.06 121 THR B O 1
ATOM 2607 N N . ILE B 1 122 ? -1.824 8.281 -1.271 1 96.81 122 ILE B N 1
ATOM 2608 C CA . ILE B 1 122 ? -1.183 9.383 -1.971 1 96.81 122 ILE B CA 1
ATOM 2609 C C . ILE B 1 122 ? -1.78 10.711 -1.499 1 96.81 122 ILE B C 1
ATOM 2611 O O . ILE B 1 122 ? -1.07 11.711 -1.381 1 96.81 122 ILE B O 1
ATOM 2615 N N . GLY B 1 123 ? -3.092 10.734 -1.27 1 94.94 123 GLY B N 1
ATOM 2616 C CA . GLY B 1 123 ? -3.756 11.922 -0.765 1 94.94 123 GLY B CA 1
ATOM 2617 C C . GLY B 1 123 ? -3.08 12.508 0.46 1 94.94 123 GLY B C 1
ATOM 2618 O O . GLY B 1 123 ? -2.625 13.656 0.436 1 94.94 123 GLY B O 1
ATOM 2619 N N . PRO B 1 124 ? -2.955 11.703 1.52 1 96.06 124 PRO B N 1
ATOM 2620 C CA . PRO B 1 124 ? -2.285 12.172 2.736 1 96.06 124 PRO B CA 1
ATOM 2621 C C . PRO B 1 124 ? -0.866 12.672 2.473 1 96.06 124 PRO B C 1
ATOM 2623 O O . PRO B 1 124 ? -0.419 13.633 3.102 1 96.06 124 PRO B O 1
ATOM 2626 N N . LEU B 1 125 ? -0.145 12 1.579 1 96.75 125 LEU B N 1
ATOM 2627 C CA . LEU B 1 125 ? 1.194 12.461 1.23 1 96.75 125 LEU B CA 1
ATOM 2628 C C . LEU B 1 125 ? 1.149 13.859 0.638 1 96.75 125 LEU B C 1
ATOM 2630 O O . LEU B 1 125 ? 1.893 14.75 1.068 1 96.75 125 LEU B O 1
ATOM 2634 N N . GLN B 1 126 ? 0.293 14.07 -0.296 1 96.5 126 GLN B N 1
ATOM 2635 C CA . GLN B 1 126 ? 0.225 15.344 -1.007 1 96.5 126 GLN B CA 1
ATOM 2636 C C . GLN B 1 126 ? -0.279 16.453 -0.093 1 96.5 126 GLN B C 1
ATOM 2638 O O . GLN B 1 126 ? 0.196 17.594 -0.169 1 96.5 126 GLN B O 1
ATOM 2643 N N . MET B 1 127 ? -1.256 16.109 0.717 1 95.56 127 MET B N 1
ATOM 2644 C CA . MET B 1 127 ? -1.734 17.078 1.695 1 95.56 127 MET B CA 1
ATOM 2645 C C . MET B 1 127 ? -0.608 17.516 2.629 1 95.56 127 MET B C 1
ATOM 2647 O O . MET B 1 127 ? -0.423 18.703 2.873 1 95.56 127 MET B O 1
ATOM 2651 N N . THR B 1 128 ? 0.135 16.562 3.115 1 97.06 128 THR B N 1
ATOM 2652 C CA . THR B 1 128 ? 1.229 16.844 4.039 1 97.06 128 THR B CA 1
ATOM 2653 C C . THR B 1 128 ? 2.303 17.688 3.359 1 97.06 128 THR B C 1
ATOM 2655 O O . THR B 1 128 ? 2.816 18.641 3.949 1 97.06 128 THR B O 1
ATOM 2658 N N . GLN B 1 129 ? 2.604 17.344 2.125 1 96.62 129 GLN B N 1
ATOM 2659 C CA . GLN B 1 129 ? 3.592 18.109 1.377 1 96.62 129 GLN B CA 1
ATOM 2660 C C . GLN B 1 129 ? 3.168 19.578 1.242 1 96.62 129 GLN B C 1
ATOM 2662 O O . GLN B 1 129 ? 3.973 20.484 1.462 1 96.62 129 GLN B O 1
ATOM 2667 N N . ALA B 1 130 ? 1.938 19.797 0.902 1 96.06 130 ALA B N 1
ATOM 2668 C CA . ALA B 1 130 ? 1.432 21.141 0.663 1 96.06 130 ALA B CA 1
ATOM 2669 C C . ALA B 1 130 ? 1.405 21.953 1.955 1 96.06 130 ALA B C 1
ATOM 2671 O O . ALA B 1 130 ? 1.728 23.141 1.953 1 96.06 130 ALA B O 1
ATOM 2672 N N . PHE B 1 131 ? 1.101 21.328 3.064 1 96.69 131 PHE B N 1
ATOM 2673 C CA . PHE B 1 131 ? 0.85 22.078 4.293 1 96.69 131 PHE B CA 1
ATOM 2674 C C . PHE B 1 131 ? 2.072 22.047 5.203 1 96.69 131 PHE B C 1
ATOM 2676 O O . PHE B 1 131 ? 2.064 22.641 6.281 1 96.69 131 PHE B O 1
ATOM 2683 N N . LEU B 1 132 ? 3.133 21.406 4.746 1 97.44 132 LEU B N 1
ATOM 2684 C CA . LEU B 1 132 ? 4.332 21.219 5.555 1 97.44 132 LEU B CA 1
ATOM 2685 C C . LEU B 1 132 ? 4.898 22.562 6.008 1 97.44 132 LEU B C 1
ATOM 2687 O O . LEU B 1 132 ? 5.262 22.719 7.176 1 97.44 132 LEU B O 1
ATOM 2691 N N . PRO B 1 133 ? 4.91 23.609 5.176 1 97 133 PRO B N 1
ATOM 2692 C CA . PRO B 1 133 ? 5.445 24.906 5.629 1 97 133 PRO B CA 1
ATOM 2693 C C . PRO B 1 133 ? 4.648 25.484 6.789 1 97 133 PRO B C 1
ATOM 2695 O O . PRO B 1 133 ? 5.227 26.078 7.707 1 97 133 PRO B O 1
ATOM 2698 N N . LEU B 1 134 ? 3.357 25.344 6.766 1 96.69 134 LEU B N 1
ATOM 2699 C CA . LEU B 1 134 ? 2.523 25.875 7.84 1 96.69 134 LEU B CA 1
ATOM 2700 C C . LEU B 1 134 ? 2.715 25.078 9.117 1 96.69 134 LEU B C 1
ATOM 2702 O O . LEU B 1 134 ? 2.689 25.641 10.219 1 96.69 134 LEU B O 1
ATOM 2706 N N . LEU B 1 135 ? 2.928 23.797 8.977 1 96.62 135 LEU B N 1
ATOM 2707 C CA . LEU B 1 135 ? 3.18 22.938 10.133 1 96.62 135 LEU B CA 1
ATOM 2708 C C . LEU B 1 135 ? 4.52 23.281 10.781 1 96.62 135 LEU B C 1
ATOM 2710 O O . LEU B 1 135 ? 4.617 23.359 12 1 96.62 135 LEU B O 1
ATOM 2714 N N . LYS B 1 136 ? 5.484 23.516 9.938 1 96.31 136 LYS B N 1
ATOM 2715 C CA . LYS B 1 136 ? 6.801 23.891 10.438 1 96.31 136 LYS B CA 1
ATOM 2716 C C . LYS B 1 136 ? 6.742 25.219 11.18 1 96.31 136 LYS B C 1
ATOM 2718 O O . LYS B 1 136 ? 7.395 25.391 12.211 1 96.31 136 LYS B O 1
ATOM 2723 N N . ARG B 1 137 ? 6.016 26.125 10.641 1 95.25 137 ARG B N 1
ATOM 2724 C CA . ARG B 1 137 ? 5.863 27.438 11.266 1 95.25 137 ARG B CA 1
ATOM 2725 C C . ARG B 1 137 ? 5.242 27.312 12.648 1 95.25 137 ARG B C 1
ATOM 2727 O O . ARG B 1 137 ? 5.723 27.922 13.609 1 95.25 137 ARG B O 1
ATOM 2734 N N . ALA B 1 138 ? 4.188 26.516 12.742 1 93.81 138 ALA B N 1
ATOM 2735 C CA . ALA B 1 138 ? 3.547 26.297 14.031 1 93.81 138 ALA B CA 1
ATOM 2736 C C . ALA B 1 138 ? 4.504 25.625 15.016 1 93.81 138 ALA B C 1
ATOM 2738 O O . ALA B 1 138 ? 4.547 25.984 16.188 1 93.81 138 ALA B O 1
ATOM 2739 N N . ALA B 1 139 ? 5.223 24.656 14.516 1 93.56 139 ALA B N 1
ATOM 2740 C CA . ALA B 1 139 ? 6.168 23.922 15.359 1 93.56 139 ALA B CA 1
ATOM 2741 C C . ALA B 1 139 ? 7.246 24.859 15.906 1 93.56 139 ALA B C 1
ATOM 2743 O O . ALA B 1 139 ? 7.637 24.734 17.078 1 93.56 139 ALA B O 1
ATOM 2744 N N . ARG B 1 140 ? 7.707 25.766 15.109 1 92.69 140 ARG B N 1
ATOM 2745 C CA . ARG B 1 140 ? 8.773 26.688 15.492 1 92.69 140 ARG B CA 1
ATOM 2746 C C . ARG B 1 140 ? 8.281 27.703 16.516 1 92.69 140 ARG B C 1
ATOM 2748 O O . ARG B 1 140 ? 9.047 28.156 17.359 1 92.69 140 ARG B O 1
ATOM 2755 N N . ARG B 1 141 ? 7.09 28.031 16.422 1 89.56 141 ARG B N 1
ATOM 2756 C CA . ARG B 1 141 ? 6.527 29.078 17.266 1 89.56 141 ARG B CA 1
ATOM 2757 C C . ARG B 1 141 ? 6.145 28.531 18.641 1 89.56 141 ARG B C 1
ATOM 2759 O O . ARG B 1 141 ? 6.004 29.297 19.609 1 89.56 141 ARG B O 1
ATOM 2766 N N . SER B 1 142 ? 5.926 27.234 18.688 1 86.19 142 SER B N 1
ATOM 2767 C CA . SER B 1 142 ? 5.457 26.625 19.922 1 86.19 142 SER B CA 1
ATOM 2768 C C . SER B 1 142 ? 6.539 26.641 21 1 86.19 142 SER B C 1
ATOM 2770 O O . SER B 1 142 ? 7.691 26.297 20.734 1 86.19 142 SER B O 1
ATOM 2772 N N . PRO B 1 143 ? 6.168 27.078 22.234 1 81.5 143 PRO B N 1
ATOM 2773 C CA . PRO B 1 143 ? 7.133 27.062 23.344 1 81.5 143 PRO B CA 1
ATOM 2774 C C . PRO B 1 143 ? 7.363 25.672 23.906 1 81.5 143 PRO B C 1
ATOM 2776 O O . PRO B 1 143 ? 8.281 25.453 24.703 1 81.5 143 PRO B O 1
ATOM 2779 N N . CYS B 1 144 ? 6.57 24.734 23.516 1 76.38 144 CYS B N 1
ATOM 2780 C CA . CYS B 1 144 ? 6.66 23.375 24.016 1 76.38 144 CYS B CA 1
ATOM 2781 C C . CYS B 1 144 ? 7.867 22.656 23.422 1 76.38 144 CYS B C 1
ATOM 2783 O O . CYS B 1 144 ? 8.203 22.844 22.25 1 76.38 144 CYS B O 1
ATOM 2785 N N . GLN B 1 145 ? 8.523 21.953 24.344 1 78.31 145 GLN B N 1
ATOM 2786 C CA . GLN B 1 145 ? 9.641 21.125 23.859 1 78.31 145 GLN B CA 1
ATOM 2787 C C . GLN B 1 145 ? 9.172 19.734 23.469 1 78.31 145 GLN B C 1
ATOM 2789 O O . GLN B 1 145 ? 8.164 19.25 23.984 1 78.31 145 GLN B O 1
ATOM 2794 N N . GLY B 1 146 ? 9.844 19.094 22.516 1 79.5 146 GLY B N 1
ATOM 2795 C CA . GLY B 1 146 ? 9.516 17.734 22.109 1 79.5 146 GLY B CA 1
ATOM 2796 C C . GLY B 1 146 ? 8.398 17.672 21.094 1 79.5 146 GLY B C 1
ATOM 2797 O O . GLY B 1 146 ? 8.148 18.656 20.375 1 79.5 146 GLY B O 1
ATOM 2798 N N . LEU B 1 147 ? 7.891 16.531 20.922 1 80.19 147 LEU B N 1
ATOM 2799 C CA . LEU B 1 147 ? 6.801 16.312 19.969 1 80.19 147 LEU B CA 1
ATOM 2800 C C . LEU B 1 147 ? 5.449 16.359 20.672 1 80.19 147 LEU B C 1
ATOM 2802 O O . LEU B 1 147 ? 5.277 15.758 21.734 1 80.19 147 LEU B O 1
ATOM 2806 N N . SER B 1 148 ? 4.543 17.188 20.109 1 76.31 148 SER B N 1
ATOM 2807 C CA . SER B 1 148 ? 3.199 17.312 20.656 1 76.31 148 SER B CA 1
ATOM 2808 C C . SER B 1 148 ? 2.215 17.812 19.609 1 76.31 148 SER B C 1
ATOM 2810 O O . SER B 1 148 ? 2.582 18.594 18.734 1 76.31 148 SER B O 1
ATOM 2812 N N . SER B 1 149 ? 0.942 17.391 19.766 1 78.88 149 SER B N 1
ATOM 2813 C CA . SER B 1 149 ? -0.091 17.844 18.844 1 78.88 149 SER B CA 1
ATOM 2814 C C . SER B 1 149 ? -0.409 19.312 19.062 1 78.88 149 SER B C 1
ATOM 2816 O O . SER B 1 149 ? -0.996 19.969 18.188 1 78.88 149 SER B O 1
ATOM 2818 N N . SER B 1 150 ? 0.011 19.812 20.234 1 78.75 150 SER B N 1
ATOM 2819 C CA . SER B 1 150 ? -0.202 21.234 20.5 1 78.75 150 SER B CA 1
ATOM 2820 C C . SER B 1 150 ? 0.81 22.094 19.734 1 78.75 150 SER B C 1
ATOM 2822 O O . SER B 1 150 ? 0.608 23.297 19.578 1 78.75 150 SER B O 1
ATOM 2824 N N . LYS B 1 151 ? 1.942 21.5 19.328 1 87.81 151 LYS B N 1
ATOM 2825 C CA . LYS B 1 151 ? 2.943 22.172 18.5 1 87.81 151 LYS B CA 1
ATOM 2826 C C . LYS B 1 151 ? 2.615 22.031 17.016 1 87.81 151 LYS B C 1
ATOM 2828 O O . LYS B 1 151 ? 2.135 22.969 16.391 1 87.81 151 LYS B O 1
ATOM 2833 N N . ALA B 1 152 ? 2.738 20.844 16.516 1 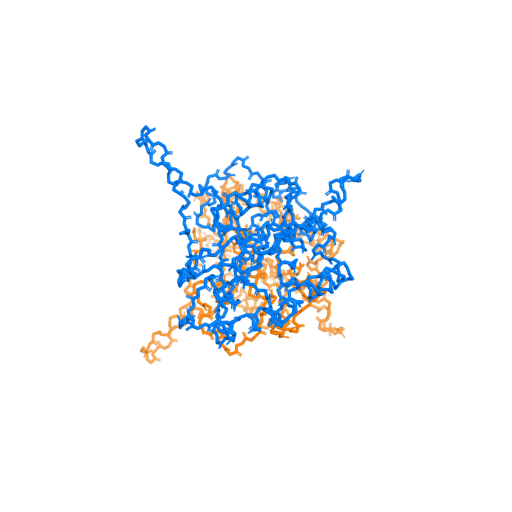93.62 152 ALA B N 1
ATOM 2834 C CA . ALA B 1 152 ? 2.395 20.469 15.141 1 93.62 152 ALA B CA 1
ATOM 2835 C C . ALA B 1 152 ? 2.289 18.953 14.984 1 93.62 152 ALA B C 1
ATOM 2837 O O . ALA B 1 152 ? 3.141 18.219 15.477 1 93.62 152 ALA B O 1
ATOM 2838 N N . ALA B 1 153 ? 1.191 18.547 14.344 1 92.88 153 ALA B N 1
ATOM 2839 C CA . ALA B 1 153 ? 0.987 17.109 14.211 1 92.88 153 ALA B CA 1
ATOM 2840 C C . ALA B 1 153 ? 0.277 16.781 12.898 1 92.88 153 ALA B C 1
ATOM 2842 O O . ALA B 1 153 ? -0.593 17.531 12.453 1 92.88 153 ALA B O 1
ATOM 2843 N N . ILE B 1 154 ? 0.694 15.727 12.312 1 95.06 154 ILE B N 1
ATOM 2844 C CA . ILE B 1 154 ? 0.005 15.062 11.211 1 95.06 154 ILE B CA 1
ATOM 2845 C C . ILE B 1 154 ? -0.666 13.789 11.711 1 95.06 154 ILE B C 1
ATOM 2847 O O . ILE B 1 154 ? -0.004 12.914 12.273 1 95.06 154 ILE B O 1
ATOM 2851 N N . ILE B 1 155 ? -1.962 13.734 11.602 1 91.88 155 ILE B N 1
ATOM 2852 C CA . ILE B 1 155 ? -2.711 12.547 12 1 91.88 155 ILE B CA 1
ATOM 2853 C C . ILE B 1 155 ? -3.311 11.875 10.766 1 91.88 155 ILE B C 1
ATOM 2855 O O . ILE B 1 155 ? -4.164 12.453 10.094 1 91.88 155 ILE B O 1
ATOM 2859 N N . ASN B 1 156 ? -2.842 10.711 10.43 1 93.19 156 ASN B N 1
ATOM 2860 C CA . ASN B 1 156 ? -3.418 9.891 9.367 1 93.19 156 ASN B CA 1
ATOM 2861 C C . ASN B 1 156 ? -4.422 8.883 9.922 1 93.19 156 ASN B C 1
ATOM 2863 O O . ASN B 1 156 ? -4.074 8.055 10.758 1 93.19 156 ASN B O 1
ATOM 2867 N N . ILE B 1 157 ? -5.66 8.977 9.484 1 86.69 157 ILE B N 1
ATOM 2868 C CA . ILE B 1 157 ? -6.684 8.062 9.961 1 86.69 157 ILE B CA 1
ATOM 2869 C C . ILE B 1 157 ? -6.613 6.75 9.188 1 86.69 157 ILE B C 1
ATOM 2871 O O . ILE B 1 157 ? -6.941 6.707 7.996 1 86.69 157 ILE B O 1
ATOM 2875 N N . SER B 1 158 ? -6.168 5.75 9.859 1 83.81 158 SER B N 1
ATOM 2876 C CA . SER B 1 158 ? -6.066 4.406 9.297 1 83.81 158 SER B CA 1
ATOM 2877 C C . SER B 1 158 ? -7.234 3.531 9.742 1 83.81 158 SER B C 1
ATOM 2879 O O . SER B 1 158 ? -8.344 4.027 9.953 1 83.81 158 SER B O 1
ATOM 2881 N N . SER B 1 159 ? -7.273 2.311 9.531 1 64 159 SER B N 1
ATOM 2882 C CA . SER B 1 159 ? -8.289 1.343 9.93 1 64 159 SER B CA 1
ATOM 2883 C C . SER B 1 159 ? -7.66 0.09 10.523 1 64 159 SER B C 1
ATOM 2885 O O . SER B 1 159 ? -6.48 -0.189 10.297 1 64 159 SER B O 1
ATOM 2887 N N . ILE B 1 160 ? -8.508 -0.527 11.391 1 52.81 160 ILE B N 1
ATOM 2888 C CA . ILE B 1 160 ? -8.078 -1.821 11.914 1 52.81 160 ILE B CA 1
ATOM 2889 C C . ILE B 1 160 ? -7.727 -2.752 10.758 1 52.81 160 ILE B C 1
ATOM 2891 O O . ILE B 1 160 ? -6.84 -3.6 10.883 1 52.81 160 ILE B O 1
ATOM 2895 N N . ALA B 1 161 ? -8.328 -2.492 9.703 1 49.69 161 ALA B N 1
ATOM 2896 C CA . ALA B 1 161 ? -8.102 -3.311 8.516 1 49.69 161 ALA B CA 1
ATOM 2897 C C . ALA B 1 161 ? -6.707 -3.057 7.941 1 49.69 161 ALA B C 1
ATOM 2899 O O . ALA B 1 161 ? -6.215 -3.842 7.129 1 49.69 161 ALA B O 1
ATOM 2900 N N . GLY B 1 162 ? -6.043 -2.062 8.406 1 50.34 162 GLY B N 1
ATOM 2901 C CA . GLY B 1 162 ? -4.691 -1.747 7.977 1 50.34 162 GLY B CA 1
ATOM 2902 C C . GLY B 1 162 ? -3.627 -2.453 8.797 1 50.34 162 GLY B C 1
ATOM 2903 O O . GLY B 1 162 ? -2.434 -2.199 8.625 1 50.34 162 GLY B O 1
ATOM 2904 N N . SER B 1 163 ? -4.109 -3.219 9.773 1 50 163 SER B N 1
ATOM 2905 C CA . SER B 1 163 ? -3.135 -3.982 10.547 1 50 163 SER B CA 1
ATOM 2906 C C . SER B 1 163 ? -2.879 -5.348 9.922 1 50 163 SER B C 1
ATOM 2908 O O . SER B 1 163 ? -3.785 -6.18 9.836 1 50 163 SER B O 1
ATOM 2910 N N . ILE B 1 164 ? -1.718 -5.492 9.445 1 52.38 164 ILE B N 1
ATOM 2911 C CA . ILE B 1 164 ? -1.343 -6.738 8.781 1 52.38 164 ILE B CA 1
ATOM 2912 C C . ILE B 1 164 ? -1.646 -7.922 9.703 1 52.38 164 ILE B C 1
ATOM 2914 O O . ILE B 1 164 ? -1.979 -9.008 9.234 1 52.38 164 ILE B O 1
ATOM 2918 N N . GLU B 1 165 ? -1.569 -7.625 10.984 1 49.16 165 GLU B N 1
ATOM 2919 C CA . GLU B 1 165 ? -1.731 -8.703 11.961 1 49.16 165 GLU B CA 1
ATOM 2920 C C . GLU B 1 165 ? -3.203 -9.055 12.156 1 49.16 165 GLU B C 1
ATOM 2922 O O . GLU B 1 165 ? -3.531 -10.148 12.602 1 49.16 165 GLU B O 1
ATOM 2927 N N . ASN B 1 166 ? -4.117 -8.141 11.914 1 48.66 166 ASN B N 1
ATOM 2928 C CA . ASN B 1 166 ? -5.516 -8.383 12.242 1 48.66 166 ASN B CA 1
ATOM 2929 C C . ASN B 1 166 ? -6.328 -8.742 11 1 48.66 166 ASN B C 1
ATOM 2931 O O . ASN B 1 166 ? -7.473 -8.312 10.852 1 48.66 166 ASN B O 1
ATOM 2935 N N . VAL B 1 167 ? -5.809 -9.461 10.102 1 48.12 167 VAL B N 1
ATOM 2936 C CA . VAL B 1 167 ? -6.5 -9.82 8.867 1 48.12 167 VAL B CA 1
ATOM 2937 C C . VAL B 1 167 ? -7.621 -10.812 9.172 1 48.12 167 VAL B C 1
ATOM 2939 O O . VAL B 1 167 ? -8.594 -10.914 8.414 1 48.12 167 VAL B O 1
ATOM 2942 N N . VAL B 1 168 ? -7.566 -11.477 10.258 1 46.56 168 VAL B N 1
ATOM 2943 C CA . VAL B 1 168 ? -8.508 -12.547 10.578 1 46.56 168 VAL B CA 1
ATOM 2944 C C . VAL B 1 168 ? -9.922 -11.984 10.648 1 46.56 168 VAL B C 1
ATOM 2946 O O . VAL B 1 168 ? -10.891 -12.656 10.289 1 46.56 168 VAL B O 1
ATOM 2949 N N . PHE B 1 169 ? -10.016 -10.883 11.312 1 45.38 169 PHE B N 1
ATOM 2950 C CA . PHE B 1 169 ? -11.375 -10.391 11.5 1 45.38 169 PHE B CA 1
ATOM 2951 C C . PHE B 1 169 ? -12.047 -10.148 10.148 1 45.38 169 PHE B C 1
ATOM 2953 O O . PHE B 1 169 ? -13.25 -9.875 10.094 1 45.38 169 PHE B O 1
ATOM 2960 N N . LEU B 1 170 ? -11.344 -10.25 9.141 1 47.47 170 LEU B N 1
ATOM 2961 C CA . LEU B 1 170 ? -11.859 -9.773 7.855 1 47.47 170 LEU B CA 1
ATOM 2962 C C . LEU B 1 170 ? -12.328 -10.945 6.996 1 47.47 170 LEU B C 1
ATOM 2964 O O . LEU B 1 170 ? -12.57 -10.781 5.797 1 47.47 170 LEU B O 1
ATOM 2968 N N . LYS B 1 171 ? -12.281 -12.172 7.492 1 52.22 171 LYS B N 1
ATOM 2969 C CA . LYS B 1 171 ? -12.82 -13.25 6.672 1 52.22 171 LYS B CA 1
ATOM 2970 C C . LYS B 1 171 ? -14.086 -12.805 5.941 1 52.22 171 LYS B C 1
ATOM 2972 O O . LYS B 1 171 ? -14.367 -13.273 4.836 1 52.22 171 LYS B O 1
ATOM 2977 N N . ASN B 1 172 ? -14.773 -11.734 6.574 1 51.28 172 ASN B N 1
ATOM 2978 C CA . ASN B 1 172 ? -16.078 -11.453 5.977 1 51.28 172 ASN B CA 1
ATOM 2979 C C . ASN B 1 172 ? -16.078 -10.117 5.23 1 51.28 172 ASN B C 1
ATOM 2981 O O . ASN B 1 172 ? -17.062 -9.75 4.609 1 51.28 172 ASN B O 1
ATOM 2985 N N . VAL B 1 173 ? -15.078 -9.391 5.34 1 55.56 173 VAL B N 1
ATOM 2986 C CA . VAL B 1 173 ? -15.156 -8.125 4.621 1 55.56 173 VAL B CA 1
ATOM 2987 C C . VAL B 1 173 ? -14.062 -8.07 3.553 1 55.56 173 VAL B C 1
ATOM 2989 O O . VAL B 1 173 ? -12.875 -7.992 3.873 1 55.56 173 VAL B O 1
ATOM 2992 N N . LYS B 1 174 ? -14.469 -8.375 2.273 1 66.25 174 LYS B N 1
ATOM 2993 C CA . LYS B 1 174 ? -13.609 -8.461 1.101 1 66.25 174 LYS B CA 1
ATOM 2994 C C . LYS B 1 174 ? -13.234 -7.078 0.579 1 66.25 174 LYS B C 1
ATOM 2996 O O . LYS B 1 174 ? -13.953 -6.512 -0.25 1 66.25 174 LYS B O 1
ATOM 3001 N N . ILE B 1 175 ? -12.305 -6.406 1.177 1 84 175 ILE B N 1
ATOM 3002 C CA . ILE B 1 175 ? -11.875 -5.07 0.769 1 84 175 ILE B CA 1
ATOM 3003 C C . ILE B 1 175 ? -10.367 -5.059 0.546 1 84 175 ILE B C 1
ATOM 3005 O O . ILE B 1 175 ? -9.641 -4.312 1.209 1 84 175 ILE B O 1
ATOM 3009 N N . ILE B 1 176 ? -9.914 -5.699 -0.461 1 88.5 176 ILE B N 1
ATOM 3010 C CA . ILE B 1 176 ? -8.5 -5.914 -0.729 1 88.5 176 ILE B CA 1
ATOM 3011 C C . ILE B 1 176 ? -7.812 -4.57 -0.967 1 88.5 176 ILE B C 1
ATOM 3013 O O . ILE B 1 176 ? -6.781 -4.277 -0.357 1 88.5 176 ILE B O 1
ATOM 3017 N N . ALA B 1 177 ? -8.445 -3.762 -1.802 1 92.06 177 ALA B N 1
ATOM 3018 C CA . ALA B 1 177 ? -7.863 -2.463 -2.131 1 92.06 177 ALA B CA 1
ATOM 3019 C C . ALA B 1 177 ? -7.727 -1.592 -0.885 1 92.06 177 ALA B C 1
ATOM 3021 O O . ALA B 1 177 ? -6.707 -0.926 -0.695 1 92.06 177 ALA B O 1
ATOM 3022 N N . TYR B 1 178 ? -8.719 -1.62 -0.099 1 89.31 178 TYR B N 1
ATOM 3023 C CA . TYR B 1 178 ? -8.727 -0.82 1.12 1 89.31 178 TYR B CA 1
ATOM 3024 C C . TYR B 1 178 ? -7.641 -1.277 2.082 1 89.31 178 TYR B C 1
ATOM 3026 O O . TYR B 1 178 ? -6.863 -0.461 2.582 1 89.31 178 TYR B O 1
ATOM 3034 N N . ARG B 1 179 ? -7.504 -2.547 2.34 1 88.06 179 ARG B N 1
ATOM 3035 C CA . ARG B 1 179 ? -6.508 -3.098 3.248 1 88.06 179 ARG B CA 1
ATOM 3036 C C . ARG B 1 179 ? -5.094 -2.754 2.785 1 88.06 179 ARG B C 1
ATOM 3038 O O . ARG B 1 179 ? -4.266 -2.303 3.58 1 88.06 179 ARG B O 1
ATOM 3045 N N . CYS B 1 180 ? -4.859 -2.99 1.536 1 91.94 180 CYS B N 1
ATOM 3046 C CA . CYS B 1 180 ? -3.537 -2.711 0.987 1 91.94 180 CYS B CA 1
ATOM 3047 C C . CYS B 1 180 ? -3.207 -1.228 1.092 1 91.94 180 CYS B C 1
ATOM 3049 O O . CYS B 1 180 ? -2.08 -0.861 1.432 1 91.94 180 CYS B O 1
ATOM 3051 N N . SER B 1 181 ? -4.164 -0.337 0.848 1 92.88 181 SER B N 1
ATOM 3052 C CA . SER B 1 181 ? -3.922 1.102 0.883 1 92.88 181 SER B CA 1
ATOM 3053 C C . SER B 1 181 ? -3.66 1.584 2.307 1 92.88 181 SER B C 1
ATOM 3055 O O . SER B 1 181 ? -2.83 2.469 2.525 1 92.88 181 SER B O 1
ATOM 3057 N N . LYS B 1 182 ? -4.375 1.011 3.24 1 89.38 182 LYS B N 1
ATOM 3058 C CA . LYS B 1 182 ? -4.254 1.484 4.617 1 89.38 182 LYS B CA 1
ATOM 3059 C C . LYS B 1 182 ? -2.943 1.025 5.246 1 89.38 182 LYS B C 1
ATOM 3061 O O . LYS B 1 182 ? -2.346 1.748 6.043 1 89.38 182 LYS B O 1
ATOM 3066 N N . VAL B 1 183 ? -2.523 -0.144 4.969 1 88.19 183 VAL B N 1
ATOM 3067 C CA . VAL B 1 183 ? -1.215 -0.547 5.469 1 88.19 183 VAL B CA 1
ATOM 3068 C C . VAL B 1 183 ? -0.128 0.31 4.824 1 88.19 183 VAL B C 1
ATOM 3070 O O . VAL B 1 183 ? 0.88 0.627 5.461 1 88.19 183 VAL B O 1
ATOM 3073 N N . ALA B 1 184 ? -0.302 0.583 3.57 1 92.56 184 ALA B N 1
ATOM 3074 C CA . ALA B 1 184 ? 0.617 1.51 2.914 1 92.56 184 ALA B CA 1
ATOM 3075 C C . ALA B 1 184 ? 0.617 2.869 3.609 1 92.56 184 ALA B C 1
ATOM 3077 O O . ALA B 1 184 ? 1.67 3.49 3.771 1 92.56 184 ALA B O 1
ATOM 3078 N N . LEU B 1 185 ? -0.549 3.34 3.977 1 92.75 185 LEU B N 1
ATOM 3079 C CA . LEU B 1 185 ? -0.667 4.582 4.73 1 92.75 185 LEU B CA 1
ATOM 3080 C C . LEU B 1 185 ? 0.11 4.5 6.039 1 92.75 185 LEU B C 1
ATOM 3082 O O . LEU B 1 185 ? 0.751 5.469 6.449 1 92.75 185 LEU B O 1
ATOM 3086 N N . ASN B 1 186 ? 0.018 3.371 6.715 1 87.56 186 ASN B N 1
ATOM 3087 C CA . ASN B 1 186 ? 0.773 3.18 7.949 1 87.56 186 ASN B CA 1
ATOM 3088 C C . ASN B 1 186 ? 2.275 3.307 7.711 1 87.56 186 ASN B C 1
ATOM 3090 O O . ASN B 1 186 ? 2.99 3.889 8.531 1 87.56 186 ASN B O 1
ATOM 3094 N N . MET B 1 187 ? 2.678 2.742 6.617 1 88.94 187 MET B N 1
ATOM 3095 C CA . MET B 1 187 ? 4.094 2.865 6.285 1 88.94 187 MET B CA 1
ATOM 3096 C C . MET B 1 187 ? 4.461 4.32 6.004 1 88.94 187 MET B C 1
ATOM 3098 O O . MET B 1 187 ? 5.496 4.801 6.469 1 88.94 187 MET B O 1
ATOM 3102 N N . LEU B 1 188 ? 3.668 4.992 5.246 1 92.12 188 LEU B N 1
ATOM 3103 C CA . LEU B 1 188 ? 3.887 6.41 4.992 1 92.12 188 LEU B CA 1
ATOM 3104 C C . LEU B 1 188 ? 3.984 7.188 6.297 1 92.12 188 LEU B C 1
ATOM 3106 O O . LEU B 1 188 ? 4.855 8.047 6.449 1 92.12 188 LEU B O 1
ATOM 3110 N N . THR B 1 189 ? 3.086 6.887 7.199 1 91.12 189 THR B N 1
ATOM 3111 C CA . THR B 1 189 ? 3.062 7.551 8.5 1 91.12 189 THR B CA 1
ATOM 3112 C C . THR B 1 189 ? 4.391 7.363 9.227 1 91.12 189 THR B C 1
ATOM 3114 O O . THR B 1 189 ? 4.926 8.312 9.805 1 91.12 189 THR B O 1
ATOM 3117 N N . LYS B 1 190 ? 4.855 6.148 9.211 1 88.75 190 LYS B N 1
ATOM 3118 C CA . LYS B 1 190 ? 6.133 5.867 9.859 1 88.75 190 LYS B CA 1
ATOM 3119 C C . LYS B 1 190 ? 7.262 6.676 9.227 1 88.75 190 LYS B C 1
ATOM 3121 O O . LYS B 1 190 ? 8.117 7.211 9.938 1 88.75 190 LYS B O 1
ATOM 3126 N N . CYS B 1 191 ? 7.289 6.742 7.902 1 89.06 191 CYS B N 1
ATOM 3127 C CA . CYS B 1 191 ? 8.289 7.543 7.207 1 89.06 191 CYS B CA 1
ATOM 3128 C C . CYS B 1 191 ? 8.18 9.016 7.59 1 89.06 191 CYS B C 1
ATOM 3130 O O . CYS B 1 191 ? 9.195 9.672 7.828 1 89.06 191 CYS B O 1
ATOM 3132 N N . GLN B 1 192 ? 6.996 9.516 7.637 1 92.31 192 GLN B N 1
ATOM 3133 C CA . GLN B 1 192 ? 6.758 10.898 8.039 1 92.31 192 GLN B CA 1
ATOM 3134 C C . GLN B 1 192 ? 7.242 11.148 9.461 1 92.31 192 GLN B C 1
ATOM 3136 O O . GLN B 1 192 ? 7.855 12.18 9.742 1 92.31 192 GLN B O 1
ATOM 3141 N N . ALA B 1 193 ? 6.898 10.234 10.367 1 89.06 193 ALA B N 1
ATOM 3142 C CA . ALA B 1 193 ? 7.297 10.367 11.766 1 89.06 193 ALA B CA 1
ATOM 3143 C C . ALA B 1 193 ? 8.812 10.453 11.898 1 89.06 193 ALA B C 1
ATOM 3145 O O . ALA B 1 193 ? 9.336 11.258 12.68 1 89.06 193 ALA B O 1
ATOM 3146 N N . LEU B 1 194 ? 9.461 9.664 11.133 1 87.75 194 LEU B N 1
ATOM 3147 C CA . LEU B 1 194 ? 10.922 9.633 11.195 1 87.75 194 LEU B CA 1
ATOM 3148 C C . LEU B 1 194 ? 11.523 10.922 10.648 1 87.75 194 LEU B C 1
ATOM 3150 O O . LEU B 1 194 ? 12.414 11.508 11.266 1 87.75 194 LEU B O 1
ATOM 3154 N N . GLU B 1 195 ? 11.016 11.422 9.609 1 90.12 195 GLU B N 1
ATOM 3155 C CA . GLU B 1 195 ? 11.633 12.555 8.922 1 90.12 195 GLU B CA 1
ATOM 3156 C C . GLU B 1 195 ? 11.203 13.875 9.547 1 90.12 195 GLU B C 1
ATOM 3158 O O . GLU B 1 195 ? 12.023 14.773 9.742 1 90.12 195 GLU B O 1
ATOM 3163 N N . TYR B 1 196 ? 9.977 14.016 9.914 1 93.5 196 TYR B N 1
ATOM 3164 C CA . TYR B 1 196 ? 9.453 15.32 10.32 1 93.5 196 TYR B CA 1
ATOM 3165 C C . TYR B 1 196 ? 9.68 15.555 11.812 1 93.5 196 TYR B C 1
ATOM 3167 O O . TYR B 1 196 ? 9.5 16.672 12.305 1 93.5 196 TYR B O 1
ATOM 3175 N N . SER B 1 197 ? 10.07 14.508 12.5 1 90.94 197 SER B N 1
ATOM 3176 C CA . SER B 1 197 ? 10.359 14.695 13.914 1 90.94 197 SER B CA 1
ATOM 3177 C C . SER B 1 197 ? 11.461 15.734 14.125 1 90.94 197 SER B C 1
ATOM 3179 O O . SER B 1 197 ? 11.461 16.453 15.117 1 90.94 197 SER B O 1
ATOM 3181 N N . ALA B 1 198 ? 12.352 15.805 13.195 1 91.06 198 ALA B N 1
ATOM 3182 C CA . ALA B 1 198 ? 13.438 16.781 13.266 1 91.06 198 ALA B CA 1
ATOM 3183 C C . ALA B 1 198 ? 12.906 18.203 13.18 1 91.06 198 ALA B C 1
ATOM 3185 O O . ALA B 1 198 ? 13.539 19.141 13.672 1 91.06 198 ALA B O 1
ATOM 3186 N N . ASP B 1 199 ? 11.758 18.375 12.641 1 93.88 199 ASP B N 1
ATOM 3187 C CA . ASP B 1 199 ? 11.133 19.688 12.492 1 93.88 199 ASP B CA 1
ATOM 3188 C C . ASP B 1 199 ? 10.148 19.953 13.633 1 93.88 199 ASP B C 1
ATOM 3190 O O . ASP B 1 199 ? 9.422 20.953 13.609 1 93.88 199 ASP B O 1
ATOM 3194 N N . GLY B 1 200 ? 10.055 19.016 14.586 1 92.62 200 GLY B N 1
ATOM 3195 C CA . GLY B 1 200 ? 9.148 19.172 15.711 1 92.62 200 GLY B CA 1
ATOM 3196 C C . GLY B 1 200 ? 7.715 18.812 15.367 1 92.62 200 GLY B C 1
ATOM 3197 O O . GLY B 1 200 ? 6.781 19.266 16.047 1 92.62 200 GLY B O 1
ATOM 3198 N N . ILE B 1 201 ? 7.5 18.109 14.289 1 94.25 201 ILE B N 1
ATOM 3199 C CA . ILE B 1 201 ? 6.164 17.703 13.852 1 94.25 201 ILE B CA 1
ATOM 3200 C C . ILE B 1 201 ? 5.922 16.234 14.195 1 94.25 201 ILE B C 1
ATOM 3202 O O . ILE B 1 201 ? 6.699 15.367 13.797 1 94.25 201 ILE B O 1
ATOM 3206 N N . MET B 1 202 ? 4.902 16 14.914 1 91.12 202 MET B N 1
ATOM 3207 C CA . MET B 1 202 ? 4.508 14.641 15.258 1 91.12 202 MET B CA 1
ATOM 3208 C C . MET B 1 202 ? 3.643 14.031 14.156 1 91.12 202 MET B C 1
ATOM 3210 O O . MET B 1 202 ? 2.732 14.68 13.641 1 91.12 202 MET B O 1
ATOM 3214 N N . SER B 1 203 ? 3.953 12.828 13.711 1 93.12 203 SER B N 1
ATOM 3215 C CA . SER B 1 203 ? 3.137 12.086 12.75 1 93.12 203 SER B CA 1
ATOM 3216 C C . SER B 1 203 ? 2.67 10.758 13.328 1 93.12 203 SER B C 1
ATOM 3218 O O . SER B 1 203 ? 3.488 9.938 13.758 1 93.12 203 SER B O 1
ATOM 3220 N N . ILE B 1 204 ? 1.309 10.562 13.352 1 87.31 204 ILE B N 1
ATOM 3221 C CA . ILE B 1 204 ? 0.783 9.328 13.922 1 87.31 204 ILE B CA 1
ATOM 3222 C C . ILE B 1 204 ? -0.382 8.82 13.078 1 87.31 204 ILE B C 1
ATOM 3224 O O . ILE B 1 204 ? -1.014 9.594 12.352 1 87.31 204 ILE B O 1
ATOM 3228 N N . ALA B 1 205 ? -0.533 7.508 13.109 1 88.31 205 ALA B N 1
ATOM 3229 C CA . ALA B 1 205 ? -1.715 6.879 12.531 1 88.31 205 ALA B CA 1
ATOM 3230 C C . ALA B 1 205 ? -2.717 6.488 13.617 1 88.31 205 ALA B C 1
ATOM 3232 O O . ALA B 1 205 ? -2.334 5.977 14.672 1 88.31 205 ALA B O 1
ATOM 3233 N N . ILE B 1 206 ? -4.02 6.801 13.398 1 78.06 206 ILE B N 1
ATOM 3234 C CA . ILE B 1 206 ? -5.074 6.418 14.328 1 78.06 206 ILE B CA 1
ATOM 3235 C C . ILE B 1 206 ? -6.023 5.43 13.656 1 78.06 206 ILE B C 1
ATOM 3237 O O . ILE B 1 206 ? -6.41 5.621 12.5 1 78.06 206 ILE B O 1
ATOM 3241 N N . HIS B 1 207 ? -6.363 4.23 14.297 1 70.69 207 HIS B N 1
ATOM 3242 C CA . HIS B 1 207 ? -7.324 3.244 13.82 1 70.69 207 HIS B CA 1
ATOM 3243 C C . HIS B 1 207 ? -8.641 3.35 14.578 1 70.69 207 HIS B C 1
ATOM 3245 O O . HIS B 1 207 ? -8.68 3.184 15.797 1 70.69 207 HIS B O 1
ATOM 3251 N N . PRO B 1 208 ? -9.688 3.814 13.945 1 53.12 208 PRO B N 1
ATOM 3252 C CA . PRO B 1 208 ? -10.938 3.973 14.695 1 53.12 208 PRO B CA 1
ATOM 3253 C C . PRO B 1 208 ? -11.352 2.695 15.422 1 53.12 208 PRO B C 1
ATOM 3255 O O . PRO B 1 208 ? -11.977 2.762 16.484 1 53.12 208 PRO B O 1
ATOM 3258 N N . GLY B 1 209 ? -11.469 1.313 14.859 1 45.03 209 GLY B N 1
ATOM 3259 C CA . GLY B 1 209 ? -12.023 0.144 15.523 1 45.03 209 GLY B CA 1
ATOM 3260 C C . GLY B 1 209 ? -11.164 -0.352 16.672 1 45.03 209 GLY B C 1
ATOM 3261 O O . GLY B 1 209 ? -11.508 -1.337 17.328 1 45.03 209 GLY B O 1
ATOM 3262 N N . SER B 1 210 ? -10.078 -0.424 16.703 1 37.41 210 SER B N 1
ATOM 3263 C CA . SER B 1 210 ? -9.445 -1.116 17.828 1 37.41 210 SER B CA 1
ATOM 3264 C C . SER B 1 210 ? -9.969 -0.599 19.156 1 37.41 210 SER B C 1
ATOM 3266 O O . SER B 1 210 ? -9.367 0.29 19.766 1 37.41 210 SER B O 1
ATOM 3268 N N . VAL B 1 211 ? -11.32 -0.477 19.281 1 33.19 211 VAL B N 1
ATOM 3269 C CA . VAL B 1 211 ? -11.852 -0.385 20.641 1 33.19 211 VAL B CA 1
ATOM 3270 C C . VAL B 1 211 ? -11.484 -1.647 21.422 1 33.19 211 VAL B C 1
ATOM 3272 O O . VAL B 1 211 ? -11.555 -2.756 20.891 1 33.19 211 VAL B O 1
ATOM 3275 N N . LYS B 1 212 ? -10.672 -1.621 22.297 1 32.16 212 LYS B N 1
ATOM 3276 C CA . LYS B 1 212 ? -10.656 -2.717 23.266 1 32.16 212 LYS B CA 1
ATOM 3277 C C . LYS B 1 212 ? -12.062 -3.207 23.562 1 32.16 212 LYS B C 1
ATOM 3279 O O . LYS B 1 212 ? -12.914 -2.432 24.016 1 32.16 212 LYS B O 1
ATOM 3284 N N . THR B 1 213 ? -12.594 -4.074 22.859 1 31.22 213 THR B N 1
ATOM 3285 C CA . THR B 1 213 ? -13.719 -4.738 23.516 1 31.22 213 THR B CA 1
ATOM 3286 C C . THR B 1 213 ? -13.398 -5.031 24.984 1 31.22 213 THR B C 1
ATOM 3288 O O . THR B 1 213 ? -12.625 -5.949 25.281 1 31.22 213 THR B O 1
ATOM 3291 N N . ALA B 1 214 ? -13.172 -4.004 25.875 1 28.98 214 ALA B N 1
ATOM 3292 C CA . ALA B 1 214 ? -13.453 -4.309 27.281 1 28.98 214 ALA B CA 1
ATOM 3293 C C . ALA B 1 214 ? -14.82 -4.977 27.422 1 28.98 214 ALA B C 1
ATOM 3295 O O . ALA B 1 214 ? -15.836 -4.441 26.969 1 28.98 214 ALA B O 1
ATOM 3296 N N . ARG B 1 215 ? -14.945 -6.234 27.578 1 31.28 215 ARG B N 1
ATOM 3297 C CA . ARG B 1 215 ? -16.141 -6.84 28.172 1 31.28 215 ARG B CA 1
ATOM 3298 C C . ARG B 1 215 ? -16.812 -5.879 29.141 1 31.28 215 ARG B C 1
ATOM 3300 O O . ARG B 1 215 ? -17.812 -6.219 29.766 1 31.28 215 ARG B O 1
ATOM 3307 N N . ASN B 1 216 ? -16.078 -5.156 30.078 1 29.78 216 ASN B N 1
ATOM 3308 C CA . ASN B 1 216 ? -17 -4.664 31.109 1 29.78 216 ASN B CA 1
ATOM 3309 C C . ASN B 1 216 ? -17.953 -3.613 30.547 1 29.78 216 ASN B C 1
ATOM 3311 O O . ASN B 1 216 ? -17.641 -2.939 29.562 1 29.78 216 ASN B O 1
ATOM 3315 N N . PRO B 1 217 ? -19.375 -3.477 31.031 1 33.88 217 PRO B N 1
ATOM 3316 C CA . PRO B 1 217 ? -20.562 -2.637 30.844 1 33.88 217 PRO B CA 1
ATOM 3317 C C . PRO B 1 217 ? -20.219 -1.188 30.5 1 33.88 217 PRO B C 1
ATOM 3319 O O . PRO B 1 217 ? -21.016 -0.488 29.875 1 33.88 217 PRO B O 1
ATOM 3322 N N . HIS B 1 218 ? -19.469 -0.474 31.391 1 31.23 218 HIS B N 1
ATOM 3323 C CA . HIS B 1 218 ? -19.234 0.964 31.312 1 31.23 218 HIS B CA 1
ATOM 3324 C C . HIS B 1 218 ? -18.344 1.303 30.125 1 31.23 218 HIS B C 1
ATOM 3326 O O . HIS B 1 218 ? -17.125 1.095 30.188 1 31.23 218 HIS B O 1
ATOM 3332 N N . GLY B 1 219 ? -18.859 0.921 29.016 1 32.12 219 GLY B N 1
ATOM 3333 C CA . GLY B 1 219 ? -18.375 0.833 27.641 1 32.12 219 GLY B CA 1
ATOM 3334 C C . GLY B 1 219 ? -17.516 2.016 27.25 1 32.12 219 GLY B C 1
ATOM 3335 O O . GLY B 1 219 ? -18.016 2.992 26.688 1 32.12 219 GLY B O 1
ATOM 3336 N N . LYS B 1 220 ? -16.609 2.4 28.094 1 30.47 220 LYS B N 1
ATOM 3337 C CA . LYS B 1 220 ? -15.773 3.574 27.875 1 30.47 220 LYS B CA 1
ATOM 3338 C C . LYS B 1 220 ? -15.039 3.492 26.531 1 30.47 220 LYS B C 1
ATOM 3340 O O . LYS B 1 220 ? -14.484 2.447 26.188 1 30.47 220 LYS B O 1
ATOM 3345 N N . LYS B 1 221 ? -15.383 4.438 25.688 1 31.44 221 LYS B N 1
ATOM 3346 C CA . LYS B 1 221 ? -14.875 4.906 24.406 1 31.44 221 LYS B CA 1
ATOM 3347 C C . LYS B 1 221 ? -13.344 4.945 24.406 1 31.44 221 LYS B C 1
ATOM 3349 O O . LYS B 1 221 ? -12.742 5.84 25 1 31.44 221 LYS B O 1
ATOM 3354 N N . PHE B 1 222 ? -12.672 3.814 24.672 1 27.64 222 PHE B N 1
ATOM 3355 C CA . PHE B 1 222 ? -11.234 4.059 24.672 1 27.64 222 PHE B CA 1
ATOM 3356 C C . PHE B 1 222 ? -10.688 4.117 23.25 1 27.64 222 PHE B C 1
ATOM 3358 O O . PHE B 1 222 ? -11.023 3.27 22.422 1 27.64 222 PHE B O 1
ATOM 3365 N N . LEU B 1 223 ? -10.578 5.188 22.656 1 30.17 223 LEU B N 1
ATOM 3366 C CA . LEU B 1 223 ? -9.711 5.516 21.531 1 30.17 223 LEU B CA 1
ATOM 3367 C C . LEU B 1 223 ? -8.344 4.859 21.688 1 30.17 223 LEU B C 1
ATOM 3369 O O . LEU B 1 223 ? -7.652 5.086 22.688 1 30.17 223 LEU B O 1
ATOM 3373 N N . GLN B 1 224 ? -8.211 3.621 21.641 1 30.72 224 GLN B N 1
ATOM 3374 C CA . GLN B 1 224 ? -6.836 3.164 21.812 1 30.72 224 GLN B CA 1
ATOM 3375 C C . GLN B 1 224 ? -5.941 3.639 20.672 1 30.72 224 GLN B C 1
ATOM 3377 O O . GLN B 1 224 ? -6.32 3.549 19.5 1 30.72 224 GLN B O 1
ATOM 3382 N N . GLU B 1 225 ? -5.098 4.508 20.906 1 29.95 225 GLU B N 1
ATOM 3383 C CA . GLU B 1 225 ? -3.939 5.012 20.172 1 29.95 225 GLU B CA 1
ATOM 3384 C C . GLU B 1 225 ? -3.084 3.867 19.641 1 29.95 225 GLU B C 1
ATOM 3386 O O . GLU B 1 225 ? -2.58 3.049 20.406 1 29.95 225 GLU B O 1
ATOM 3391 N N . SER B 1 226 ? -3.559 3.07 18.891 1 33.22 226 SER B N 1
ATOM 3392 C CA . SER B 1 226 ? -2.445 2.254 18.422 1 33.22 226 SER B CA 1
ATOM 3393 C C . SER B 1 226 ? -1.4 3.105 17.703 1 33.22 226 SER B C 1
ATOM 3395 O O . SER B 1 226 ? -1.711 3.791 16.719 1 33.22 226 SER B O 1
ATOM 3397 N N . MET B 1 227 ? -0.562 3.785 18.375 1 29.3 227 MET B N 1
ATOM 3398 C CA . MET B 1 227 ? 0.626 4.5 17.922 1 29.3 227 MET B CA 1
ATOM 3399 C C . MET B 1 227 ? 1.521 3.596 17.078 1 29.3 227 MET B C 1
ATOM 3401 O O . MET B 1 227 ? 1.941 2.533 17.547 1 29.3 227 MET B O 1
ATOM 3405 N N . CYS B 1 228 ? 1.177 3.348 15.984 1 30.64 228 CYS B N 1
ATOM 3406 C CA . CYS B 1 228 ? 2.297 2.766 15.25 1 30.64 228 CYS B CA 1
ATOM 3407 C C . CYS B 1 228 ? 3.566 3.586 15.453 1 30.64 228 CYS B C 1
ATOM 3409 O O . CYS B 1 228 ? 3.67 4.707 14.961 1 30.64 228 CYS B O 1
ATOM 3411 N N . LEU B 1 229 ? 4.035 3.709 16.672 1 26.5 229 LEU B N 1
ATOM 3412 C CA . LEU B 1 229 ? 5.406 4.164 16.891 1 26.5 229 LEU B CA 1
ATOM 3413 C C . LEU B 1 229 ? 6.387 3.326 16.078 1 26.5 229 LEU B C 1
ATOM 3415 O O . LEU B 1 229 ? 6.23 2.109 15.961 1 26.5 229 LEU B O 1
#

Secondary structure (DSSP, 8-state):
-EEEE-----S----------EEEESSTTSHHHHHHHHHHHHSSS--SEEEE----TTS-THHHHHHHH-HHHHHHHHHHHHHHHGGG--SEEEE-------B-TTT--HHHHHHHHIIIIIHHHHHHHHHHHHHHHHHHH----SS-TTT-EEEEE--GGG-GGGGGGGGG--BHHHHHHHHHHHHHHHHHHHHHGGGT-EEEEE-SS------SSS-----------/-EEEE-----S----------EEEESSTTSHHHHHHHHHHHHSSS--SEEEE----TTS-TTHHHHHHH-HHHHHHHHHHHHHHHGGG---EEEE-------B-TTT--HHHHHHHHIIIIIHHHHHHHHHHHHHHHHHHH----SS-TTT-EEEEE--GGG-GGGGGGGGG--BHHHHHHHHHHHHHHHHHHHHHGGGT-EEEEE-SS------SSS-----------

Radius of gyration: 25.03 Å; Cα contacts (8 Å, |Δi|>4): 875; chains: 2; bounding box: 57×83×59 Å

Foldseek 3Di:
DDKDFQDDDDPPDVPVPLQFQEEEFAPCADDPNVVVLVVQNPDPRHHRIYHYHHDPVPDDPPCSLVQLLPLVNLLVVLVVVCVVCPLLFHLEYELDFFDFDQDAPVPDDDVRLVSRLSRQAVSLVSNCVSRVVSQLSQLVPDPDPAADSSRHEYEREAAPLCDPVPVVVCPPGRTVSRNVNRVNNQVVQVVCCVPCRVSRYHGFYFHLPPLPPPPPPVSDNPSPRPGPD/DDKDFQDDDDPPDPPVPLAFQEEEFAPCADDPNVVVLVVQNPDPRHHRIYHYHHDPVPDDPPCSLVCLLPLVNLLVVLVVVCVVCPLLFHLEYELDRFDFDQDAPVPDDDVRLVSRLSRQAVSLVSNCVSRVVSQLSQLVPDPDPAADSSRHEYEREAAPLCDPVPVVVCPPGRTVSRNVNRVNNLVVQVVCCVPCRVSRYHGFYFHLPPLPPPPPPVSDRPSPRPGPD

Solvent-accessible surface area (backbone atoms only — not comparable to full-atom values): 23956 Å² total; per-residue (Å²): 105,52,72,48,75,52,83,78,80,72,92,66,78,78,64,84,68,74,62,43,54,23,37,38,34,31,40,25,68,48,70,69,27,32,51,49,53,51,51,45,68,64,38,95,73,40,31,50,35,42,38,27,40,43,56,66,79,84,65,70,88,69,50,55,54,42,43,51,57,31,68,66,52,44,50,52,50,48,53,57,49,46,70,70,40,53,84,60,24,32,14,32,42,33,37,44,42,65,58,74,53,85,30,44,83,80,71,52,48,65,68,58,35,50,53,26,28,38,26,39,29,46,9,48,49,51,51,47,51,71,46,41,65,34,28,40,41,12,21,67,68,35,89,68,78,69,70,36,60,52,25,3,23,38,39,38,56,45,39,49,62,26,33,76,84,51,53,72,82,35,83,78,58,48,33,56,37,35,30,24,18,28,26,16,28,51,36,48,32,51,55,45,27,64,62,34,42,82,55,29,29,33,37,38,39,40,30,79,64,52,42,67,80,61,81,60,86,83,67,66,82,46,78,43,71,53,61,66,118,104,53,71,48,74,54,82,78,81,72,90,68,79,79,64,84,66,73,60,41,54,23,37,37,34,31,40,26,69,48,72,70,29,32,51,49,53,50,50,45,68,64,37,94,74,40,31,50,37,40,36,27,40,44,54,65,79,84,65,71,89,71,50,55,53,43,43,52,58,31,68,66,53,44,50,52,51,47,52,57,48,46,71,70,38,53,84,60,25,33,13,32,42,34,38,44,42,65,57,75,52,86,31,42,83,81,72,52,50,65,69,60,35,49,53,26,27,38,24,40,30,46,9,48,50,51,51,46,51,71,44,40,66,34,27,42,40,11,20,68,69,34,89,69,79,69,70,36,61,50,24,3,22,40,38,38,56,45,40,48,63,26,33,75,85,50,54,70,82,34,83,79,56,48,32,56,37,34,30,23,18,28,27,15,30,50,36,47,32,49,53,44,28,65,60,35,42,80,56,28,30,32,39,38,38,40,30,81,63,50,44,72,80,60,81,62,87,82,68,67,83,49,80,45,72,51,61,67,117

Organism: NCBI:txid35019

InterPro domains:
  IPR002347 Short-chain dehydrogenase/reductase SDR [PF00106] (23-215)
  IPR002347 Short-chain dehydrogenase/reductase SDR [PR00080] (88-99)
  IPR002347 Short-chain dehydrogenase/reductase SDR [PR00080] (152-160)
  IPR002347 Short-chain dehydrogenase/reductase SDR [PR00080] (178-197)
  IPR002347 Short-chain dehydrogenase/reductase SDR [PR00081] (22-39)
  IPR002347 Short-chain dehydrogenase/reductase SDR [PR00081] (88-99)
  IPR002347 Short-chain dehydrogenase/reductase SDR [PR00081] (146-162)
  IPR002347 Short-chain dehydrogenase/reductase SDR [PR00081] (178-197)
  IPR002347 Short-chain dehydrogenase/reductase SDR [PR00081] (199-216)
  IPR036291 NAD(P)-binding domain superfamily [SSF51735] (22-219)
  IPR051468 Fungal Secondary Metabolite SDRs [PTHR43544] (22-214)

Sequence (458 aa):
MLEAEAAGPGGMAKTAGFSVFSVLVTGSDQGIGLGLVKRFLELPCPPKWVFATSLDLQGEESKQTKYVTNLESIQSALKEVEKCVGEGGMNILINNAGTSSPNDLETENAKDMMRVYSVNTIGPLQMTQAFLPLLKRAARRSPCQGLSSSKAAIINISSIAGSIENVVFLKNVKIIAYRCSKVALNMLTKCQALEYSADGIMSIAIHPGSVKTARNPHGKKFLQESMCLMLEAEAAGPGGMAKTAGFSVFSVLVTGSDQGIGLGLVKRFLELPCPPKWVFATSLDLQGEESKQTKYVTNLESIQSALKEVEKCVGEGGMNILINNAGTSSPNDLETENAKDMMRVYSVNTIGPLQMTQAFLPLLKRAARRSPCQGLSSSKAAIINISSIAGSIENVVFLKNVKIIAYRCSKVALNMLTKCQALEYSADGIMSIAIHPGSVKTARNPHGKKFLQESMCL